Protein AF-0000000084336608 (afdb_homodimer)

Radius of gyration: 27.99 Å; Cα contacts (8 Å, |Δi|>4): 1649; chains: 2; bounding box: 99×74×89 Å

Secondary structure (DSSP, 8-state):
-------------------GGG--SSEE-TTSEEEEEEE-TT-S-EEEEETT--EEE-EE-TTSEEEEEEE--SEEEEEEEEETTEEE--TT---B---SS-----EEEEE---TTSTTS--SS---EEEEEEEE-TTT-SEEEEEEEE-TT--TT-SSPBPEEEEE--TT--TTHHHHTT-HHHHHHHHHHTTSS---EEEEE---S-GGGGSTTS--SSHHHHHHHHHHHHHHIIIIIHHHHHHHS-B--SGGGEEEEEETHHHHHHHHHHHH-TTT-SEEEEES--GGGS-SSHHHHSTT-SGGGGGT-SEEEEEEETT-TTHHHHHHHHHHHHHTT---EEEEES--SSHHHHHHHHHHHGGGTT-/-------------------GGG--SSEE-TTSEEEEEEE-TT-S-EEEEETT--EEE-EE-TTSEEEEEEE--SEEEEEEEEETTEEE--TT---B---SS-----EEEEE---TTSTTS--SS---EEEEEEEE-TTT-SEEEEEEEE-TT--TT-SSPBPEEEEE--TT--TTHHHHTT-HHHHHHHHHHTTSS---EEEEE---S-GGGGSTTS--S-HHHHHHHHHHHHHHIIIIIHHHHHHHS-B--SGGGEEEEEETHHHHHHHHHHHH-TTT-SEEEEES--GGGS-SSHHHHSTT-SGGGGGT-SEEEEEEETT-TTHHHHHHHHHHHHHTT---EEEEES--SSHHHHHHHHHHHGGGTT-

Nearest PDB structures (foldseek):
  6ne9-assembly1_A  TM=8.464E-01  e=9.028E-37  Bacteroides intestinalis
  7b6b-assembly1_A  TM=8.521E-01  e=1.380E-35  Dysgonomonas mossii DSM 22836
  7b6b-assembly1_B  TM=8.499E-01  e=2.240E-35  Dysgonomonas mossii DSM 22836
  7b5v-assembly1_A  TM=8.238E-01  e=6.276E-36  Dysgonomonas mossii DSM 22836
  6mou-assembly1_A  TM=8.330E-01  e=2.109E-35  Bacteroides intestinalis DSM 17393

Sequence (740 aa):
MIMCFALTGVIVQKASAQTQKDIQSPQVESNGSVTFRFLAPNALKVLLIMDDSKPRPMTKDTGGVWSYTATFAPDIYRYTFSVDGNILPDPNNPYIKPLFRRALGQSLAHVPGPSTLSWELNDVPHGVMSQHFFKSKLIGDDRDIRVYTPPGYDPKRKEPYPVLYLFHGLTDETSAWVTAGRENIIMDNLIAQGKAKPMIIINTLGYGAPEMFTPGTGQRTKEAYQKNEALFIPALLNEVIPMVEKLYNVGKSKKYRAVAGLSMGGGQSLDAGLNHADVFDYVGSFSPAVILLDPDYNKAFPNLNESVNKKLKLVWIAIGKDDYLVPSDRKFIDWLKSKHIAFEYKETEGVHSYQVWRRYLTEFVPLLFKMIMCFALTGVIVQKASAQTQKDIQSPQVESNGSVTFRFLAPNALKVLLIMDDSKPRPMTKDTGGVWSYTATFAPDIYRYTFSVDGNILPDPNNPYIKPLFRRALGQSLAHVPGPSTLSWELNDVPHGVMSQHFFKSKLIGDDRDIRVYTPPGYDPKRKEPYPVLYLFHGLTDETSAWVTAGRENIIMDNLIAQGKAKPMIIINTLGYGAPEMFTPGTGQRTKEAYQKNEALFIPALLNEVIPMVEKLYNVGKSKKYRAVAGLSMGGGQSLDAGLNHADVFDYVGSFSPAVILLDPDYNKAFPNLNESVNKKLKLVWIAIGKDDYLVPSDRKFIDWLKSKHIAFEYKETEGVHSYQVWRRYLTEFVPLLFK

InterPro domains:
  IPR000801 Esterase-like [PF00756] (136-364)
  IPR013783 Immunoglobulin-like fold [G3DSA:2.60.40.10] (8-98)
  IPR014756 Immunoglobulin E-set [SSF81296] (29-95)
  IPR029058 Alpha/Beta hydrolase fold [G3DSA:3.40.50.1820] (112-370)
  IPR029058 Alpha/Beta hydrolase fold [SSF53474] (118-370)
  IPR050583 Mycobacterial A85 antigen [PTHR48098] (78-370)

Organism: NCBI:txid1302689

pLDDT: mean 92.01, std 14.06, range [26.94, 98.94]

Foldseek 3Di:
DPPPPPPPPPPPPPPPQDDPVPDDAFDADLQQKTKGKDAAQPFPWKWKAWQLRDTHTWDADPNRMTMDIDGDDFAKIWIFMQGNNQTAARPNAPQAAAFDPDDRRTHMDGHHDDPPQLLHADDFAFWDKDKDWDAQPLLGGIFIKIKTFGGPADQPDPAFAFEEEEEEAPRHAQCRCCRRLVLRSNLRRCVRVVLFPGHMYMRTGQFSQPCLPPPPPVRPDLVNLVNRLVRRLCCCVPPVLVVCVVPGRFDQFQLRYEYEYEACSLLSQCLNCQQPLRRHQYGYGEPYNVVSADPPVCVSRVPGAQVSQVSHPAAEYEYEPAEPCVVVVVVVVVVCVVRVHDYHYYYHHDYRGSRRVSVVSSVRRSVGSD/DDPDPPPPPPPPPPPPQDDPVPDDAFDADLQQKTKGKDADQPFPWKWKAWQLRDTHTWDQDPNRMTMDMDGDDFAKIWIFMQGNNQTAARPNAPQAAAFDPDDRRTHMDGHHDDPPQLLDADPFAFWDKDKDWDAQPLLGGIFIKIKTFGGPADQPDPDFAFEEEEEEAPRHAQCRCCRRLVLRSNCRRCVRVVLFPGHMYMRTGQFSPPCLPPPPPVHDDLVRLVNRLVRRLCCCVPPVLVVCVVPGRFDQFQLRYEYEYEACSLLSQCLNCQQPLRRHQYGYGEPYNVVSADPPVCVSRVPGAQVSQVSHPAAEYEYEPAEPCVVVVVVVVVVCVVRVHDYHYYYHHDYRGSRRVSVVSSVRRSVGSD

Structure (mmCIF, N/CA/C/O backbone):
data_AF-0000000084336608-model_v1
#
loop_
_entity.id
_entity.type
_entity.pdbx_description
1 polymer 'Uncharacterized protein'
#
loop_
_atom_site.group_PDB
_atom_site.id
_atom_site.type_symbol
_atom_site.label_atom_id
_atom_site.label_alt_id
_atom_site.label_comp_id
_atom_site.label_asym_id
_atom_site.label_entity_id
_atom_site.label_seq_id
_atom_site.pdbx_PDB_ins_code
_atom_site.Cartn_x
_atom_site.Cartn_y
_atom_site.Cartn_z
_atom_site.occupancy
_atom_site.B_iso_or_equiv
_atom_site.auth_seq_id
_atom_site.auth_comp_id
_atom_site.auth_asym_id
_atom_site.auth_atom_id
_atom_site.pdbx_PDB_model_num
ATOM 1 N N . MET A 1 1 ? -55.344 -7.992 54.094 1 32.38 1 MET A N 1
ATOM 2 C CA . MET A 1 1 ? -54 -8.273 53.656 1 32.38 1 MET A CA 1
ATOM 3 C C . MET A 1 1 ? -53.812 -7.938 52.156 1 32.38 1 MET A C 1
ATOM 5 O O . MET A 1 1 ? -54.344 -8.648 51.312 1 32.38 1 MET A O 1
ATOM 9 N N . ILE A 1 2 ? -53.719 -6.637 51.844 1 38.66 2 ILE A N 1
ATOM 10 C CA . ILE A 1 2 ? -53.594 -6 50.562 1 38.66 2 ILE A CA 1
ATOM 11 C C . ILE A 1 2 ? -52.219 -6.305 49.969 1 38.66 2 ILE A C 1
ATOM 13 O O . ILE A 1 2 ? -51.188 -5.953 50.562 1 38.66 2 ILE A O 1
ATOM 17 N N . MET A 1 3 ? -52.094 -7.391 49.219 1 33.22 3 MET A N 1
ATOM 18 C CA . MET A 1 3 ? -50.906 -7.738 48.438 1 33.22 3 MET A CA 1
ATOM 19 C C . MET A 1 3 ? -50.562 -6.641 47.438 1 33.22 3 MET A C 1
ATOM 21 O O . MET A 1 3 ? -51.344 -6.348 46.562 1 33.22 3 MET A O 1
ATOM 25 N N . CYS A 1 4 ? -49.781 -5.641 47.875 1 34.41 4 CYS A N 1
ATOM 26 C CA . CYS A 1 4 ? -49.188 -4.68 46.938 1 34.41 4 CYS A CA 1
ATOM 27 C C . CYS A 1 4 ? -48.281 -5.375 45.938 1 34.41 4 CYS A C 1
ATOM 29 O O . CYS A 1 4 ? -47.312 -6.027 46.312 1 34.41 4 CYS A O 1
ATOM 31 N N . PHE A 1 5 ? -48.812 -5.676 44.781 1 37.69 5 PHE A N 1
ATOM 32 C CA . PHE A 1 5 ? -48.031 -6.098 43.594 1 37.69 5 PHE A CA 1
ATOM 33 C C . PHE A 1 5 ? -47.031 -5.035 43.219 1 37.69 5 PHE A C 1
ATOM 35 O O . PHE A 1 5 ? -47.375 -3.906 42.875 1 37.69 5 PHE A O 1
ATOM 42 N N . ALA A 1 6 ? -45.781 -5.145 43.75 1 36.84 6 ALA A N 1
ATOM 43 C CA . ALA A 1 6 ? -44.656 -4.363 43.219 1 36.84 6 ALA A CA 1
ATOM 44 C C . ALA A 1 6 ? -44.438 -4.656 41.75 1 36.84 6 ALA A C 1
ATOM 46 O O . ALA A 1 6 ? -44.094 -5.781 41.375 1 36.84 6 ALA A O 1
ATOM 47 N N . LEU A 1 7 ? -45.031 -3.854 40.875 1 36.91 7 LEU A N 1
ATOM 48 C CA . LEU A 1 7 ? -44.625 -3.807 39.469 1 36.91 7 LEU A CA 1
ATOM 49 C C . LEU A 1 7 ? -43.188 -3.33 39.344 1 36.91 7 LEU A C 1
ATOM 51 O O . LEU A 1 7 ? -42.875 -2.176 39.625 1 36.91 7 LEU A O 1
ATOM 55 N N . THR A 1 8 ? -42.219 -4.168 39.688 1 37.28 8 THR A N 1
ATOM 56 C CA . THR A 1 8 ? -40.844 -3.824 39.281 1 37.28 8 THR A CA 1
ATOM 57 C C . THR A 1 8 ? -40.781 -3.598 37.781 1 37.28 8 THR A C 1
ATOM 59 O O . THR A 1 8 ? -41 -4.523 37 1 37.28 8 THR A O 1
ATOM 62 N N . GLY A 1 9 ? -41.031 -2.391 37.312 1 34.72 9 GLY A N 1
ATOM 63 C CA . GLY A 1 9 ? -40.719 -1.98 35.969 1 34.72 9 GLY A CA 1
ATOM 64 C C . GLY A 1 9 ? -39.312 -2.277 35.531 1 34.72 9 GLY A C 1
ATOM 65 O O . GLY A 1 9 ? -38.344 -1.837 36.188 1 34.72 9 GLY A O 1
ATOM 66 N N . VAL A 1 10 ? -39.094 -3.457 34.969 1 37.66 10 VAL A N 1
ATOM 67 C CA . VAL A 1 10 ? -37.844 -3.672 34.281 1 37.66 10 VAL A CA 1
ATOM 68 C C . VAL A 1 10 ? -37.562 -2.506 33.344 1 37.66 10 VAL A C 1
ATOM 70 O O . VAL A 1 10 ? -38.312 -2.281 32.375 1 37.66 10 VAL A O 1
ATOM 73 N N . ILE A 1 11 ? -36.938 -1.507 33.844 1 35.81 11 ILE A N 1
ATOM 74 C CA . ILE A 1 11 ? -36.344 -0.525 32.938 1 35.81 11 ILE A CA 1
ATOM 75 C C . ILE A 1 11 ? -35.469 -1.235 31.922 1 35.81 11 ILE A C 1
ATOM 77 O O . ILE A 1 11 ? -34.438 -1.831 32.281 1 35.81 11 ILE A O 1
ATOM 81 N N . VAL A 1 12 ? -36.094 -1.604 30.875 1 34.75 12 VAL A N 1
ATOM 82 C CA . VAL A 1 12 ? -35.281 -1.954 29.719 1 34.75 12 VAL A CA 1
ATOM 83 C C . VAL A 1 12 ? -34.281 -0.82 29.406 1 34.75 12 VAL A C 1
ATOM 85 O O . VAL A 1 12 ? -34.719 0.282 29.047 1 34.75 12 VAL A O 1
ATOM 88 N N . GLN A 1 13 ? -33.25 -0.745 30.078 1 27.19 13 GLN A N 1
ATOM 89 C CA . GLN A 1 13 ? -32.188 0.096 29.562 1 27.19 13 GLN A CA 1
ATOM 90 C C . GLN A 1 13 ? -31.984 -0.11 28.062 1 27.19 13 GLN A C 1
ATOM 92 O O . GLN A 1 13 ? -31.734 -1.228 27.609 1 27.19 13 GLN A O 1
ATOM 97 N N . LYS A 1 14 ? -32.625 0.712 27.391 1 37.59 14 LYS A N 1
ATOM 98 C CA . LYS A 1 14 ? -32.312 0.756 25.969 1 37.59 14 LYS A CA 1
ATOM 99 C C . LYS A 1 14 ? -30.828 0.596 25.703 1 37.59 14 LYS A C 1
ATOM 101 O O . LYS A 1 14 ? -30.016 1.38 26.219 1 37.59 14 LYS A O 1
ATOM 106 N N . ALA A 1 15 ? -30.328 -0.506 25.422 1 41.5 15 ALA A N 1
ATOM 107 C CA . ALA A 1 15 ? -28.953 -0.689 24.953 1 41.5 15 ALA A CA 1
ATOM 108 C C . ALA A 1 15 ? -28.531 0.458 24.047 1 41.5 15 ALA A C 1
ATOM 110 O O . ALA A 1 15 ? -29.188 0.752 23.047 1 41.5 15 ALA A O 1
ATOM 111 N N . SER A 1 16 ? -27.844 1.426 24.344 1 45.25 16 SER A N 1
ATOM 112 C CA . SER A 1 16 ? -27.297 2.502 23.531 1 45.25 16 SER A CA 1
ATOM 113 C C . SER A 1 16 ? -26.828 1.985 22.172 1 45.25 16 SER A C 1
ATOM 115 O O . SER A 1 16 ? -26.188 0.933 22.094 1 45.25 16 SER A O 1
ATOM 117 N N . ALA A 1 17 ? -27.391 2.438 21.062 1 54.47 17 ALA A N 1
ATOM 118 C CA . ALA A 1 17 ? -27.078 2.062 19.672 1 54.47 17 ALA A CA 1
ATOM 119 C C . ALA A 1 17 ? -25.578 2.115 19.422 1 54.47 17 ALA A C 1
ATOM 121 O O . ALA A 1 17 ? -24.938 3.152 19.625 1 54.47 17 ALA A O 1
ATOM 122 N N . GLN A 1 18 ? -24.984 0.969 19.359 1 61.28 18 GLN A N 1
ATOM 123 C CA . GLN A 1 18 ? -23.562 0.86 19.031 1 61.28 18 GLN A CA 1
ATOM 124 C C . GLN A 1 18 ? -23.25 1.619 17.75 1 61.28 18 GLN A C 1
ATOM 126 O O . GLN A 1 18 ? -24.016 1.581 16.781 1 61.28 18 GLN A O 1
ATOM 131 N N . THR A 1 19 ? -22.312 2.543 17.922 1 73.75 19 THR A N 1
ATOM 132 C CA . THR A 1 19 ? -21.797 3.26 16.75 1 73.75 19 THR A CA 1
ATOM 133 C C . THR A 1 19 ? -20.641 2.494 16.109 1 73.75 19 THR A C 1
ATOM 135 O O . THR A 1 19 ? -20.062 1.599 16.734 1 73.75 19 THR A O 1
ATOM 138 N N . GLN A 1 20 ? -20.469 2.576 14.852 1 78.12 20 GLN A N 1
ATOM 139 C CA . GLN A 1 20 ? -19.422 1.92 14.078 1 78.12 20 GLN A CA 1
ATOM 140 C C . GLN A 1 20 ? -18.062 2.041 14.766 1 78.12 20 GLN A C 1
ATOM 142 O O . GLN A 1 20 ? -17.266 1.11 14.727 1 78.12 20 GLN A O 1
ATOM 147 N N . LYS A 1 21 ? -17.828 3.146 15.453 1 73.38 21 LYS A N 1
ATOM 148 C CA . LYS A 1 21 ? -16.516 3.422 16.047 1 73.38 21 LYS A CA 1
ATOM 149 C C . LYS A 1 21 ? -16.219 2.455 17.188 1 73.38 21 LYS A C 1
ATOM 151 O O . LYS A 1 21 ? -15.07 2.279 17.578 1 73.38 21 LYS A O 1
ATOM 156 N N . ASP A 1 22 ? -17.234 1.785 17.688 1 78 22 ASP A N 1
ATOM 157 C CA . ASP A 1 22 ? -17.078 0.893 18.828 1 78 22 ASP A CA 1
ATOM 158 C C . ASP A 1 22 ? -16.922 -0.558 18.375 1 78 22 ASP A C 1
ATOM 160 O O . ASP A 1 22 ? -16.672 -1.445 19.203 1 78 22 ASP A O 1
ATOM 164 N N . ILE A 1 23 ? -17 -0.745 17.141 1 86.62 23 ILE A N 1
ATOM 165 C CA . ILE A 1 23 ? -17.016 -2.111 16.625 1 86.62 23 ILE A CA 1
ATOM 166 C C . ILE A 1 23 ? -15.594 -2.551 16.281 1 86.62 23 ILE A C 1
ATOM 168 O O . ILE A 1 23 ? -14.883 -1.864 15.547 1 86.62 23 ILE A O 1
ATOM 172 N N . GLN A 1 24 ? -15.148 -3.6 16.859 1 89.12 24 GLN A N 1
ATOM 173 C CA . GLN A 1 24 ? -13.891 -4.246 16.516 1 89.12 24 GLN A CA 1
ATOM 174 C C . GLN A 1 24 ? -14.125 -5.434 15.578 1 89.12 24 GLN A C 1
ATOM 176 O O . GLN A 1 24 ? -14.836 -6.379 15.93 1 89.12 24 GLN A O 1
ATOM 181 N N . SER A 1 25 ? -13.648 -5.32 14.43 1 92.31 25 SER A N 1
ATOM 182 C CA . SER A 1 25 ? -13.734 -6.387 13.438 1 92.31 25 SER A CA 1
ATOM 183 C C . SER A 1 25 ? -12.523 -6.363 12.5 1 92.31 25 SER A C 1
ATOM 185 O O . SER A 1 25 ? -12.219 -5.332 11.898 1 92.31 25 SER A O 1
ATOM 187 N N . PRO A 1 26 ? -11.781 -7.496 12.312 1 93.81 26 PRO A N 1
ATOM 188 C CA . PRO A 1 26 ? -11.906 -8.727 13.102 1 93.81 26 PRO A CA 1
ATOM 189 C C . PRO A 1 26 ? -11.312 -8.594 14.5 1 93.81 26 PRO A C 1
ATOM 191 O O . PRO A 1 26 ? -10.367 -7.828 14.711 1 93.81 26 PRO A O 1
ATOM 194 N N . GLN A 1 27 ? -11.891 -9.195 15.414 1 94.31 27 GLN A N 1
ATOM 195 C CA . GLN A 1 27 ? -11.305 -9.359 16.734 1 94.31 27 GLN A CA 1
ATOM 196 C C . GLN A 1 27 ? -10.641 -10.727 16.875 1 94.31 27 GLN A C 1
ATOM 198 O O . GLN A 1 27 ? -11.328 -11.75 16.938 1 94.31 27 GLN A O 1
ATOM 203 N N . VAL A 1 28 ? -9.367 -10.695 16.938 1 94.94 28 VAL A N 1
ATOM 204 C CA . VAL A 1 28 ? -8.609 -11.938 16.969 1 94.94 28 VAL A CA 1
ATOM 205 C C . VAL A 1 28 ? -8.078 -12.195 18.375 1 94.94 28 VAL A C 1
ATOM 207 O O . VAL A 1 28 ? -7.336 -11.375 18.922 1 94.94 28 VAL A O 1
ATOM 210 N N . GLU A 1 29 ? -8.375 -13.289 18.891 1 94.19 29 GLU A N 1
ATOM 211 C CA . GLU A 1 29 ? -7.906 -13.68 20.219 1 94.19 29 GLU A CA 1
ATOM 212 C C . GLU A 1 29 ? -6.688 -14.594 20.125 1 94.19 29 GLU A C 1
ATOM 214 O O . GLU A 1 29 ? -6.449 -15.219 19.094 1 94.19 29 GLU A O 1
ATOM 219 N N . SER A 1 30 ? -5.996 -14.711 21.188 1 90.44 30 SER A N 1
ATOM 220 C CA . SER A 1 30 ? -4.75 -15.469 21.234 1 90.44 30 SER A CA 1
ATOM 221 C C . SER A 1 30 ? -4.996 -16.953 20.984 1 90.44 30 SER A C 1
ATOM 223 O O . SER A 1 30 ? -4.102 -17.672 20.531 1 90.44 30 SER A O 1
ATOM 225 N N . ASN A 1 31 ? -6.195 -17.391 21.281 1 93 31 ASN A N 1
ATOM 226 C CA . ASN A 1 31 ? -6.5 -18.797 21.125 1 93 31 ASN A CA 1
ATOM 227 C C . ASN A 1 31 ? -6.957 -19.125 19.719 1 93 31 ASN A C 1
ATOM 229 O O . ASN A 1 31 ? -7.359 -20.266 19.438 1 93 31 ASN A O 1
ATOM 233 N N . GLY A 1 32 ? -6.984 -18.125 18.875 1 95.06 32 GLY A N 1
ATOM 234 C CA . GLY A 1 32 ? -7.367 -18.359 17.484 1 95.06 32 GLY A CA 1
ATOM 235 C C . GLY A 1 32 ? -8.828 -18.031 17.219 1 95.06 32 GLY A C 1
ATOM 236 O O . GLY A 1 32 ? -9.273 -18.094 16.062 1 95.06 32 GLY A O 1
ATOM 237 N N . SER A 1 33 ? -9.516 -17.672 18.266 1 97.5 33 SER A N 1
ATOM 238 C CA . SER A 1 33 ? -10.891 -17.234 18.062 1 97.5 33 SER A CA 1
ATOM 239 C C . SER A 1 33 ? -10.945 -15.867 17.375 1 97.5 33 SER A C 1
ATOM 241 O O . SER A 1 33 ? -10.234 -14.945 17.766 1 97.5 33 SER A O 1
ATOM 243 N N . VAL A 1 34 ? -11.75 -15.844 16.344 1 98.06 34 VAL A N 1
ATOM 244 C CA . VAL A 1 34 ? -11.914 -14.586 15.617 1 98.06 34 VAL A CA 1
ATOM 245 C C . VAL A 1 34 ? -13.398 -14.219 15.555 1 98.06 34 VAL A C 1
ATOM 247 O O . VAL A 1 34 ? -14.234 -15.062 15.227 1 98.06 34 VAL A O 1
ATOM 250 N N . THR A 1 35 ? -13.734 -13 15.867 1 98.06 35 THR A N 1
ATOM 251 C CA . THR A 1 35 ? -15.094 -12.477 15.719 1 98.06 35 THR A CA 1
ATOM 252 C C . THR A 1 35 ? -15.133 -11.391 14.641 1 98.06 35 THR A C 1
ATOM 254 O O . THR A 1 35 ? -14.375 -10.422 14.695 1 98.06 35 THR A O 1
ATOM 257 N N . PHE A 1 36 ? -15.984 -11.648 13.719 1 97.5 36 PHE A N 1
ATOM 258 C CA . PHE A 1 36 ? -16.266 -10.672 12.664 1 97.5 36 PHE A CA 1
ATOM 259 C C . PHE A 1 36 ? -17.578 -9.938 12.953 1 97.5 36 PHE A C 1
ATOM 261 O O . PHE A 1 36 ? -18.562 -10.547 13.367 1 97.5 36 PHE A O 1
ATOM 268 N N . ARG A 1 37 ? -17.562 -8.609 12.75 1 95.88 37 ARG A N 1
ATOM 269 C CA . ARG A 1 37 ? -18.734 -7.801 13.055 1 95.88 37 ARG A CA 1
ATOM 270 C C . ARG A 1 37 ? -19.016 -6.801 11.938 1 95.88 37 ARG A C 1
ATOM 272 O O . ARG A 1 37 ? -18.078 -6.281 11.312 1 95.88 37 ARG A O 1
ATOM 279 N N . PHE A 1 38 ? -20.219 -6.566 11.711 1 94.75 38 PHE A N 1
ATOM 280 C CA . PHE A 1 38 ? -20.672 -5.602 10.711 1 94.75 38 PHE A CA 1
ATOM 281 C C . PHE A 1 38 ? -21.938 -4.902 11.172 1 94.75 38 PHE A C 1
ATOM 283 O O . PHE A 1 38 ? -22.922 -5.562 11.516 1 94.75 38 PHE A O 1
ATOM 290 N N . LEU A 1 39 ? -21.969 -3.574 11.164 1 93.25 39 LEU A N 1
ATOM 291 C CA . LEU A 1 39 ? -23.141 -2.801 11.539 1 93.25 39 LEU A CA 1
ATOM 292 C C . LEU A 1 39 ? -24.078 -2.645 10.352 1 93.25 39 LEU A C 1
ATOM 294 O O . LEU A 1 39 ? -23.734 -1.986 9.359 1 93.25 39 LEU A O 1
ATOM 298 N N . ALA A 1 40 ? -25.219 -3.248 10.43 1 93.06 40 ALA A N 1
ATOM 299 C CA . ALA A 1 40 ? -26.266 -3.145 9.422 1 93.06 40 ALA A CA 1
ATOM 300 C C . ALA A 1 40 ? -27.656 -3.361 10.031 1 93.06 40 ALA A C 1
ATOM 302 O O . ALA A 1 40 ? -28.266 -4.406 9.82 1 93.06 40 ALA A O 1
ATOM 303 N N . PRO A 1 41 ? -28.203 -2.354 10.648 1 90.69 41 PRO A N 1
ATOM 304 C CA . PRO A 1 41 ? -29.438 -2.529 11.414 1 90.69 41 PRO A CA 1
ATOM 305 C C . PRO A 1 41 ? -30.625 -2.891 10.531 1 90.69 41 PRO A C 1
ATOM 307 O O . PRO A 1 41 ? -31.547 -3.58 10.977 1 90.69 41 PRO A O 1
ATOM 310 N N . ASN A 1 42 ? -30.594 -2.5 9.289 1 90.5 42 ASN A N 1
ATOM 311 C CA . ASN A 1 42 ? -31.766 -2.686 8.438 1 90.5 42 ASN A CA 1
ATOM 312 C C . ASN A 1 42 ? -31.547 -3.799 7.414 1 90.5 42 ASN A C 1
ATOM 314 O O . ASN A 1 42 ? -32.406 -4.051 6.566 1 90.5 42 ASN A O 1
ATOM 318 N N . ALA A 1 43 ? -30.391 -4.402 7.434 1 92.88 43 ALA A N 1
ATOM 319 C CA . ALA A 1 43 ? -30.141 -5.52 6.527 1 92.88 43 ALA A CA 1
ATOM 320 C C . ALA A 1 43 ? -31 -6.723 6.891 1 92.88 43 ALA A C 1
ATOM 322 O O . ALA A 1 43 ? -31.312 -6.938 8.062 1 92.88 43 ALA A O 1
ATOM 323 N N . LEU A 1 44 ? -31.328 -7.508 5.863 1 94.62 44 LEU A N 1
ATOM 324 C CA . LEU A 1 44 ? -32.125 -8.711 6.074 1 94.62 44 LEU A CA 1
ATOM 325 C C . LEU A 1 44 ? -31.219 -9.938 6.238 1 94.62 44 LEU A C 1
ATOM 327 O O . LEU A 1 44 ? -31.594 -10.898 6.914 1 94.62 44 LEU A O 1
ATOM 331 N N . LYS A 1 45 ? -30.172 -9.867 5.555 1 95.94 45 LYS A N 1
ATOM 332 C CA . LYS A 1 45 ? -29.234 -10.992 5.566 1 95.94 45 LYS A CA 1
ATOM 333 C C . LYS A 1 45 ? -27.797 -10.516 5.43 1 95.94 45 LYS A C 1
ATOM 335 O O . LYS A 1 45 ? -27.469 -9.75 4.52 1 95.94 45 LYS A O 1
ATOM 340 N N . VAL A 1 46 ? -26.953 -10.938 6.367 1 97.12 46 VAL A N 1
ATOM 341 C CA . VAL A 1 46 ? -25.516 -10.672 6.301 1 97.12 46 VAL A CA 1
ATOM 342 C C . VAL A 1 46 ? -24.75 -11.984 6.402 1 97.12 46 VAL A C 1
ATOM 344 O O . VAL A 1 46 ? -25.016 -12.797 7.285 1 97.12 46 VAL A O 1
ATOM 347 N N . LEU A 1 47 ? -23.906 -12.195 5.43 1 97.88 47 LEU A N 1
ATOM 348 C CA . LEU A 1 47 ? -23.062 -13.391 5.395 1 97.88 47 LEU A CA 1
ATOM 349 C C . LEU A 1 47 ? -21.594 -13.023 5.461 1 97.88 47 LEU A C 1
ATOM 351 O O . LEU A 1 47 ? -21.172 -12 4.91 1 97.88 47 LEU A O 1
ATOM 355 N N . LEU A 1 48 ? -20.844 -13.797 6.172 1 97.81 48 LEU A N 1
ATOM 356 C CA . LEU A 1 48 ? -19.391 -13.805 6.043 1 97.81 48 LEU A CA 1
ATOM 357 C C . LEU A 1 48 ? -18.938 -14.758 4.941 1 97.81 48 LEU A C 1
ATOM 359 O O . LEU A 1 48 ? -19.359 -15.922 4.918 1 97.81 48 LEU A O 1
ATOM 363 N N . ILE A 1 49 ? -18.219 -14.281 4.016 1 95.88 49 ILE A N 1
ATOM 364 C CA . ILE A 1 49 ? -17.688 -15.086 2.926 1 95.88 49 ILE A CA 1
ATOM 365 C C . ILE A 1 49 ? -16.156 -15.078 2.984 1 95.88 49 ILE A C 1
ATOM 367 O O . ILE A 1 49 ? -15.539 -14.016 3.066 1 95.88 49 ILE A O 1
ATOM 371 N N . MET A 1 50 ? -15.578 -16.234 2.934 1 94.75 50 MET A N 1
ATOM 372 C CA . MET A 1 50 ? -14.125 -16.344 3.002 1 94.75 50 MET A CA 1
ATOM 373 C C . MET A 1 50 ? -13.578 -17.094 1.787 1 94.75 50 MET A C 1
ATOM 375 O O . MET A 1 50 ? -14.258 -17.203 0.765 1 94.75 50 MET A O 1
ATOM 379 N N . ASP A 1 51 ? -12.375 -17.516 1.765 1 90.31 51 ASP A N 1
ATOM 380 C CA . ASP A 1 51 ? -11.672 -18.078 0.613 1 90.31 51 ASP A CA 1
ATOM 381 C C . ASP A 1 51 ? -12.367 -19.344 0.114 1 90.31 51 ASP A C 1
ATOM 383 O O . ASP A 1 51 ? -12.312 -19.656 -1.077 1 90.31 51 ASP A O 1
ATOM 387 N N . ASP A 1 52 ? -13.055 -20.047 0.962 1 89.44 52 ASP A N 1
ATOM 388 C CA . ASP A 1 52 ? -13.711 -21.297 0.574 1 89.44 52 ASP A CA 1
ATOM 389 C C . ASP A 1 52 ? -15.055 -21.016 -0.097 1 89.44 52 ASP A C 1
ATOM 391 O O . ASP A 1 52 ? -15.75 -21.953 -0.508 1 89.44 52 ASP A O 1
ATOM 395 N N . SER A 1 53 ? -15.508 -19.75 -0.136 1 89.69 53 SER A N 1
ATOM 396 C CA . SER A 1 53 ? -16.703 -19.266 -0.807 1 89.69 53 SER A CA 1
ATOM 397 C C . SER A 1 53 ? -17.969 -19.828 -0.153 1 89.69 53 SER A C 1
ATOM 399 O O . SER A 1 53 ? -19.047 -19.797 -0.748 1 89.69 53 SER A O 1
ATOM 401 N N . LYS A 1 54 ? -17.812 -20.375 1 1 92.75 54 LYS A N 1
ATOM 402 C CA . LYS A 1 54 ? -18.984 -20.844 1.72 1 92.75 54 LYS A CA 1
ATOM 403 C C . LYS A 1 54 ? -19.656 -19.719 2.506 1 92.75 54 LYS A C 1
ATOM 405 O O . LYS A 1 54 ? -18.984 -18.984 3.223 1 92.75 54 LYS A O 1
ATOM 410 N N . PRO A 1 55 ? -20.906 -19.641 2.312 1 95.31 55 PRO A N 1
ATOM 411 C CA . PRO A 1 55 ? -21.609 -18.609 3.092 1 95.31 55 PRO A CA 1
ATOM 412 C C . PRO A 1 55 ? -21.703 -18.969 4.574 1 95.31 55 PRO A C 1
ATOM 414 O O . PRO A 1 55 ? -22 -20.109 4.926 1 95.31 55 PRO A O 1
ATOM 417 N N . ARG A 1 56 ? -21.422 -18.016 5.434 1 98 56 ARG A N 1
ATOM 418 C CA . ARG A 1 56 ? -21.578 -18.125 6.883 1 98 56 ARG A CA 1
ATOM 419 C C . ARG A 1 56 ? -22.562 -17.094 7.414 1 98 56 ARG A C 1
ATOM 421 O O . ARG A 1 56 ? -22.234 -15.906 7.512 1 98 56 ARG A O 1
ATOM 428 N N . PRO A 1 57 ? -23.75 -17.578 7.738 1 98.38 57 PRO A N 1
ATOM 429 C CA . PRO A 1 57 ? -24.75 -16.609 8.234 1 98.38 57 PRO A CA 1
ATOM 430 C C . PRO A 1 57 ? -24.297 -15.922 9.523 1 98.38 57 PRO A C 1
ATOM 432 O O . PRO A 1 57 ? -23.797 -16.578 10.438 1 98.38 57 PRO A O 1
ATOM 435 N N . MET A 1 58 ? -24.469 -14.633 9.508 1 98.56 58 MET A N 1
ATOM 436 C CA . MET A 1 58 ? -24.172 -13.867 10.711 1 98.56 58 MET A CA 1
ATOM 437 C C . MET A 1 58 ? -25.453 -13.594 11.5 1 98.56 58 MET A C 1
ATOM 439 O O . MET A 1 58 ? -26.547 -13.664 10.953 1 98.56 58 MET A O 1
ATOM 443 N N . THR A 1 59 ? -25.281 -13.32 12.781 1 98.25 59 THR A N 1
ATOM 444 C CA . THR A 1 59 ? -26.438 -13.094 13.656 1 98.25 59 THR A CA 1
ATOM 445 C C . THR A 1 59 ? -26.484 -11.633 14.102 1 98.25 59 THR A C 1
ATOM 447 O O . THR A 1 59 ? -25.469 -11.062 14.5 1 98.25 59 THR A O 1
ATOM 450 N N . LYS A 1 60 ? -27.656 -11.141 14.117 1 96.56 60 LYS A N 1
ATOM 451 C CA . LYS A 1 60 ? -27.875 -9.734 14.445 1 96.56 60 LYS A CA 1
ATOM 452 C C . LYS A 1 60 ? -28.234 -9.562 15.922 1 96.56 60 LYS A C 1
ATOM 454 O O . LYS A 1 60 ? -29.062 -10.297 16.453 1 96.56 60 LYS A O 1
ATOM 459 N N . ASP A 1 61 ? -27.672 -8.602 16.578 1 95.56 61 ASP A N 1
ATOM 460 C CA . ASP A 1 61 ? -28.062 -8.266 17.938 1 95.56 61 ASP A CA 1
ATOM 461 C C . ASP A 1 61 ? -29.031 -7.078 17.953 1 95.56 61 ASP A C 1
ATOM 463 O O . ASP A 1 61 ? -29.469 -6.617 16.891 1 95.56 61 ASP A O 1
ATOM 467 N N . THR A 1 62 ? -29.344 -6.559 19.109 1 93.75 62 THR A N 1
ATOM 468 C CA . THR A 1 62 ? -30.359 -5.527 19.266 1 93.75 62 THR A CA 1
ATOM 469 C C . THR A 1 62 ? -29.859 -4.188 18.734 1 93.75 62 THR A C 1
ATOM 471 O O . THR A 1 62 ? -30.641 -3.307 18.391 1 93.75 62 THR A O 1
ATOM 474 N N . GLY A 1 63 ? -28.547 -4.117 18.703 1 90.81 63 GLY A N 1
ATOM 475 C CA . GLY A 1 63 ? -27.953 -2.883 18.219 1 90.81 63 GLY A CA 1
ATOM 476 C C . GLY A 1 63 ? -27.781 -2.855 16.719 1 90.81 63 GLY A C 1
ATOM 477 O O . GLY A 1 63 ? -27.328 -1.853 16.156 1 90.81 63 GLY A O 1
ATOM 478 N N . GLY A 1 64 ? -28.109 -3.93 16.047 1 93.56 64 GLY A N 1
ATOM 479 C CA . GLY A 1 64 ? -28 -3.984 14.594 1 93.56 64 GLY A CA 1
ATOM 480 C C . GLY A 1 64 ? -26.641 -4.473 14.117 1 93.56 64 GLY A C 1
ATOM 481 O O . GLY A 1 64 ? -26.297 -4.332 12.945 1 93.56 64 GLY A O 1
ATOM 482 N N . VAL A 1 65 ? -25.844 -4.93 15.047 1 95.69 65 VAL A N 1
ATOM 483 C CA . VAL A 1 65 ? -24.531 -5.465 14.703 1 95.69 65 VAL A CA 1
ATOM 484 C C . VAL A 1 65 ? -24.641 -6.961 14.414 1 95.69 65 VAL A C 1
ATOM 486 O O . VAL A 1 65 ? -25.188 -7.719 15.219 1 95.69 65 VAL A O 1
ATOM 489 N N . TRP A 1 66 ? -24.219 -7.32 13.227 1 97.38 66 TRP A N 1
ATOM 490 C CA . TRP A 1 66 ? -24.141 -8.719 12.828 1 97.38 66 TRP A CA 1
ATOM 491 C C . TRP A 1 66 ? -22.781 -9.305 13.188 1 97.38 66 TRP A C 1
ATOM 493 O O . TRP A 1 66 ? -21.734 -8.664 12.992 1 97.38 66 TRP A O 1
ATOM 503 N N . SER A 1 67 ? -22.781 -10.555 13.758 1 98.25 67 SER A N 1
ATOM 504 C CA . SER A 1 67 ? -21.5 -11.117 14.188 1 98.25 67 SER A CA 1
ATOM 505 C C . SER A 1 67 ? -21.391 -12.594 13.805 1 98.25 67 SER A C 1
ATOM 507 O O . SER A 1 67 ? -22.406 -13.258 13.609 1 98.25 67 SER A O 1
ATOM 509 N N . TYR A 1 68 ? -20.25 -13.078 13.578 1 98.5 68 TYR A N 1
ATOM 510 C CA . TYR A 1 68 ? -19.844 -14.469 13.398 1 98.5 68 TYR A CA 1
ATOM 511 C C . TYR A 1 68 ? -18.531 -14.75 14.141 1 98.5 68 TYR A C 1
ATOM 513 O O . TYR A 1 68 ? -17.578 -13.984 14.023 1 98.5 68 TYR A O 1
ATOM 521 N N . THR A 1 69 ? -18.516 -15.773 14.914 1 98.25 69 THR A N 1
ATOM 522 C CA . THR A 1 69 ? -17.328 -16.156 15.664 1 98.25 69 THR A CA 1
ATOM 523 C C . THR A 1 69 ? -16.938 -17.609 15.391 1 98.25 69 THR A C 1
ATOM 525 O O . THR A 1 69 ? -17.812 -18.469 15.32 1 98.25 69 THR A O 1
ATOM 528 N N . ALA A 1 70 ? -15.68 -17.828 15.203 1 98 70 ALA A N 1
ATOM 529 C CA . ALA A 1 70 ? -15.141 -19.188 15.062 1 98 70 ALA A CA 1
ATOM 530 C C . ALA A 1 70 ? -13.656 -19.219 15.406 1 98 70 ALA A C 1
ATOM 532 O O . ALA A 1 70 ? -13.031 -18.172 15.586 1 98 70 ALA A O 1
ATOM 533 N N . THR A 1 71 ? -13.133 -20.359 15.57 1 97.62 71 THR A N 1
ATOM 534 C CA . THR A 1 71 ? -11.695 -20.562 15.773 1 97.62 71 THR A CA 1
ATOM 535 C C . THR A 1 71 ? -11 -20.906 14.461 1 97.62 71 THR A C 1
ATOM 537 O O . THR A 1 71 ? -11.484 -21.75 13.703 1 97.62 71 THR A O 1
ATOM 540 N N . PHE A 1 72 ? -9.93 -20.266 14.188 1 96.69 72 PHE A N 1
ATOM 541 C CA . PHE A 1 72 ? -9.164 -20.469 12.961 1 96.69 72 PHE A CA 1
ATOM 542 C C . PHE A 1 72 ? -7.727 -20.859 13.273 1 96.69 72 PHE A C 1
ATOM 544 O O . PHE A 1 72 ? -7.156 -20.406 14.273 1 96.69 72 PHE A O 1
ATOM 551 N N . ALA A 1 73 ? -7.148 -21.719 12.445 1 95.56 73 ALA A N 1
ATOM 552 C CA . ALA A 1 73 ? -5.719 -22.016 12.539 1 95.56 73 ALA A CA 1
ATOM 553 C C . ALA A 1 73 ? -4.883 -20.781 12.203 1 95.56 73 ALA A C 1
ATOM 555 O O . ALA A 1 73 ? -5.352 -19.891 11.508 1 95.56 73 ALA A O 1
ATOM 556 N N . PRO A 1 74 ? -3.668 -20.75 12.727 1 95.88 74 PRO A N 1
ATOM 557 C CA . PRO A 1 74 ? -2.799 -19.609 12.406 1 95.88 74 PRO A CA 1
ATOM 558 C C . PRO A 1 74 ? -2.549 -19.469 10.906 1 95.88 74 PRO A C 1
ATOM 560 O O . PRO A 1 74 ? -2.066 -20.406 10.266 1 95.88 74 PRO A O 1
ATOM 563 N N . ASP A 1 75 ? -2.896 -18.328 10.359 1 95.5 75 ASP A N 1
ATOM 564 C CA . ASP A 1 75 ? -2.76 -18.047 8.93 1 95.5 75 ASP A CA 1
ATOM 565 C C . ASP A 1 75 ? -3.34 -16.688 8.578 1 95.5 75 ASP A C 1
ATOM 567 O O . ASP A 1 75 ? -3.566 -15.852 9.461 1 95.5 75 ASP A O 1
ATOM 571 N N . ILE A 1 76 ? -3.463 -16.438 7.305 1 94.25 76 ILE A N 1
ATOM 572 C CA . ILE A 1 76 ? -4.133 -15.258 6.789 1 94.25 76 ILE A CA 1
ATOM 573 C C . ILE A 1 76 ? -5.465 -15.648 6.148 1 94.25 76 ILE A C 1
ATOM 575 O O . ILE A 1 76 ? -5.547 -16.672 5.457 1 94.25 76 ILE A O 1
ATOM 579 N N . TYR A 1 77 ? -6.488 -14.914 6.422 1 95 77 TYR A N 1
ATOM 580 C CA . TYR A 1 77 ? -7.816 -15.195 5.895 1 95 77 TYR A CA 1
ATOM 581 C C . TYR A 1 77 ? -8.375 -13.992 5.145 1 95 77 TYR A C 1
ATOM 583 O O . TYR A 1 77 ? -8.484 -12.898 5.707 1 95 77 TYR A O 1
ATOM 591 N N . ARG A 1 78 ? -8.648 -14.242 3.904 1 94.75 78 ARG A N 1
ATOM 592 C CA . ARG A 1 78 ? -9.43 -13.25 3.174 1 94.75 78 ARG A CA 1
ATOM 593 C C . ARG A 1 78 ? -10.914 -13.375 3.5 1 94.75 78 ARG A C 1
ATOM 595 O O . ARG A 1 78 ? -11.438 -14.484 3.609 1 94.75 78 ARG A O 1
ATOM 602 N N . TYR A 1 79 ? -11.562 -12.203 3.662 1 95.06 79 TYR A N 1
ATOM 603 C CA . TYR A 1 79 ? -12.992 -12.258 3.945 1 95.06 79 TYR A CA 1
ATOM 604 C C . TYR A 1 79 ? -13.703 -11.023 3.414 1 95.06 79 TYR A C 1
ATOM 606 O O . TYR A 1 79 ? -13.07 -9.992 3.168 1 95.06 79 TYR A O 1
ATOM 614 N N . THR A 1 80 ? -15 -11.172 3.182 1 94.69 80 THR A N 1
ATOM 615 C CA . THR A 1 80 ? -15.938 -10.117 2.816 1 94.69 80 THR A CA 1
ATOM 616 C C . THR A 1 80 ? -17.297 -10.344 3.484 1 94.69 80 THR A C 1
ATOM 618 O O . THR A 1 80 ? -17.562 -11.422 4.012 1 94.69 80 THR A O 1
ATOM 621 N N . PHE A 1 81 ? -18.047 -9.297 3.525 1 95.12 81 PHE A N 1
ATOM 622 C CA . PHE A 1 81 ? -19.438 -9.406 3.965 1 95.12 81 PHE A CA 1
ATOM 623 C C . PHE A 1 81 ? -20.391 -9.281 2.783 1 95.12 81 PHE A C 1
ATOM 625 O O . PHE A 1 81 ? -20.188 -8.445 1.9 1 95.12 81 PHE A O 1
ATOM 632 N N . SER A 1 82 ? -21.266 -10.195 2.701 1 94.38 82 SER A N 1
ATOM 633 C CA . SER A 1 82 ? -22.422 -10.008 1.835 1 94.38 82 SER A CA 1
ATOM 634 C C . SER A 1 82 ? -23.594 -9.406 2.604 1 94.38 82 SER A C 1
ATOM 636 O O . SER A 1 82 ? -24.219 -10.078 3.43 1 94.38 82 SER A O 1
ATOM 638 N N . VAL A 1 83 ? -23.844 -8.188 2.395 1 93.69 83 VAL A N 1
ATOM 639 C CA . VAL A 1 83 ? -24.969 -7.492 3.027 1 93.69 83 VAL A CA 1
ATOM 640 C C . VAL A 1 83 ? -26.109 -7.344 2.033 1 93.69 83 VAL A C 1
ATOM 642 O O . VAL A 1 83 ? -26.078 -6.473 1.161 1 93.69 83 VAL A O 1
ATOM 645 N N . ASP A 1 84 ? -27.109 -8.18 2.174 1 91.62 84 ASP A N 1
ATOM 646 C CA . ASP A 1 84 ? -28.234 -8.242 1.255 1 91.62 84 ASP A CA 1
ATOM 647 C C . ASP A 1 84 ? -27.766 -8.406 -0.187 1 91.62 84 ASP A C 1
ATOM 649 O O . ASP A 1 84 ? -28.25 -7.727 -1.09 1 91.62 84 ASP A O 1
ATOM 653 N N . GLY A 1 85 ? -26.672 -9.141 -0.353 1 87.12 85 GLY A N 1
ATOM 654 C CA . GLY A 1 85 ? -26.219 -9.492 -1.684 1 87.12 85 GLY A CA 1
ATOM 655 C C . GLY A 1 85 ? -25.078 -8.625 -2.172 1 87.12 85 GLY A C 1
ATOM 656 O O . GLY A 1 85 ? -24.406 -8.953 -3.154 1 87.12 85 GLY A O 1
ATOM 657 N N . ASN A 1 86 ? -24.812 -7.48 -1.485 1 89.25 86 ASN A N 1
ATOM 658 C CA . ASN A 1 86 ? -23.672 -6.633 -1.84 1 89.25 86 ASN A CA 1
ATOM 659 C C . ASN A 1 86 ? -22.406 -7.062 -1.116 1 89.25 86 ASN A C 1
ATOM 661 O O . ASN A 1 86 ? -22.391 -7.164 0.112 1 89.25 86 ASN A O 1
ATOM 665 N N . ILE A 1 87 ? -21.422 -7.34 -1.885 1 91.19 87 ILE A N 1
ATOM 666 C CA . ILE A 1 87 ? -20.156 -7.785 -1.312 1 91.19 87 ILE A CA 1
ATOM 667 C C . ILE A 1 87 ? -19.344 -6.578 -0.872 1 91.19 87 ILE A C 1
ATOM 669 O O . ILE A 1 87 ? -18.984 -5.727 -1.691 1 91.19 87 ILE A O 1
ATOM 673 N N . LEU A 1 88 ? -19.078 -6.527 0.435 1 91.19 88 LEU A N 1
ATOM 674 C CA . LEU A 1 88 ? -18.422 -5.363 1.027 1 91.19 88 LEU A CA 1
ATOM 675 C C . LEU A 1 88 ? -17.203 -5.773 1.834 1 91.19 88 LEU A C 1
ATOM 677 O O . LEU A 1 88 ? -17.203 -6.816 2.496 1 91.19 88 LEU A O 1
ATOM 681 N N . PRO A 1 89 ? -16.172 -4.902 1.788 1 90.62 89 PRO A N 1
ATOM 682 C CA . PRO A 1 89 ? -15.094 -5.113 2.76 1 90.62 89 PRO A CA 1
ATOM 683 C C . PRO A 1 89 ? -15.508 -4.754 4.184 1 90.62 89 PRO A C 1
ATOM 685 O O . PRO A 1 89 ? -16.578 -4.18 4.395 1 90.62 89 PRO A O 1
ATOM 688 N N . ASP A 1 90 ? -14.719 -5.18 5.129 1 91.81 90 ASP A N 1
ATOM 689 C CA . ASP A 1 90 ? -14.891 -4.789 6.523 1 91.81 90 ASP A CA 1
ATOM 690 C C . ASP A 1 90 ? -14.539 -3.316 6.73 1 91.81 90 ASP A C 1
ATOM 692 O O . ASP A 1 90 ? -13.375 -2.928 6.586 1 91.81 90 ASP A O 1
ATOM 696 N N . PRO A 1 91 ? -15.516 -2.555 7.02 1 88.69 91 PRO A N 1
ATOM 697 C CA . PRO A 1 91 ? -15.203 -1.131 7.172 1 88.69 91 PRO A CA 1
ATOM 698 C C . PRO A 1 91 ? -14.367 -0.837 8.414 1 88.69 91 PRO A C 1
ATOM 700 O O . PRO A 1 91 ? -13.883 0.284 8.586 1 88.69 91 PRO A O 1
ATOM 703 N N . ASN A 1 92 ? -14.156 -1.821 9.242 1 88.25 92 ASN A N 1
ATOM 704 C CA . ASN A 1 92 ? -13.406 -1.627 10.477 1 88.25 92 ASN A CA 1
ATOM 705 C C . ASN A 1 92 ? -11.992 -2.203 10.375 1 88.25 92 ASN A C 1
ATOM 707 O O . ASN A 1 92 ? -11.266 -2.252 11.367 1 88.25 92 ASN A O 1
ATOM 711 N N . ASN A 1 93 ? -11.641 -2.652 9.219 1 90.12 93 ASN A N 1
ATOM 712 C CA . ASN A 1 93 ? -10.352 -3.311 9.031 1 90.12 93 ASN A CA 1
ATOM 713 C C . ASN A 1 93 ? -9.562 -2.672 7.891 1 90.12 93 ASN A C 1
ATOM 715 O O . ASN A 1 93 ? -9.898 -2.844 6.719 1 90.12 93 ASN A O 1
ATOM 719 N N . PRO A 1 94 ? -8.508 -1.999 8.242 1 87.69 94 PRO A N 1
ATOM 720 C CA . PRO A 1 94 ? -7.727 -1.364 7.176 1 87.69 94 PRO A CA 1
ATOM 721 C C . PRO A 1 94 ? -6.832 -2.354 6.434 1 87.69 94 PRO A C 1
ATOM 723 O O . PRO A 1 94 ? -6.242 -2.006 5.406 1 87.69 94 PRO A O 1
ATOM 726 N N . TYR A 1 95 ? -6.715 -3.523 6.895 1 90.19 95 TYR A N 1
ATOM 727 C CA . TYR A 1 95 ? -5.898 -4.547 6.258 1 90.19 95 TYR A CA 1
ATOM 728 C C . TYR A 1 95 ? -6.648 -5.211 5.109 1 90.19 95 TYR A C 1
ATOM 730 O O . TYR A 1 95 ? -7.469 -6.105 5.332 1 90.19 95 TYR A O 1
ATOM 738 N N . ILE A 1 96 ? -6.391 -4.781 3.891 1 88.81 96 ILE A N 1
ATOM 739 C CA . ILE A 1 96 ? -7.145 -5.188 2.709 1 88.81 96 ILE A CA 1
ATOM 740 C C . ILE A 1 96 ? -6.188 -5.73 1.65 1 88.81 96 ILE A C 1
ATOM 742 O O . ILE A 1 96 ? -5.059 -5.258 1.523 1 88.81 96 ILE A O 1
ATOM 746 N N . LYS A 1 97 ? -6.578 -6.707 0.984 1 88.5 97 LYS A N 1
ATOM 747 C CA . LYS A 1 97 ? -5.797 -7.191 -0.15 1 88.5 97 LYS A CA 1
ATOM 748 C C . LYS A 1 97 ? -5.785 -6.176 -1.286 1 88.5 97 LYS A C 1
ATOM 750 O O . LYS A 1 97 ? -6.84 -5.703 -1.717 1 88.5 97 LYS A O 1
ATOM 755 N N . PRO A 1 98 ? -4.605 -5.887 -1.731 1 87.44 98 PRO A N 1
ATOM 756 C CA . PRO A 1 98 ? -4.551 -4.922 -2.832 1 87.44 98 PRO A CA 1
ATOM 757 C C . PRO A 1 98 ? -5.137 -5.473 -4.129 1 87.44 98 PRO A C 1
ATOM 759 O O . PRO A 1 98 ? -4.965 -6.652 -4.438 1 87.44 98 PRO A O 1
ATOM 762 N N . LEU A 1 99 ? -5.828 -4.59 -4.781 1 88.88 99 LEU A N 1
ATOM 763 C CA . LEU A 1 99 ? -6.426 -4.914 -6.074 1 88.88 99 LEU A CA 1
ATOM 764 C C . LEU A 1 99 ? -6.07 -3.861 -7.117 1 88.88 99 LEU A C 1
ATOM 766 O O . LEU A 1 99 ? -5.801 -2.709 -6.773 1 88.88 99 LEU A O 1
ATOM 770 N N . PHE A 1 100 ? -6.004 -4.227 -8.297 1 87.5 100 PHE A N 1
ATOM 771 C CA . PHE A 1 100 ? -5.559 -3.346 -9.375 1 87.5 100 PHE A CA 1
ATOM 772 C C . PHE A 1 100 ? -6.652 -2.352 -9.75 1 87.5 100 PHE A C 1
ATOM 774 O O . PHE A 1 100 ? -6.465 -1.14 -9.625 1 87.5 100 PHE A O 1
ATOM 781 N N . ARG A 1 101 ? -7.836 -2.736 -10.133 1 79.44 101 ARG A N 1
ATOM 782 C CA . ARG A 1 101 ? -8.828 -1.787 -10.625 1 79.44 101 ARG A CA 1
ATOM 783 C C . ARG A 1 101 ? -10.188 -2.023 -9.977 1 79.44 101 ARG A C 1
ATOM 785 O O . ARG A 1 101 ? -11.031 -1.13 -9.953 1 79.44 101 ARG A O 1
ATOM 792 N N . ARG A 1 102 ? -10.43 -3.074 -9.43 1 71.31 102 ARG A N 1
ATOM 793 C CA . ARG A 1 102 ? -11.727 -3.328 -8.828 1 71.31 102 ARG A CA 1
ATOM 794 C C . ARG A 1 102 ? -11.578 -3.867 -7.406 1 71.31 102 ARG A C 1
ATOM 796 O O . ARG A 1 102 ? -10.727 -4.723 -7.148 1 71.31 102 ARG A O 1
ATOM 803 N N . ALA A 1 103 ? -12.344 -2.994 -6.574 1 62.28 103 ALA A N 1
ATOM 804 C CA . ALA A 1 103 ? -12.32 -3.441 -5.184 1 62.28 103 ALA A CA 1
ATOM 805 C C . ALA A 1 103 ? -13.414 -4.473 -4.922 1 62.28 103 ALA A C 1
ATOM 807 O O . ALA A 1 103 ? -14.547 -4.316 -5.379 1 62.28 103 ALA A O 1
ATOM 808 N N . LEU A 1 104 ? -13.086 -5.742 -4.816 1 64 104 LEU A N 1
ATOM 809 C CA . LEU A 1 104 ? -14.125 -6.703 -4.449 1 64 104 LEU A CA 1
ATOM 810 C C . LEU A 1 104 ? -14.07 -7.012 -2.955 1 64 104 LEU A C 1
ATOM 812 O O . LEU A 1 104 ? -14.094 -8.18 -2.555 1 64 104 LEU A O 1
ATOM 816 N N . GLY A 1 105 ? -14.031 -5.93 -2.135 1 63.41 105 GLY A N 1
ATOM 817 C CA . GLY A 1 105 ? -14.297 -6.113 -0.716 1 63.41 105 GLY A CA 1
ATOM 818 C C . GLY A 1 105 ? -13.391 -7.148 -0.069 1 63.41 105 GLY A C 1
ATOM 819 O O . GLY A 1 105 ? -13.859 -7.992 0.697 1 63.41 105 GLY A O 1
ATOM 820 N N . GLN A 1 106 ? -12.094 -7.109 -0.187 1 82.88 106 GLN A N 1
ATOM 821 C CA . GLN A 1 106 ? -11.242 -8.203 0.27 1 82.88 106 GLN A CA 1
ATOM 822 C C . GLN A 1 106 ? -10.406 -7.773 1.475 1 82.88 106 GLN A C 1
ATOM 824 O O . GLN A 1 106 ? -9.227 -7.438 1.333 1 82.88 106 GLN A O 1
ATOM 829 N N . SER A 1 107 ? -11.062 -7.926 2.617 1 92.38 107 SER A N 1
ATOM 830 C CA . SER A 1 107 ? -10.383 -7.691 3.889 1 92.38 107 SER A CA 1
ATOM 831 C C . SER A 1 107 ? -9.539 -8.891 4.297 1 92.38 107 SER A C 1
ATOM 833 O O . SER A 1 107 ? -9.773 -10.008 3.832 1 92.38 107 SER A O 1
ATOM 835 N N . LEU A 1 108 ? -8.531 -8.625 5.047 1 94.25 108 LEU A N 1
ATOM 836 C CA . LEU A 1 108 ? -7.637 -9.68 5.504 1 94.25 108 LEU A CA 1
ATOM 837 C C . LEU A 1 108 ? -7.637 -9.773 7.023 1 94.25 108 LEU A C 1
ATOM 839 O O . LEU A 1 108 ? -7.652 -8.75 7.715 1 94.25 108 LEU A O 1
ATOM 843 N N . ALA A 1 109 ? -7.676 -10.969 7.535 1 95.56 109 ALA A N 1
ATOM 844 C CA . ALA A 1 109 ? -7.477 -11.25 8.953 1 95.56 109 ALA A CA 1
ATOM 845 C C . ALA A 1 109 ? -6.266 -12.156 9.172 1 95.56 109 ALA A C 1
ATOM 847 O O . ALA A 1 109 ? -6.215 -13.273 8.641 1 95.56 109 ALA A O 1
ATOM 848 N N . HIS A 1 110 ? -5.324 -11.711 9.852 1 94.62 110 HIS A N 1
ATOM 849 C CA . HIS A 1 110 ? -4.176 -12.523 10.242 1 94.62 110 HIS A CA 1
ATOM 850 C C . HIS A 1 110 ? -4.391 -13.172 11.602 1 94.62 110 HIS A C 1
ATOM 852 O O . HIS A 1 110 ? -4.633 -12.477 12.594 1 94.62 110 HIS A O 1
ATOM 858 N N . VAL A 1 111 ? -4.383 -14.406 11.648 1 96.38 111 VAL A N 1
ATOM 859 C CA . VAL A 1 111 ? -4.398 -15.164 12.898 1 96.38 111 VAL A CA 1
ATOM 860 C C . VAL A 1 111 ? -2.98 -15.609 13.25 1 96.38 111 VAL A C 1
ATOM 862 O O . VAL A 1 111 ? -2.412 -16.484 12.586 1 96.38 111 VAL A O 1
ATOM 865 N N . PRO A 1 112 ? -2.4 -15.078 14.281 1 95.12 112 PRO A N 1
ATOM 866 C CA . PRO A 1 112 ? -0.989 -15.328 14.586 1 95.12 112 PRO A CA 1
ATOM 867 C C . PRO A 1 112 ? -0.72 -16.781 14.992 1 95.12 112 PRO A C 1
ATOM 869 O O . PRO A 1 112 ? -1.606 -17.438 15.531 1 95.12 112 PRO A O 1
ATOM 872 N N . GLY A 1 113 ? 0.427 -17.25 14.695 1 95.31 113 GLY A N 1
ATOM 873 C CA . GLY A 1 113 ? 0.914 -18.562 15.055 1 95.31 113 GLY A CA 1
ATOM 874 C C . GLY A 1 113 ? 2.318 -18.547 15.625 1 95.31 113 GLY A C 1
ATOM 875 O O . GLY A 1 113 ? 2.834 -17.484 15.992 1 95.31 113 GLY A O 1
ATOM 876 N N . PRO A 1 114 ? 2.875 -19.75 15.781 1 94.94 114 PRO A N 1
ATOM 877 C CA . PRO A 1 114 ? 4.246 -19.812 16.297 1 94.94 114 PRO A CA 1
ATOM 878 C C . PRO A 1 114 ? 5.262 -19.188 15.336 1 94.94 114 PRO A C 1
ATOM 880 O O . PRO A 1 114 ? 5.023 -19.141 14.125 1 94.94 114 PRO A O 1
ATOM 883 N N . SER A 1 115 ? 6.332 -18.766 15.859 1 93.69 115 SER A N 1
ATOM 884 C CA . SER A 1 115 ? 7.387 -18.094 15.102 1 93.69 115 SER A CA 1
ATOM 885 C C . SER A 1 115 ? 7.988 -19.031 14.055 1 93.69 115 SER A C 1
ATOM 887 O O . SER A 1 115 ? 8.711 -18.578 13.164 1 93.69 115 SER A O 1
ATOM 889 N N . THR A 1 116 ? 7.699 -20.328 14.094 1 94.44 116 THR A N 1
ATOM 890 C CA . THR A 1 116 ? 8.25 -21.312 13.164 1 94.44 116 THR A CA 1
ATOM 891 C C . THR A 1 116 ? 7.543 -21.219 11.812 1 94.44 116 THR A C 1
ATOM 893 O O . THR A 1 116 ? 8.031 -21.75 10.812 1 94.44 116 THR A O 1
ATOM 896 N N . LEU A 1 117 ? 6.414 -20.656 11.82 1 95.38 117 LEU A N 1
ATOM 897 C CA . LEU A 1 117 ? 5.762 -20.422 10.539 1 95.38 117 LEU A CA 1
ATOM 898 C C . LEU A 1 117 ? 6.492 -19.344 9.742 1 95.38 117 LEU A C 1
ATOM 900 O O . LEU A 1 117 ? 6.781 -18.266 10.258 1 95.38 117 LEU A O 1
ATOM 904 N N . SER A 1 118 ? 6.738 -19.547 8.508 1 95.94 118 SER A N 1
ATOM 905 C CA . SER A 1 118 ? 7.645 -18.719 7.707 1 95.94 118 SER A CA 1
ATOM 906 C C . SER A 1 118 ? 7.082 -17.312 7.496 1 95.94 118 SER A C 1
ATOM 908 O O . SER A 1 118 ? 7.824 -16.391 7.168 1 95.94 118 SER A O 1
ATOM 910 N N . TRP A 1 119 ? 5.789 -17.203 7.645 1 95.94 119 TRP A N 1
ATOM 911 C CA . TRP A 1 119 ? 5.156 -15.914 7.352 1 95.94 119 TRP A CA 1
ATOM 912 C C . TRP A 1 119 ? 4.945 -15.109 8.625 1 95.94 119 TRP A C 1
ATOM 914 O O . TRP A 1 119 ? 4.332 -14.039 8.602 1 95.94 119 TRP A O 1
ATOM 924 N N . GLU A 1 120 ? 5.355 -15.609 9.758 1 96.44 120 GLU A N 1
ATOM 925 C CA . GLU A 1 120 ? 5.273 -14.844 11 1 96.44 120 GLU A CA 1
ATOM 926 C C . GLU A 1 120 ? 6.457 -13.891 11.141 1 96.44 120 GLU A C 1
ATOM 928 O O . GLU A 1 120 ? 7.586 -14.242 10.789 1 96.44 120 GLU A O 1
ATOM 933 N N . LEU A 1 121 ? 6.172 -12.734 11.609 1 94.75 121 LEU A N 1
ATOM 934 C CA . LEU A 1 121 ? 7.234 -11.758 11.828 1 94.75 121 LEU A CA 1
ATOM 935 C C . LEU A 1 121 ? 8.172 -12.227 12.945 1 94.75 121 LEU A C 1
ATOM 937 O O . LEU A 1 121 ? 7.727 -12.516 14.055 1 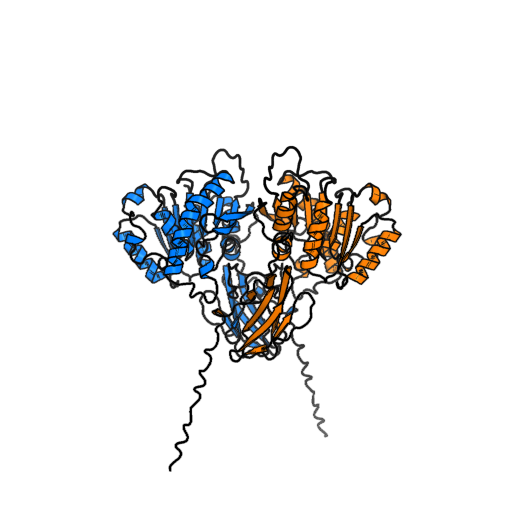94.75 121 LEU A O 1
ATOM 941 N N . ASN A 1 122 ? 9.367 -12.352 12.648 1 95.75 122 ASN A N 1
ATOM 942 C CA . ASN A 1 122 ? 10.406 -12.727 13.602 1 95.75 122 ASN A CA 1
ATOM 943 C C . ASN A 1 122 ? 11.461 -11.633 13.742 1 95.75 122 ASN A C 1
ATOM 945 O O . ASN A 1 122 ? 11.492 -10.688 12.953 1 95.75 122 ASN A O 1
ATOM 949 N N . ASP A 1 123 ? 12.172 -11.719 14.859 1 94.69 123 ASP A N 1
ATOM 950 C CA . ASP A 1 123 ? 13.266 -10.781 15.094 1 94.69 123 ASP A CA 1
ATOM 951 C C . ASP A 1 123 ? 14.523 -11.203 14.328 1 94.69 123 ASP A C 1
ATOM 953 O O . ASP A 1 123 ? 15.469 -11.727 14.914 1 94.69 123 ASP A O 1
ATOM 957 N N . VAL A 1 124 ? 14.523 -10.977 13.07 1 97.25 124 VAL A N 1
ATOM 958 C CA . VAL A 1 124 ? 15.617 -11.266 12.148 1 97.25 124 VAL A CA 1
ATOM 959 C C . VAL A 1 124 ? 15.883 -10.047 11.266 1 97.25 124 VAL A C 1
ATOM 961 O O . VAL A 1 124 ? 15.062 -9.133 11.203 1 97.25 124 VAL A O 1
ATOM 964 N N . PRO A 1 125 ? 17.094 -9.969 10.609 1 96.88 125 PRO A N 1
ATOM 965 C CA . PRO A 1 125 ? 17.297 -8.867 9.672 1 96.88 125 PRO A CA 1
ATOM 966 C C . PRO A 1 125 ? 16.266 -8.836 8.555 1 96.88 125 PRO A C 1
ATOM 968 O O . PRO A 1 125 ? 15.852 -9.891 8.062 1 96.88 125 PRO A O 1
ATOM 971 N N . HIS A 1 126 ? 15.859 -7.68 8.188 1 97.75 126 HIS A N 1
ATOM 972 C CA . HIS A 1 126 ? 14.82 -7.512 7.176 1 97.75 126 HIS A CA 1
ATOM 973 C C . HIS A 1 126 ? 15.398 -6.914 5.898 1 97.75 126 HIS A C 1
ATOM 975 O O . HIS A 1 126 ? 16.266 -6.047 5.953 1 97.75 126 HIS A O 1
ATOM 981 N N . GLY A 1 127 ? 14.922 -7.418 4.766 1 98.38 127 GLY A N 1
ATOM 982 C CA . GLY A 1 127 ? 15.227 -6.797 3.482 1 98.38 127 GLY A CA 1
ATOM 983 C C . GLY A 1 127 ? 14.516 -5.473 3.283 1 98.38 127 GLY A C 1
ATOM 984 O O . GLY A 1 127 ? 13.93 -4.93 4.219 1 98.38 127 GLY A O 1
ATOM 985 N N . VAL A 1 128 ? 14.672 -4.926 2.094 1 98.38 128 VAL A N 1
ATOM 986 C CA . VAL A 1 128 ? 14.07 -3.643 1.741 1 98.38 128 VAL A CA 1
ATOM 987 C C . VAL A 1 128 ? 13.109 -3.826 0.567 1 98.38 128 VAL A C 1
ATOM 989 O O . VAL A 1 128 ? 13.422 -4.543 -0.389 1 98.38 128 VAL A O 1
ATOM 992 N N . MET A 1 129 ? 11.922 -3.234 0.692 1 98.44 129 MET A N 1
ATOM 993 C CA . MET A 1 129 ? 10.977 -3.197 -0.424 1 98.44 129 MET A CA 1
ATOM 994 C C . MET A 1 129 ? 11.07 -1.87 -1.17 1 98.44 129 MET A C 1
ATOM 996 O O . MET A 1 129 ? 10.875 -0.806 -0.581 1 98.44 129 MET A O 1
ATOM 1000 N N . SER A 1 130 ? 11.367 -1.937 -2.469 1 98.5 130 SER A N 1
ATOM 1001 C CA . SER A 1 130 ? 11.469 -0.733 -3.287 1 98.5 130 SER A CA 1
ATOM 1002 C C . SER A 1 130 ? 10.422 -0.726 -4.395 1 98.5 130 SER A C 1
ATOM 1004 O O . SER A 1 130 ? 10.109 -1.771 -4.969 1 98.5 130 SER A O 1
ATOM 1006 N N . GLN A 1 131 ? 9.914 0.388 -4.645 1 98.19 131 GLN A N 1
ATOM 1007 C CA . GLN A 1 131 ? 8.945 0.568 -5.723 1 98.19 131 GLN A CA 1
ATOM 1008 C C . GLN A 1 131 ? 9.484 1.521 -6.789 1 98.19 131 GLN A C 1
ATOM 1010 O O . GLN A 1 131 ? 9.867 2.65 -6.48 1 98.19 131 GLN A O 1
ATOM 1015 N N . HIS A 1 132 ? 9.57 1.061 -8.031 1 97.81 132 HIS A N 1
ATOM 1016 C CA . HIS A 1 132 ? 9.984 1.845 -9.188 1 97.81 132 HIS A CA 1
ATOM 1017 C C . HIS A 1 132 ? 8.82 2.094 -10.133 1 97.81 132 HIS A C 1
ATOM 1019 O O . HIS A 1 132 ? 8.031 1.182 -10.414 1 97.81 132 HIS A O 1
ATOM 1025 N N . PHE A 1 133 ? 8.688 3.311 -10.625 1 95.44 133 PHE A N 1
ATOM 1026 C CA . PHE A 1 133 ? 7.703 3.65 -11.641 1 95.44 133 PHE A CA 1
ATOM 1027 C C . PHE A 1 133 ? 8.375 3.836 -13 1 95.44 133 PHE A C 1
ATOM 1029 O O . PHE A 1 133 ? 9.484 4.355 -13.078 1 95.44 133 PHE A O 1
ATOM 1036 N N . PHE A 1 134 ? 7.656 3.377 -14.062 1 95 134 PHE A N 1
ATOM 1037 C CA . PHE A 1 134 ? 8.211 3.543 -15.398 1 95 134 PHE A CA 1
ATOM 1038 C C . PHE A 1 134 ? 7.102 3.51 -16.453 1 95 134 PHE A C 1
ATOM 1040 O O . PHE A 1 134 ? 5.988 3.066 -16.172 1 95 134 PHE A O 1
ATOM 1047 N N . LYS A 1 135 ? 7.414 3.998 -17.594 1 95.25 135 LYS A N 1
ATOM 1048 C CA . LYS A 1 135 ? 6.531 3.902 -18.75 1 95.25 135 LYS A CA 1
ATOM 1049 C C . LYS A 1 135 ? 6.879 2.688 -19.609 1 95.25 135 LYS A C 1
ATOM 1051 O O . LYS A 1 135 ? 8.023 2.535 -20.031 1 95.25 135 LYS A O 1
ATOM 1056 N N . SER A 1 136 ? 5.957 1.801 -19.766 1 97.56 136 SER A N 1
ATOM 1057 C CA . SER A 1 136 ? 6.156 0.678 -20.688 1 97.56 136 SER A CA 1
ATOM 1058 C C . SER A 1 136 ? 5.906 1.087 -22.125 1 97.56 136 SER A C 1
ATOM 1060 O O . SER A 1 136 ? 4.797 1.49 -22.484 1 97.56 136 SER A O 1
ATOM 1062 N N . LYS A 1 137 ? 6.879 0.962 -22.953 1 97.19 137 LYS A N 1
ATOM 1063 C CA . LYS A 1 137 ? 6.715 1.274 -24.359 1 97.19 137 LYS A CA 1
ATOM 1064 C C . LYS A 1 137 ? 5.875 0.215 -25.078 1 97.19 137 LYS A C 1
ATOM 1066 O O . LYS A 1 137 ? 5.078 0.534 -25.953 1 97.19 137 LYS A O 1
ATOM 1071 N N . LEU A 1 138 ? 6.02 -0.985 -24.688 1 97.56 138 LEU A N 1
ATOM 1072 C CA . LEU A 1 138 ? 5.328 -2.098 -25.344 1 97.56 138 LEU A CA 1
ATOM 1073 C C . LEU A 1 138 ? 3.85 -2.107 -24.969 1 97.56 138 LEU A C 1
ATOM 1075 O O . LEU A 1 138 ? 2.994 -2.334 -25.828 1 97.56 138 LEU A O 1
ATOM 1079 N N . ILE A 1 139 ? 3.559 -1.861 -23.688 1 96.88 139 ILE A N 1
ATOM 1080 C CA . ILE A 1 139 ? 2.176 -1.912 -23.219 1 96.88 139 ILE A CA 1
ATOM 1081 C C . ILE A 1 139 ? 1.523 -0.542 -23.391 1 96.88 139 ILE A C 1
ATOM 1083 O O . ILE A 1 139 ? 0.311 -0.447 -23.594 1 96.88 139 ILE A O 1
ATOM 1087 N N . GLY A 1 140 ? 2.342 0.54 -23.297 1 96.06 140 GLY A N 1
ATOM 1088 C CA . GLY A 1 140 ? 1.858 1.887 -23.562 1 96.06 140 GLY A CA 1
ATOM 1089 C C . GLY A 1 140 ? 1.247 2.545 -22.328 1 96.06 140 GLY A C 1
ATOM 1090 O O . GLY A 1 140 ? 0.405 3.436 -22.453 1 96.06 140 GLY A O 1
ATOM 1091 N N . ASP A 1 141 ? 1.624 2.131 -21.109 1 94.44 141 ASP A N 1
ATOM 1092 C CA . ASP A 1 141 ? 1.073 2.721 -19.891 1 94.44 141 ASP A CA 1
ATOM 1093 C C . ASP A 1 141 ? 2.174 3.014 -18.875 1 94.44 141 ASP A C 1
ATOM 1095 O O . ASP A 1 141 ? 3.34 2.688 -19.094 1 94.44 141 ASP A O 1
ATOM 1099 N N . ASP A 1 142 ? 1.813 3.812 -17.812 1 94.12 142 ASP A N 1
ATOM 1100 C CA . ASP A 1 142 ? 2.664 4.008 -16.641 1 94.12 142 ASP A CA 1
ATOM 1101 C C . ASP A 1 142 ? 2.41 2.924 -15.602 1 94.12 142 ASP A C 1
ATOM 1103 O O . ASP A 1 142 ? 1.26 2.617 -15.281 1 94.12 142 ASP A O 1
ATOM 1107 N N . ARG A 1 143 ? 3.471 2.342 -15.188 1 96.44 143 ARG A N 1
ATOM 1108 C CA . ARG A 1 143 ? 3.311 1.207 -14.281 1 96.44 143 ARG A CA 1
ATOM 1109 C C . ARG A 1 143 ? 4.492 1.102 -13.32 1 96.44 143 ARG A C 1
ATOM 1111 O O . ARG A 1 143 ? 5.367 1.968 -13.312 1 96.44 143 ARG A O 1
ATOM 1118 N N . ASP A 1 144 ? 4.363 0.128 -12.375 1 96.88 144 ASP A N 1
ATOM 1119 C CA . ASP A 1 144 ? 5.43 -0.001 -11.391 1 96.88 144 ASP A CA 1
ATOM 1120 C C . ASP A 1 144 ? 5.93 -1.441 -11.305 1 96.88 144 ASP A C 1
ATOM 1122 O O . ASP A 1 144 ? 5.316 -2.352 -11.867 1 96.88 144 ASP A O 1
ATOM 1126 N N . ILE A 1 145 ? 7.062 -1.613 -10.742 1 98.44 145 ILE A N 1
ATOM 1127 C CA . ILE A 1 145 ? 7.539 -2.871 -10.18 1 98.44 145 ILE A CA 1
ATOM 1128 C C . ILE A 1 145 ? 7.914 -2.672 -8.711 1 98.44 145 ILE A C 1
ATOM 1130 O O . ILE A 1 145 ? 8.281 -1.569 -8.305 1 98.44 145 ILE A O 1
ATOM 1134 N N . ARG A 1 146 ? 7.734 -3.658 -7.977 1 98.62 146 ARG A N 1
ATOM 1135 C CA . ARG A 1 146 ? 8.219 -3.701 -6.602 1 98.62 146 ARG A CA 1
ATOM 1136 C C . ARG A 1 146 ? 9.336 -4.73 -6.449 1 98.62 146 ARG A C 1
ATOM 1138 O O . ARG A 1 146 ? 9.281 -5.812 -7.035 1 98.62 146 ARG A O 1
ATOM 1145 N N . VAL A 1 147 ? 10.336 -4.355 -5.699 1 98.88 147 VAL A N 1
ATOM 1146 C CA . VAL A 1 147 ? 11.555 -5.148 -5.609 1 98.88 147 VAL A CA 1
ATOM 1147 C C . VAL A 1 147 ? 11.891 -5.414 -4.145 1 98.88 147 VAL A C 1
ATOM 1149 O O . VAL A 1 147 ? 11.969 -4.484 -3.338 1 98.88 147 VAL A O 1
ATOM 1152 N N . TYR A 1 148 ? 11.992 -6.672 -3.803 1 98.88 148 TYR A N 1
ATOM 1153 C CA . TYR A 1 148 ? 12.586 -7.082 -2.533 1 98.88 148 TYR A CA 1
ATOM 1154 C C . TYR A 1 148 ? 14.086 -7.293 -2.676 1 98.88 148 TYR A C 1
ATOM 1156 O O . TYR A 1 148 ? 14.531 -8.078 -3.516 1 98.88 148 TYR A O 1
ATOM 1164 N N . THR A 1 149 ? 14.891 -6.586 -1.919 1 98.88 149 THR A N 1
ATOM 1165 C CA . THR A 1 149 ? 16.297 -6.914 -1.768 1 98.88 149 THR A CA 1
ATOM 1166 C C . THR A 1 149 ? 16.562 -7.535 -0.399 1 98.88 149 THR A C 1
ATOM 1168 O O . THR A 1 149 ? 16.016 -7.094 0.608 1 98.88 149 THR A O 1
ATOM 1171 N N . PRO A 1 150 ? 17.406 -8.539 -0.382 1 98.69 150 PRO A N 1
ATOM 1172 C CA . PRO A 1 150 ? 17.625 -9.242 0.886 1 98.69 150 PRO A CA 1
ATOM 1173 C C . PRO A 1 150 ? 18.391 -8.391 1.902 1 98.69 150 PRO A C 1
ATOM 1175 O O . PRO A 1 150 ? 19 -7.383 1.538 1 98.69 150 PRO A O 1
ATOM 1178 N N . PRO A 1 151 ? 18.266 -8.844 3.213 1 97.81 151 PRO A N 1
ATOM 1179 C CA . PRO A 1 151 ? 19.062 -8.148 4.219 1 97.81 151 PRO A CA 1
ATOM 1180 C C . PRO A 1 151 ? 20.547 -8.094 3.85 1 97.81 151 PRO A C 1
ATOM 1182 O O . PRO A 1 151 ? 21.125 -9.109 3.434 1 97.81 151 PRO A O 1
ATOM 1185 N N . GLY A 1 152 ? 21.125 -6.883 3.904 1 95.25 152 GLY A N 1
ATOM 1186 C CA . GLY A 1 152 ? 22.547 -6.746 3.637 1 95.25 152 GLY A CA 1
ATOM 1187 C C . GLY A 1 152 ? 22.859 -6.582 2.162 1 95.25 152 GLY A C 1
ATOM 1188 O O . GLY A 1 152 ? 24.031 -6.648 1.76 1 95.25 152 GLY A O 1
ATOM 1189 N N . TYR A 1 153 ? 21.859 -6.406 1.35 1 97.5 153 TYR A N 1
ATOM 1190 C CA . TYR A 1 153 ? 22.094 -6.191 -0.074 1 97.5 153 TYR A CA 1
ATOM 1191 C C . TYR A 1 153 ? 23.219 -5.195 -0.296 1 97.5 153 TYR A C 1
ATOM 1193 O O . TYR A 1 153 ? 23.234 -4.113 0.294 1 97.5 153 TYR A O 1
ATOM 1201 N N . ASP A 1 154 ? 24.125 -5.559 -1.116 1 95.62 154 ASP A N 1
ATOM 1202 C CA . ASP A 1 154 ? 25.281 -4.762 -1.516 1 95.62 154 ASP A CA 1
ATOM 1203 C C . ASP A 1 154 ? 25.391 -4.68 -3.035 1 95.62 154 ASP A C 1
ATOM 1205 O O . ASP A 1 154 ? 25.734 -5.668 -3.693 1 95.62 154 ASP A O 1
ATOM 1209 N N . PRO A 1 155 ? 25.141 -3.518 -3.557 1 94.69 155 PRO A N 1
ATOM 1210 C CA . PRO A 1 155 ? 25.203 -3.383 -5.016 1 94.69 155 PRO A CA 1
ATOM 1211 C C . PRO A 1 155 ? 26.609 -3.637 -5.57 1 94.69 155 PRO A C 1
ATOM 1213 O O . PRO A 1 155 ? 26.781 -3.756 -6.785 1 94.69 155 PRO A O 1
ATOM 1216 N N . LYS A 1 156 ? 27.578 -3.787 -4.703 1 93.62 156 LYS A N 1
ATOM 1217 C CA . LYS A 1 156 ? 28.953 -3.969 -5.152 1 93.62 156 LYS A CA 1
ATOM 1218 C C . LYS A 1 156 ? 29.438 -5.383 -4.867 1 93.62 156 LYS A C 1
ATOM 1220 O O . LYS A 1 156 ? 30.594 -5.711 -5.121 1 93.62 156 LYS A O 1
ATOM 1225 N N . ARG A 1 157 ? 28.578 -6.133 -4.344 1 95.5 157 ARG A N 1
ATOM 1226 C CA . ARG A 1 157 ? 28.938 -7.52 -4.082 1 95.5 157 ARG A CA 1
ATOM 1227 C C . ARG A 1 157 ? 29.5 -8.188 -5.332 1 95.5 157 ARG A C 1
ATOM 1229 O O . ARG A 1 157 ? 28.984 -7.977 -6.434 1 95.5 157 ARG A O 1
ATOM 1236 N N . LYS A 1 158 ? 30.547 -8.953 -5.207 1 96.88 158 LYS A N 1
ATOM 1237 C CA . LYS A 1 158 ? 31.219 -9.578 -6.34 1 96.88 158 LYS A CA 1
ATOM 1238 C C . LYS A 1 158 ? 30.297 -10.555 -7.062 1 96.88 158 LYS A C 1
ATOM 1240 O O . LYS A 1 158 ? 30.172 -10.508 -8.289 1 96.88 158 LYS A O 1
ATOM 1245 N N . GLU A 1 159 ? 29.734 -11.477 -6.277 1 96.62 159 GLU A N 1
ATOM 1246 C CA . GLU A 1 159 ? 28.781 -12.398 -6.875 1 96.62 159 GLU A CA 1
ATOM 1247 C C . GLU A 1 159 ? 27.406 -11.758 -7.027 1 96.62 159 GLU A C 1
ATOM 1249 O O . GLU A 1 159 ? 26.766 -11.406 -6.031 1 96.62 159 GLU A O 1
ATOM 1254 N N . PRO A 1 160 ? 27 -11.555 -8.234 1 98.19 160 PRO A N 1
ATOM 1255 C CA . PRO A 1 160 ? 25.688 -10.922 -8.406 1 98.19 160 PRO A CA 1
ATOM 1256 C C . PRO A 1 160 ? 24.547 -11.734 -7.789 1 98.19 160 PRO A C 1
ATOM 1258 O O . PRO A 1 160 ? 24.703 -12.945 -7.566 1 98.19 160 PRO A O 1
ATOM 1261 N N . TYR A 1 161 ? 23.531 -11.094 -7.441 1 98.81 161 TYR A N 1
ATOM 1262 C CA . TYR A 1 161 ? 22.375 -11.758 -6.832 1 98.81 161 TYR A CA 1
ATOM 1263 C C . TYR A 1 161 ? 21.547 -12.477 -7.887 1 98.81 161 TYR A C 1
ATOM 1265 O O . TYR A 1 161 ? 21.375 -11.977 -9 1 98.81 161 TYR A O 1
ATOM 1273 N N . PRO A 1 162 ? 21.062 -13.641 -7.535 1 98.88 162 PRO A N 1
ATOM 1274 C CA . PRO A 1 162 ? 20 -14.203 -8.383 1 98.88 162 PRO A CA 1
ATOM 1275 C C . PRO A 1 162 ? 18.656 -13.5 -8.188 1 98.88 162 PRO A C 1
ATOM 1277 O O . PRO A 1 162 ? 18.484 -12.734 -7.242 1 98.88 162 PRO A O 1
ATOM 1280 N N . VAL A 1 163 ? 17.781 -13.734 -9.164 1 98.94 163 VAL A N 1
ATOM 1281 C CA . VAL A 1 163 ? 16.516 -13.008 -9.172 1 98.94 163 VAL A CA 1
ATOM 1282 C C . VAL A 1 163 ? 15.359 -13.984 -9.352 1 98.94 163 VAL A C 1
ATOM 1284 O O . VAL A 1 163 ? 15.414 -14.867 -10.211 1 98.94 163 VAL A O 1
ATOM 1287 N N . LEU A 1 164 ? 14.375 -13.867 -8.539 1 98.94 164 LEU A N 1
ATOM 1288 C CA . LEU A 1 164 ? 13.078 -14.5 -8.742 1 98.94 164 LEU A CA 1
ATOM 1289 C C . LEU A 1 164 ? 12.047 -13.492 -9.234 1 98.94 164 LEU A C 1
ATOM 1291 O O . LEU A 1 164 ? 11.719 -12.539 -8.523 1 98.94 164 LEU A O 1
ATOM 1295 N N . TYR A 1 165 ? 11.602 -13.625 -10.461 1 98.94 165 TYR A N 1
ATOM 1296 C CA . TYR A 1 165 ? 10.422 -12.906 -10.938 1 98.94 165 TYR A CA 1
ATOM 1297 C C . TYR A 1 165 ? 9.141 -13.594 -10.484 1 98.94 165 TYR A C 1
ATOM 1299 O O . TYR A 1 165 ? 8.828 -14.695 -10.93 1 98.94 165 TYR A O 1
ATOM 1307 N N . LEU A 1 166 ? 8.359 -12.953 -9.57 1 98.94 166 LEU A N 1
ATOM 1308 C CA . LEU A 1 166 ? 7.219 -13.555 -8.891 1 98.94 166 LEU A CA 1
ATOM 1309 C C . LEU A 1 166 ? 5.922 -12.852 -9.273 1 98.94 166 LEU A C 1
ATOM 1311 O O . LEU A 1 166 ? 5.684 -11.719 -8.852 1 98.94 166 LEU A O 1
ATOM 1315 N N . PHE A 1 167 ? 5.047 -13.57 -10 1 98.81 167 PHE A N 1
ATOM 1316 C CA . PHE A 1 167 ? 3.879 -12.953 -10.617 1 98.81 167 PHE A CA 1
ATOM 1317 C C . PHE A 1 167 ? 2.652 -13.109 -9.727 1 98.81 167 PHE A C 1
ATOM 1319 O O . PHE A 1 167 ? 2.449 -14.156 -9.109 1 98.81 167 PHE A O 1
ATOM 1326 N N . HIS A 1 168 ? 1.87 -12.031 -9.688 1 98.19 168 HIS A N 1
ATOM 1327 C CA . HIS A 1 168 ? 0.619 -12.039 -8.938 1 98.19 168 HIS A CA 1
ATOM 1328 C C . HIS A 1 168 ? -0.51 -12.656 -9.758 1 98.19 168 HIS A C 1
ATOM 1330 O O . HIS A 1 168 ? -0.327 -12.969 -10.93 1 98.19 168 HIS A O 1
ATOM 1336 N N . GLY A 1 169 ? -1.631 -12.914 -9.078 1 96.69 169 GLY A N 1
ATOM 1337 C CA . GLY A 1 169 ? -2.801 -13.477 -9.734 1 96.69 169 GLY A CA 1
ATOM 1338 C C . GLY A 1 169 ? -3.689 -12.422 -10.367 1 96.69 169 GLY A C 1
ATOM 1339 O O . GLY A 1 169 ? -3.41 -11.227 -10.273 1 96.69 169 GLY A O 1
ATOM 1340 N N . LEU A 1 170 ? -4.723 -12.938 -10.969 1 93.12 170 LEU A N 1
ATOM 1341 C CA . LEU A 1 170 ? -5.676 -12.039 -11.617 1 93.12 170 LEU A CA 1
ATOM 1342 C C . LEU A 1 170 ? -6.316 -11.102 -10.602 1 93.12 170 LEU A C 1
ATOM 1344 O O . LEU A 1 170 ? -6.621 -11.508 -9.477 1 93.12 170 LEU A O 1
ATOM 1348 N N . THR A 1 171 ? -6.547 -9.859 -10.859 1 90.06 171 THR A N 1
ATOM 1349 C CA . THR A 1 171 ? -7.152 -8.742 -10.141 1 90.06 171 THR A CA 1
ATOM 1350 C C . THR A 1 171 ? -6.16 -8.133 -9.156 1 90.06 171 THR A C 1
ATOM 1352 O O . THR A 1 171 ? -6.383 -7.027 -8.648 1 90.06 171 THR A O 1
ATOM 1355 N N . ASP A 1 172 ? -5.086 -8.898 -8.742 1 94 172 ASP A N 1
ATOM 1356 C CA . ASP A 1 172 ? -4.082 -8.359 -7.828 1 94 172 ASP A CA 1
ATOM 1357 C C . ASP A 1 172 ? -3.186 -7.344 -8.531 1 94 172 ASP A C 1
ATOM 1359 O O . ASP A 1 172 ? -3.377 -7.055 -9.719 1 94 172 ASP A O 1
ATOM 1363 N N . GLU A 1 173 ? -2.324 -6.762 -7.762 1 95 173 GLU A N 1
ATOM 1364 C CA . GLU A 1 173 ? -1.282 -5.879 -8.273 1 95 173 GLU A CA 1
ATOM 1365 C C . GLU A 1 173 ? 0.04 -6.102 -7.547 1 95 173 GLU A C 1
ATOM 1367 O O . GLU A 1 173 ? 0.226 -7.129 -6.887 1 95 173 GLU A O 1
ATOM 1372 N N . THR A 1 174 ? 1.019 -5.285 -7.762 1 97.44 174 THR A N 1
ATOM 1373 C CA . THR A 1 174 ? 2.424 -5.574 -7.5 1 97.44 174 THR A CA 1
ATOM 1374 C C . THR A 1 174 ? 2.672 -5.762 -6.008 1 97.44 174 THR A C 1
ATOM 1376 O O . THR A 1 174 ? 3.68 -6.348 -5.605 1 97.44 174 THR A O 1
ATOM 1379 N N . SER A 1 175 ? 1.781 -5.332 -5.117 1 95.62 175 SER A N 1
ATOM 1380 C CA . SER A 1 175 ? 2.041 -5.438 -3.686 1 95.62 175 SER A CA 1
ATOM 1381 C C . SER A 1 175 ? 1.33 -6.641 -3.08 1 95.62 175 SER A C 1
ATOM 1383 O O . SER A 1 175 ? 1.425 -6.883 -1.876 1 95.62 175 SER A O 1
ATOM 1385 N N . ALA A 1 176 ? 0.649 -7.402 -3.861 1 96.06 176 ALA A N 1
ATOM 1386 C CA . ALA A 1 176 ? -0.188 -8.477 -3.336 1 96.06 176 ALA A CA 1
ATOM 1387 C C . ALA A 1 176 ? 0.657 -9.539 -2.646 1 96.06 176 ALA A C 1
ATOM 1389 O O . ALA A 1 176 ? 0.288 -10.039 -1.58 1 96.06 176 ALA A O 1
ATOM 1390 N N . TRP A 1 177 ? 1.794 -9.898 -3.229 1 98.06 177 TRP A N 1
ATOM 1391 C CA . TRP A 1 177 ? 2.65 -10.922 -2.641 1 98.06 177 TRP A CA 1
ATOM 1392 C C . TRP A 1 177 ? 3.197 -10.469 -1.292 1 98.06 177 TRP A C 1
ATOM 1394 O O . TRP A 1 177 ? 3.432 -11.289 -0.401 1 98.06 177 TRP A O 1
ATOM 1404 N N . VAL A 1 178 ? 3.355 -9.156 -1.14 1 96.81 178 VAL A N 1
ATOM 1405 C CA . VAL A 1 178 ? 3.854 -8.625 0.125 1 96.81 178 VAL A CA 1
ATOM 1406 C C . VAL A 1 178 ? 2.723 -8.586 1.149 1 96.81 178 VAL A C 1
ATOM 1408 O O . VAL A 1 178 ? 2.875 -9.062 2.275 1 96.81 178 VAL A O 1
ATOM 1411 N N . THR A 1 179 ? 1.578 -8.102 0.744 1 94 179 THR A N 1
ATOM 1412 C CA . THR A 1 179 ? 0.479 -7.855 1.67 1 94 179 THR A CA 1
ATOM 1413 C C . THR A 1 179 ? -0.204 -9.164 2.062 1 94 179 THR A C 1
ATOM 1415 O O . THR A 1 179 ? -0.31 -9.484 3.248 1 94 179 THR A O 1
ATOM 1418 N N . ALA A 1 180 ? -0.564 -9.922 1.099 1 94.5 180 ALA A N 1
ATOM 1419 C CA . ALA A 1 180 ? -1.296 -11.156 1.368 1 94.5 180 ALA A CA 1
ATOM 1420 C C . ALA A 1 180 ? -0.343 -12.344 1.483 1 94.5 180 ALA A C 1
ATOM 1422 O O . ALA A 1 180 ? -0.546 -13.234 2.314 1 94.5 180 ALA A O 1
ATOM 1423 N N . GLY A 1 181 ? 0.691 -12.305 0.734 1 96.94 181 GLY A N 1
ATOM 1424 C CA . GLY A 1 181 ? 1.612 -13.43 0.706 1 96.94 181 GLY A CA 1
ATOM 1425 C C . GLY A 1 181 ? 2.713 -13.32 1.745 1 96.94 181 GLY A C 1
ATOM 1426 O O . GLY A 1 181 ? 3.34 -14.328 2.096 1 96.94 181 GLY A O 1
ATOM 1427 N N . ARG A 1 182 ? 2.998 -12.125 2.164 1 97.19 182 ARG A N 1
ATOM 1428 C CA . ARG A 1 182 ? 4.074 -11.836 3.104 1 97.19 182 ARG A CA 1
ATOM 1429 C C . ARG A 1 182 ? 5.414 -12.344 2.582 1 97.19 182 ARG A C 1
ATOM 1431 O O . ARG A 1 182 ? 6.199 -12.922 3.336 1 97.19 182 ARG A O 1
ATOM 1438 N N . GLU A 1 183 ? 5.613 -12.164 1.317 1 98.5 183 GLU A N 1
ATOM 1439 C CA . GLU A 1 183 ? 6.82 -12.648 0.655 1 98.5 183 GLU A CA 1
ATOM 1440 C C . GLU A 1 183 ? 8.078 -12.141 1.353 1 98.5 183 GLU A C 1
ATOM 1442 O O . GLU A 1 183 ? 9.047 -12.883 1.521 1 98.5 183 GLU A O 1
ATOM 1447 N N . ASN A 1 184 ? 8.117 -10.836 1.745 1 98.25 184 ASN A N 1
ATOM 1448 C CA . ASN A 1 184 ? 9.297 -10.242 2.357 1 98.25 184 ASN A CA 1
ATOM 1449 C C . ASN A 1 184 ? 9.625 -10.898 3.695 1 98.25 184 ASN A C 1
ATOM 1451 O O . ASN A 1 184 ? 10.797 -11.156 3.994 1 98.25 184 ASN A O 1
ATOM 1455 N N . ILE A 1 185 ? 8.594 -11.227 4.492 1 97.94 185 ILE A N 1
ATOM 1456 C CA . ILE A 1 185 ? 8.773 -11.852 5.797 1 97.94 185 ILE A CA 1
ATOM 1457 C C . ILE A 1 185 ? 9.25 -13.289 5.617 1 97.94 185 ILE A C 1
ATOM 1459 O O . ILE A 1 185 ? 10.195 -13.727 6.289 1 97.94 185 ILE A O 1
ATOM 1463 N N . ILE A 1 186 ? 8.609 -13.977 4.699 1 98.75 186 ILE A N 1
ATOM 1464 C CA . ILE A 1 186 ? 9 -15.352 4.406 1 98.75 186 ILE A CA 1
ATOM 1465 C C . ILE A 1 186 ? 10.469 -15.398 3.994 1 98.75 186 ILE A C 1
ATOM 1467 O O . ILE A 1 186 ? 11.242 -16.203 4.512 1 98.75 186 ILE A O 1
ATOM 1471 N N . MET A 1 187 ? 10.852 -14.547 3.098 1 98.88 187 MET A N 1
ATOM 1472 C CA . MET A 1 187 ? 12.219 -14.531 2.602 1 98.88 187 MET A CA 1
ATOM 1473 C C . MET A 1 187 ? 13.203 -14.18 3.717 1 98.88 187 MET A C 1
ATOM 1475 O O . MET A 1 187 ? 14.242 -14.82 3.857 1 98.88 187 MET A O 1
ATOM 1479 N N . ASP A 1 188 ? 12.859 -13.148 4.531 1 98.62 188 ASP A N 1
ATOM 1480 C CA . ASP A 1 188 ? 13.719 -12.773 5.652 1 98.62 188 ASP A CA 1
ATOM 1481 C C . ASP A 1 188 ? 13.961 -13.969 6.574 1 98.62 188 ASP A C 1
ATOM 1483 O O . ASP A 1 188 ? 15.102 -14.25 6.949 1 98.62 188 ASP A O 1
ATOM 1487 N N . ASN A 1 189 ? 12.891 -14.641 6.914 1 98.69 189 ASN A N 1
ATOM 1488 C CA . ASN A 1 189 ? 12.984 -15.773 7.832 1 98.69 189 ASN A CA 1
ATOM 1489 C C . ASN A 1 189 ? 13.797 -16.922 7.234 1 98.69 189 ASN A C 1
ATOM 1491 O O . ASN A 1 189 ? 14.68 -17.469 7.898 1 98.69 189 ASN A O 1
ATOM 1495 N N . LEU A 1 190 ? 13.562 -17.25 5.992 1 98.81 190 LEU A N 1
ATOM 1496 C CA . LEU A 1 190 ? 14.242 -18.391 5.371 1 98.81 190 LEU A CA 1
ATOM 1497 C C . LEU A 1 190 ? 15.711 -18.078 5.129 1 98.81 190 LEU A C 1
ATOM 1499 O O . LEU A 1 190 ? 16.562 -18.953 5.266 1 98.81 190 LEU A O 1
ATOM 1503 N N . ILE A 1 191 ? 16.031 -16.844 4.754 1 98.69 191 ILE A N 1
ATOM 1504 C CA . ILE A 1 191 ? 17.422 -16.438 4.578 1 98.69 191 ILE A CA 1
ATOM 1505 C C . ILE A 1 191 ? 18.141 -16.484 5.922 1 98.69 191 ILE A C 1
ATOM 1507 O O . ILE A 1 191 ? 19.266 -16.984 6.016 1 98.69 191 ILE A O 1
ATOM 1511 N N . ALA A 1 192 ? 17.469 -15.984 6.961 1 98.38 192 ALA A N 1
ATOM 1512 C CA . ALA A 1 192 ? 18.047 -15.992 8.297 1 98.38 192 ALA A CA 1
ATOM 1513 C C . ALA A 1 192 ? 18.328 -17.422 8.773 1 98.38 192 ALA A C 1
ATOM 1515 O O . ALA A 1 192 ? 19.297 -17.672 9.492 1 98.38 192 ALA A O 1
ATOM 1516 N N . GLN A 1 193 ? 17.594 -18.375 8.328 1 98.25 193 GLN A N 1
ATOM 1517 C CA . GLN A 1 193 ? 17.734 -19.781 8.719 1 98.25 193 GLN A CA 1
ATOM 1518 C C . GLN A 1 193 ? 18.719 -20.516 7.812 1 98.25 193 GLN A C 1
ATOM 1520 O O . GLN A 1 193 ? 19.016 -21.688 8.039 1 98.25 193 GLN A O 1
ATOM 1525 N N . GLY A 1 194 ? 19.125 -19.906 6.758 1 98.06 194 GLY A N 1
ATOM 1526 C CA . GLY A 1 194 ? 20.031 -20.531 5.809 1 98.06 194 GLY A CA 1
ATOM 1527 C C . GLY A 1 194 ? 19.328 -21.453 4.828 1 98.06 194 GLY A C 1
ATOM 1528 O O . GLY A 1 194 ? 19.969 -22.266 4.16 1 98.06 194 GLY A O 1
ATOM 1529 N N . LYS A 1 195 ? 18.031 -21.281 4.723 1 98.38 195 LYS A N 1
ATOM 1530 C CA . LYS A 1 195 ? 17.25 -22.203 3.895 1 98.38 195 LYS A CA 1
ATOM 1531 C C . LYS A 1 195 ? 17.047 -21.641 2.49 1 98.38 195 LYS A C 1
ATOM 1533 O O . LYS A 1 195 ? 16.734 -22.375 1.559 1 98.38 195 LYS A O 1
ATOM 1538 N N . ALA A 1 196 ? 17.219 -20.359 2.316 1 98.56 196 ALA A N 1
ATOM 1539 C CA . ALA A 1 196 ? 17.109 -19.719 1.006 1 98.56 196 ALA A CA 1
ATOM 1540 C C . ALA A 1 196 ? 18.344 -18.875 0.705 1 98.56 196 ALA A C 1
ATOM 1542 O O . ALA A 1 196 ? 18.875 -18.203 1.594 1 98.56 196 ALA A O 1
ATOM 1543 N N . LYS A 1 197 ? 18.781 -18.891 -0.502 1 98.12 197 LYS A N 1
ATOM 1544 C CA . LYS A 1 197 ? 19.828 -17.969 -0.938 1 98.12 197 LYS A CA 1
ATOM 1545 C C . LYS A 1 197 ? 19.344 -16.531 -0.902 1 98.12 197 LYS A C 1
ATOM 1547 O O . LYS A 1 197 ? 18.203 -16.234 -1.264 1 98.12 197 LYS A O 1
ATOM 1552 N N . PRO A 1 198 ? 20.234 -15.648 -0.402 1 98.31 198 PRO A N 1
ATOM 1553 C CA . PRO A 1 198 ? 19.859 -14.25 -0.628 1 98.31 198 PRO A CA 1
ATOM 1554 C C . PRO A 1 198 ? 19.594 -13.945 -2.1 1 98.31 198 PRO A C 1
ATOM 1556 O O . PRO A 1 198 ? 20.453 -14.18 -2.951 1 98.31 198 PRO A O 1
ATOM 1559 N N . MET A 1 199 ? 18.438 -13.5 -2.393 1 98.81 199 MET A N 1
ATOM 1560 C CA . MET A 1 199 ? 18.047 -13.219 -3.768 1 98.81 199 MET A CA 1
ATOM 1561 C C . MET A 1 199 ? 17.172 -11.969 -3.834 1 98.81 199 MET A C 1
ATOM 1563 O O . MET A 1 199 ? 16.672 -11.5 -2.809 1 98.81 199 MET A O 1
ATOM 1567 N N . ILE A 1 200 ? 17.094 -11.398 -5.008 1 98.88 200 ILE A N 1
ATOM 1568 C CA . ILE A 1 200 ? 16.188 -10.297 -5.301 1 98.88 200 ILE A CA 1
ATOM 1569 C C . ILE A 1 200 ? 14.875 -10.836 -5.859 1 98.88 200 ILE A C 1
ATOM 1571 O O . ILE A 1 200 ? 14.867 -11.781 -6.648 1 98.88 200 ILE A O 1
ATOM 1575 N N . ILE A 1 201 ? 13.742 -10.352 -5.398 1 98.94 201 ILE A N 1
ATOM 1576 C CA . ILE A 1 201 ? 12.445 -10.719 -5.965 1 98.94 201 ILE A CA 1
ATOM 1577 C C . ILE A 1 201 ? 11.836 -9.516 -6.68 1 98.94 201 ILE A C 1
ATOM 1579 O O . ILE A 1 201 ? 11.844 -8.398 -6.148 1 98.94 201 ILE A O 1
ATOM 1583 N N . ILE A 1 202 ? 11.352 -9.727 -7.871 1 98.94 202 ILE A N 1
ATOM 1584 C CA . ILE A 1 202 ? 10.68 -8.711 -8.672 1 98.94 202 ILE A CA 1
ATOM 1585 C C . ILE A 1 202 ? 9.188 -9.023 -8.766 1 98.94 202 ILE A C 1
ATOM 1587 O O . ILE A 1 202 ? 8.805 -10.078 -9.281 1 98.94 202 ILE A O 1
ATOM 1591 N N . ASN A 1 203 ? 8.352 -8.148 -8.258 1 98.81 203 ASN A N 1
ATOM 1592 C CA . ASN A 1 203 ? 6.906 -8.172 -8.469 1 98.81 203 ASN A CA 1
ATOM 1593 C C . ASN A 1 203 ? 6.473 -7.148 -9.508 1 98.81 203 ASN A C 1
ATOM 1595 O O . ASN A 1 203 ? 6.352 -5.957 -9.211 1 98.81 203 ASN A O 1
ATOM 1599 N N . THR A 1 204 ? 6.199 -7.574 -10.695 1 98.31 204 THR A N 1
ATOM 1600 C CA . THR A 1 204 ? 5.777 -6.676 -11.766 1 98.31 204 THR A CA 1
ATOM 1601 C C . THR A 1 204 ? 4.27 -6.758 -11.984 1 98.31 204 THR A C 1
ATOM 1603 O O . THR A 1 204 ? 3.637 -7.75 -11.609 1 98.31 204 THR A O 1
ATOM 1606 N N . LEU A 1 205 ? 3.721 -5.73 -12.531 1 97.75 205 LEU A N 1
ATOM 1607 C CA . LEU A 1 205 ? 2.307 -5.75 -12.891 1 97.75 205 LEU A CA 1
ATOM 1608 C C . LEU A 1 205 ? 2.057 -6.699 -14.055 1 97.75 205 LEU A C 1
ATOM 1610 O O . LEU A 1 205 ? 2.566 -6.484 -15.164 1 97.75 205 LEU A O 1
ATOM 1614 N N . GLY A 1 206 ? 1.287 -7.66 -13.875 1 97.25 206 GLY A N 1
ATOM 1615 C CA . GLY A 1 206 ? 1.152 -8.789 -14.789 1 97.25 206 GLY A CA 1
ATOM 1616 C C . GLY A 1 206 ? 0.15 -8.539 -15.898 1 97.25 206 GLY A C 1
ATOM 1617 O O . GLY A 1 206 ? -0.403 -9.484 -16.469 1 97.25 206 GLY A O 1
ATOM 1618 N N . TYR A 1 207 ? -0.086 -7.273 -16.234 1 96.38 207 TYR A N 1
ATOM 1619 C CA . TYR A 1 207 ? -1.13 -6.973 -17.219 1 96.38 207 TYR A CA 1
ATOM 1620 C C . TYR A 1 207 ? -0.541 -6.324 -18.453 1 96.38 207 TYR A C 1
ATOM 1622 O O . TYR A 1 207 ? -0.034 -5.199 -18.406 1 96.38 207 TYR A O 1
ATOM 1630 N N . GLY A 1 208 ? -0.62 -7.039 -19.531 1 96.5 208 GLY A N 1
ATOM 1631 C CA . GLY A 1 208 ? -0.289 -6.469 -20.828 1 96.5 208 GLY A CA 1
ATOM 1632 C C . GLY A 1 208 ? -1.436 -5.695 -21.453 1 96.5 208 GLY A C 1
ATOM 1633 O O . GLY A 1 208 ? -1.216 -4.812 -22.281 1 96.5 208 GLY A O 1
ATOM 1634 N N . ALA A 1 209 ? -2.613 -6.078 -21.062 1 93.31 209 ALA A N 1
ATOM 1635 C CA . ALA A 1 209 ? -3.84 -5.43 -21.531 1 93.31 209 ALA A CA 1
ATOM 1636 C C . ALA A 1 209 ? -4.742 -5.07 -20.344 1 93.31 209 ALA A C 1
ATOM 1638 O O . ALA A 1 209 ? -5.832 -5.633 -20.203 1 93.31 209 ALA A O 1
ATOM 1639 N N . PRO A 1 210 ? -4.344 -4.078 -19.594 1 90.56 210 PRO A N 1
ATOM 1640 C CA . PRO A 1 210 ? -5.078 -3.758 -18.375 1 90.56 210 PRO A CA 1
ATOM 1641 C C . PRO A 1 210 ? -6.52 -3.332 -18.641 1 90.56 210 PRO A C 1
ATOM 1643 O O . PRO A 1 210 ? -7.355 -3.359 -17.734 1 90.56 210 PRO A O 1
ATOM 1646 N N . GLU A 1 211 ? -6.898 -2.994 -19.828 1 85.94 211 GLU A N 1
ATOM 1647 C CA . GLU A 1 211 ? -8.25 -2.561 -20.188 1 85.94 211 GLU A CA 1
ATOM 1648 C C . GLU A 1 211 ? -9.258 -3.691 -20 1 85.94 211 GLU A C 1
ATOM 1650 O O . GLU A 1 211 ? -10.469 -3.455 -20 1 85.94 211 GLU A O 1
ATOM 1655 N N . MET A 1 212 ? -8.766 -4.914 -19.844 1 84.19 212 MET A N 1
ATOM 1656 C CA . MET A 1 212 ? -9.656 -6.051 -19.656 1 84.19 212 MET A CA 1
ATOM 1657 C C . MET A 1 212 ? -10.43 -5.922 -18.344 1 84.19 212 MET A C 1
ATOM 1659 O O . MET A 1 212 ? -11.43 -6.617 -18.141 1 84.19 212 MET A O 1
ATOM 1663 N N . PHE A 1 213 ? -9.984 -4.988 -17.469 1 80.38 213 PHE A N 1
ATOM 1664 C CA . PHE A 1 213 ? -10.641 -4.785 -16.172 1 80.38 213 PHE A CA 1
ATOM 1665 C C . PHE A 1 213 ? -11.586 -3.588 -16.234 1 80.38 213 PHE A C 1
ATOM 1667 O O . PHE A 1 213 ? -12.25 -3.264 -15.25 1 80.38 213 PHE A O 1
ATOM 1674 N N . THR A 1 214 ? -11.68 -2.938 -17.281 1 73.94 214 THR A N 1
ATOM 1675 C CA . THR A 1 214 ? -12.562 -1.781 -17.391 1 73.94 214 THR A CA 1
ATOM 1676 C C . THR A 1 214 ? -14.008 -2.225 -17.562 1 73.94 214 THR A C 1
ATOM 1678 O O . THR A 1 214 ? -14.336 -2.965 -18.5 1 73.94 214 THR A O 1
ATOM 1681 N N . PRO A 1 215 ? -14.852 -1.809 -16.578 1 64.12 215 PRO A N 1
ATOM 1682 C CA . PRO A 1 215 ? -16.25 -2.219 -16.672 1 64.12 215 PRO A CA 1
ATOM 1683 C C . PRO A 1 215 ? -16.891 -1.864 -18.016 1 64.12 215 PRO A C 1
ATOM 1685 O O . PRO A 1 215 ? -16.594 -0.804 -18.578 1 64.12 215 PRO A O 1
ATOM 1688 N N . GLY A 1 216 ? -17.844 -2.719 -18.531 1 58.81 216 GLY A N 1
ATOM 1689 C CA . GLY A 1 216 ? -18.609 -2.494 -19.75 1 58.81 216 GLY A CA 1
ATOM 1690 C C . GLY A 1 216 ? -17.891 -2.969 -21 1 58.81 216 GLY A C 1
ATOM 1691 O O . GLY A 1 216 ? -18.453 -2.936 -22.094 1 58.81 216 GLY A O 1
ATOM 1692 N N . THR A 1 217 ? -16.672 -3.238 -20.969 1 53.22 217 THR A N 1
ATOM 1693 C CA . THR A 1 217 ? -15.961 -3.533 -22.203 1 53.22 217 THR A CA 1
ATOM 1694 C C . THR A 1 217 ? -16.016 -5.023 -22.516 1 53.22 217 THR A C 1
ATOM 1696 O O . THR A 1 217 ? -15.492 -5.469 -23.547 1 53.22 217 THR A O 1
ATOM 1699 N N . GLY A 1 218 ? -16.891 -5.906 -21.828 1 52.03 218 GLY A N 1
ATOM 1700 C CA . GLY A 1 218 ? -16.938 -7.312 -22.188 1 52.03 218 GLY A CA 1
ATOM 1701 C C . GLY A 1 218 ? -15.734 -8.094 -21.688 1 52.03 218 GLY A C 1
ATOM 1702 O O . GLY A 1 218 ? -15.25 -9 -22.359 1 52.03 218 GLY A O 1
ATOM 1703 N N . GLN A 1 219 ? -14.828 -7.688 -20.734 1 60.09 219 GLN A N 1
ATOM 1704 C CA . GLN A 1 219 ? -13.391 -7.445 -20.688 1 60.09 219 GLN A CA 1
ATOM 1705 C C . GLN A 1 219 ? -12.633 -8.719 -20.328 1 60.09 219 GLN A C 1
ATOM 1707 O O . GLN A 1 219 ? -11.438 -8.836 -20.609 1 60.09 219 GLN A O 1
ATOM 1712 N N . ARG A 1 220 ? -13.211 -9.75 -19.516 1 66.75 220 ARG A N 1
ATOM 1713 C CA . ARG A 1 220 ? -12.422 -10.922 -19.141 1 66.75 220 ARG A CA 1
ATOM 1714 C C . ARG A 1 220 ? -12.758 -12.117 -20.031 1 66.75 220 ARG A C 1
ATOM 1716 O O . ARG A 1 220 ? -13.078 -13.195 -19.516 1 66.75 220 ARG A O 1
ATOM 1723 N N . THR A 1 221 ? -12.539 -11.883 -21.453 1 79.06 221 THR A N 1
ATOM 1724 C CA . THR A 1 221 ? -12.75 -12.93 -22.453 1 79.06 221 THR A CA 1
ATOM 1725 C C . THR A 1 221 ? -11.453 -13.672 -22.734 1 79.06 221 THR A C 1
ATOM 1727 O O . THR A 1 221 ? -10.375 -13.242 -22.297 1 79.06 221 THR A O 1
ATOM 1730 N N . LYS A 1 222 ? -11.625 -14.789 -23.438 1 82.31 222 LYS A N 1
ATOM 1731 C CA . LYS A 1 222 ? -10.461 -15.555 -23.859 1 82.31 222 LYS A CA 1
ATOM 1732 C C . LYS A 1 222 ? -9.516 -14.695 -24.703 1 82.31 222 LYS A C 1
ATOM 1734 O O . LYS A 1 222 ? -8.297 -14.766 -24.531 1 82.31 222 LYS A O 1
ATOM 1739 N N . GLU A 1 223 ? -10.086 -13.891 -25.594 1 85.19 223 GLU A N 1
ATOM 1740 C CA . GLU A 1 223 ? -9.297 -13 -26.453 1 85.19 223 GLU A CA 1
ATOM 1741 C C . GLU A 1 223 ? -8.547 -11.961 -25.625 1 85.19 223 GLU A C 1
ATOM 1743 O O . GLU A 1 223 ? -7.391 -11.648 -25.922 1 85.19 223 GLU A O 1
ATOM 1748 N N . ALA A 1 224 ? -9.195 -11.477 -24.594 1 86.38 224 ALA A N 1
ATOM 1749 C CA . ALA A 1 224 ? -8.562 -10.477 -23.734 1 86.38 224 ALA A CA 1
ATOM 1750 C C . ALA A 1 224 ? -7.379 -11.07 -22.984 1 86.38 224 ALA A C 1
ATOM 1752 O O . ALA A 1 224 ? -6.348 -10.414 -22.828 1 86.38 224 ALA A O 1
ATOM 1753 N N . TYR A 1 225 ? -7.512 -12.273 -22.562 1 87.06 225 TYR A N 1
ATOM 1754 C CA . TYR A 1 225 ? -6.438 -12.945 -21.844 1 87.06 225 TYR A CA 1
ATOM 1755 C C . TYR A 1 225 ? -5.262 -13.242 -22.766 1 87.06 225 TYR A C 1
ATOM 1757 O O . TYR A 1 225 ? -4.102 -13.094 -22.375 1 87.06 225 TYR A O 1
ATOM 1765 N N . GLN A 1 226 ? -5.586 -13.672 -23.938 1 88.38 226 GLN A N 1
ATOM 1766 C CA . GLN A 1 226 ? -4.539 -13.938 -24.922 1 88.38 226 GLN A CA 1
ATOM 1767 C C . GLN A 1 226 ? -3.762 -12.664 -25.25 1 88.38 226 GLN A C 1
ATOM 1769 O O . GLN A 1 226 ? -2.533 -12.695 -25.359 1 88.38 226 GLN A O 1
ATOM 1774 N N . LYS A 1 227 ? -4.512 -11.602 -25.453 1 91.62 227 LYS A N 1
ATOM 1775 C CA . LYS A 1 227 ? -3.869 -10.312 -25.703 1 91.62 227 LYS A CA 1
ATOM 1776 C C . LYS A 1 227 ? -2.99 -9.898 -24.531 1 91.62 227 LYS A C 1
ATOM 1778 O O . LYS A 1 227 ? -1.887 -9.383 -24.734 1 91.62 227 LYS A O 1
ATOM 1783 N N . ASN A 1 228 ? -3.498 -10.102 -23.344 1 94 228 ASN A N 1
ATOM 1784 C CA . ASN A 1 228 ? -2.73 -9.781 -22.141 1 94 228 ASN A CA 1
ATOM 1785 C C . ASN A 1 228 ? -1.391 -10.508 -22.125 1 94 228 ASN A C 1
ATOM 1787 O O . ASN A 1 228 ? -0.345 -9.891 -21.922 1 94 228 ASN A O 1
ATOM 1791 N N . GLU A 1 229 ? -1.423 -11.789 -22.422 1 93.12 229 GLU A N 1
ATOM 1792 C CA . GLU A 1 229 ? -0.212 -12.609 -22.391 1 93.12 229 GLU A CA 1
ATOM 1793 C C . GLU A 1 229 ? 0.747 -12.203 -23.516 1 93.12 229 GLU A C 1
ATOM 1795 O O . GLU A 1 229 ? 1.961 -12.156 -23.297 1 93.12 229 GLU A O 1
ATOM 1800 N N . ALA A 1 230 ? 0.172 -11.922 -24.672 1 94.38 230 ALA A N 1
ATOM 1801 C CA . ALA A 1 230 ? 0.963 -11.578 -25.844 1 94.38 230 ALA A CA 1
ATOM 1802 C C . ALA A 1 230 ? 1.752 -10.2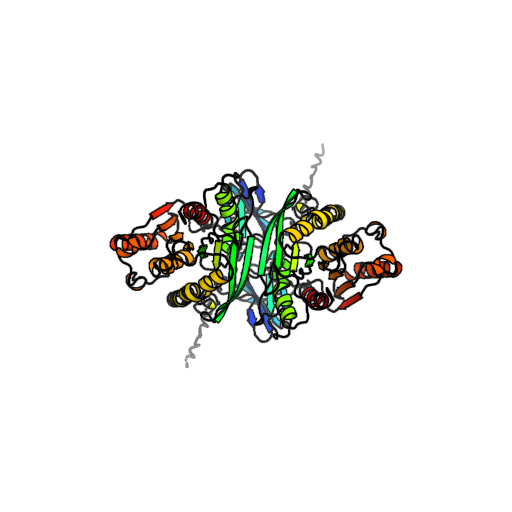97 -25.625 1 94.38 230 ALA A C 1
ATOM 1804 O O . ALA A 1 230 ? 2.797 -10.086 -26.25 1 94.38 230 ALA A O 1
ATOM 1805 N N . LEU A 1 231 ? 1.255 -9.484 -24.734 1 97 231 LEU A N 1
ATOM 1806 C CA . LEU A 1 231 ? 1.931 -8.211 -24.469 1 97 231 LEU A CA 1
ATOM 1807 C C . LEU A 1 231 ? 2.766 -8.289 -23.203 1 97 231 LEU A C 1
ATOM 1809 O O . LEU A 1 231 ? 3.84 -7.691 -23.109 1 97 231 LEU A O 1
ATOM 1813 N N . PHE A 1 232 ? 2.303 -9.07 -22.281 1 97.81 232 PHE A N 1
ATOM 1814 C CA . PHE A 1 232 ? 2.967 -9.125 -20.984 1 97.81 232 PHE A CA 1
ATOM 1815 C C . PHE A 1 232 ? 4.324 -9.805 -21.094 1 97.81 232 PHE A C 1
ATOM 1817 O O . PHE A 1 232 ? 5.32 -9.305 -20.578 1 97.81 232 PHE A O 1
ATOM 1824 N N . ILE A 1 233 ? 4.402 -10.938 -21.766 1 97.94 233 ILE A N 1
ATOM 1825 C CA . ILE A 1 233 ? 5.625 -11.734 -21.781 1 97.94 233 ILE A CA 1
ATOM 1826 C C . ILE A 1 233 ? 6.73 -10.961 -22.5 1 97.94 233 ILE A C 1
ATOM 1828 O O . ILE A 1 233 ? 7.836 -10.82 -21.969 1 97.94 233 ILE A O 1
ATOM 1832 N N . PRO A 1 234 ? 6.461 -10.328 -23.625 1 98.38 234 PRO A N 1
ATOM 1833 C CA . PRO A 1 234 ? 7.504 -9.5 -24.234 1 98.38 234 PRO A CA 1
ATOM 1834 C C . PRO A 1 234 ? 7.926 -8.328 -23.344 1 98.38 234 PRO A C 1
ATOM 1836 O O . PRO A 1 234 ? 9.109 -7.98 -23.297 1 98.38 234 PRO A O 1
ATOM 1839 N N . ALA A 1 235 ? 6.996 -7.727 -22.656 1 98.62 235 ALA A N 1
ATOM 1840 C CA . ALA A 1 235 ? 7.344 -6.625 -21.766 1 98.62 235 ALA A CA 1
ATOM 1841 C C . ALA A 1 235 ? 8.25 -7.102 -20.641 1 98.62 235 ALA A C 1
ATOM 1843 O O . ALA A 1 235 ? 9.188 -6.398 -20.25 1 98.62 235 ALA A O 1
ATOM 1844 N N . LEU A 1 236 ? 7.941 -8.305 -20.109 1 98.75 236 LEU A N 1
ATOM 1845 C CA . LEU A 1 236 ? 8.812 -8.898 -19.109 1 98.75 236 LEU A CA 1
ATOM 1846 C C . LEU A 1 236 ? 10.227 -9.078 -19.641 1 98.75 236 LEU A C 1
ATOM 1848 O O . LEU A 1 236 ? 11.195 -8.641 -19.016 1 98.75 236 LEU A O 1
ATOM 1852 N N . LEU A 1 237 ? 10.359 -9.656 -20.828 1 98.69 237 LEU A N 1
ATOM 1853 C CA . LEU A 1 237 ? 11.633 -10.094 -21.375 1 98.69 237 LEU A CA 1
ATOM 1854 C C . LEU A 1 237 ? 12.445 -8.906 -21.891 1 98.69 237 LEU A C 1
ATOM 1856 O O . LEU A 1 237 ? 13.672 -8.883 -21.75 1 98.69 237 LEU A O 1
ATOM 1860 N N . ASN A 1 238 ? 11.734 -7.887 -22.359 1 98.56 238 ASN A N 1
ATOM 1861 C CA . ASN A 1 238 ? 12.453 -6.855 -23.109 1 98.56 238 ASN A CA 1
ATOM 1862 C C . ASN A 1 238 ? 12.469 -5.531 -22.359 1 98.56 238 ASN A C 1
ATOM 1864 O O . ASN A 1 238 ? 13.203 -4.609 -22.734 1 98.56 238 ASN A O 1
ATOM 1868 N N . GLU A 1 239 ? 11.688 -5.418 -21.344 1 98.5 239 GLU A N 1
ATOM 1869 C CA . GLU A 1 239 ? 11.664 -4.168 -20.594 1 98.5 239 GLU A CA 1
ATOM 1870 C C . GLU A 1 239 ? 12 -4.402 -19.125 1 98.5 239 GLU A C 1
ATOM 1872 O O . GLU A 1 239 ? 12.953 -3.824 -18.594 1 98.5 239 GLU A O 1
ATOM 1877 N N . VAL A 1 240 ? 11.312 -5.309 -18.453 1 98.75 240 VAL A N 1
ATOM 1878 C CA . VAL A 1 240 ? 11.453 -5.484 -17.016 1 98.75 240 VAL A CA 1
ATOM 1879 C C . VAL A 1 240 ? 12.82 -6.078 -16.688 1 98.75 240 VAL A C 1
ATOM 1881 O O . VAL A 1 240 ? 13.562 -5.535 -15.875 1 98.75 240 VAL A O 1
ATOM 1884 N N . ILE A 1 241 ? 13.188 -7.215 -17.328 1 98.81 241 ILE A N 1
ATOM 1885 C CA . ILE A 1 241 ? 14.438 -7.898 -17.016 1 98.81 241 ILE A CA 1
ATOM 1886 C C . ILE A 1 241 ? 15.617 -6.969 -17.297 1 98.81 241 ILE A C 1
ATOM 1888 O O . ILE A 1 241 ? 16.453 -6.746 -16.438 1 98.81 241 ILE A O 1
ATOM 1892 N N . PRO A 1 242 ? 15.688 -6.254 -18.469 1 98.69 242 PRO A N 1
ATOM 1893 C CA . PRO A 1 242 ? 16.797 -5.32 -18.703 1 98.69 242 PRO A CA 1
ATOM 1894 C C . PRO A 1 242 ? 16.812 -4.176 -17.688 1 98.69 242 PRO A C 1
ATOM 1896 O O . PRO A 1 242 ? 17.891 -3.744 -17.25 1 98.69 242 PRO A O 1
ATOM 1899 N N . MET A 1 243 ? 15.648 -3.684 -17.328 1 98.06 243 MET A N 1
ATOM 1900 C CA . MET A 1 243 ? 15.578 -2.613 -16.328 1 98.06 243 MET A CA 1
ATOM 1901 C C . MET A 1 243 ? 16.141 -3.074 -14.992 1 98.06 243 MET A C 1
ATOM 1903 O O . MET A 1 243 ? 16.906 -2.342 -14.352 1 98.06 243 MET A O 1
ATOM 1907 N N . VAL A 1 244 ? 15.789 -4.262 -14.578 1 98.56 244 VAL A N 1
ATOM 1908 C CA . VAL A 1 244 ? 16.281 -4.828 -13.328 1 98.56 244 VAL A CA 1
ATOM 1909 C C . VAL A 1 244 ? 17.797 -4.973 -13.383 1 98.56 244 VAL A C 1
ATOM 1911 O O . VAL A 1 244 ? 18.484 -4.648 -12.422 1 98.56 244 VAL A O 1
ATOM 1914 N N . GLU A 1 245 ? 18.328 -5.422 -14.508 1 98.5 245 GLU A N 1
ATOM 1915 C CA . GLU A 1 245 ? 19.766 -5.613 -14.688 1 98.5 245 GLU A CA 1
ATOM 1916 C C . GLU A 1 245 ? 20.516 -4.281 -14.625 1 98.5 245 GLU A C 1
ATOM 1918 O O . GLU A 1 245 ? 21.688 -4.242 -14.266 1 98.5 245 GLU A O 1
ATOM 1923 N N . LYS A 1 246 ? 19.844 -3.238 -14.961 1 96.94 246 LYS A N 1
ATOM 1924 C CA . LYS A 1 246 ? 20.438 -1.91 -14.906 1 96.94 246 LYS A CA 1
ATOM 1925 C C . LYS A 1 246 ? 20.391 -1.344 -13.492 1 96.94 246 LYS A C 1
ATOM 1927 O O . LYS A 1 246 ? 21.312 -0.672 -13.047 1 96.94 246 LYS A O 1
ATOM 1932 N N . LEU A 1 247 ? 19.391 -1.691 -12.766 1 96.31 247 LEU A N 1
ATOM 1933 C CA . LEU A 1 247 ? 19.125 -1.047 -11.484 1 96.31 247 LEU A CA 1
ATOM 1934 C C . LEU A 1 247 ? 19.812 -1.785 -10.344 1 96.31 247 LEU A C 1
ATOM 1936 O O . LEU A 1 247 ? 20.156 -1.18 -9.328 1 96.31 247 LEU A O 1
ATOM 1940 N N . TYR A 1 248 ? 19.953 -3.061 -10.477 1 98 248 TYR A N 1
ATOM 1941 C CA . TYR A 1 248 ? 20.422 -3.879 -9.367 1 98 248 TYR A CA 1
ATOM 1942 C C . TYR A 1 248 ? 21.594 -4.75 -9.797 1 98 248 TYR A C 1
ATOM 1944 O O . TYR A 1 248 ? 21.797 -4.992 -10.992 1 98 248 TYR A O 1
ATOM 1952 N N . ASN A 1 249 ? 22.422 -5.223 -8.812 1 98.31 249 ASN A N 1
ATOM 1953 C CA . ASN A 1 249 ? 23.5 -6.168 -9.039 1 98.31 249 ASN A CA 1
ATOM 1954 C C . ASN A 1 249 ? 22.984 -7.598 -9.172 1 98.31 249 ASN A C 1
ATOM 1956 O O . ASN A 1 249 ? 23.062 -8.383 -8.227 1 98.31 249 ASN A O 1
ATOM 1960 N N . VAL A 1 250 ? 22.594 -7.914 -10.414 1 98.56 250 VAL A N 1
ATOM 1961 C CA . VAL A 1 250 ? 22.016 -9.234 -10.633 1 98.56 250 VAL A CA 1
ATOM 1962 C C . VAL A 1 250 ? 22.781 -9.945 -11.758 1 98.56 250 VAL A C 1
ATOM 1964 O O . VAL A 1 250 ? 23.375 -9.305 -12.617 1 98.56 250 VAL A O 1
ATOM 1967 N N . GLY A 1 251 ? 22.75 -11.258 -11.672 1 98.06 251 GLY A N 1
ATOM 1968 C CA . GLY A 1 251 ? 23.297 -12.031 -12.773 1 98.06 251 GLY A CA 1
ATOM 1969 C C . GLY A 1 251 ? 22.484 -11.93 -14.047 1 98.06 251 GLY A C 1
ATOM 1970 O O . GLY A 1 251 ? 21.25 -11.812 -14 1 98.06 251 GLY A O 1
ATOM 1971 N N . LYS A 1 252 ? 23.203 -12.078 -15.141 1 97.25 252 LYS A N 1
ATOM 1972 C CA . LYS A 1 252 ? 22.531 -11.836 -16.406 1 97.25 252 LYS A CA 1
ATOM 1973 C C . LYS A 1 252 ? 22.266 -13.148 -17.156 1 97.25 252 LYS A C 1
ATOM 1975 O O . LYS A 1 252 ? 21.516 -13.18 -18.125 1 97.25 252 LYS A O 1
ATOM 1980 N N . SER A 1 253 ? 22.844 -14.211 -16.703 1 98 253 SER A N 1
ATOM 1981 C CA . SER A 1 253 ? 22.609 -15.508 -17.328 1 98 253 SER A CA 1
ATOM 1982 C C . SER A 1 253 ? 21.422 -16.219 -16.688 1 98 253 SER A C 1
ATOM 1984 O O . SER A 1 253 ? 21 -15.867 -15.586 1 98 253 SER A O 1
ATOM 1986 N N . LYS A 1 254 ? 20.969 -17.188 -17.328 1 98.25 254 LYS A N 1
ATOM 1987 C CA . LYS A 1 254 ? 19.75 -17.891 -16.906 1 98.25 254 LYS A CA 1
ATOM 1988 C C . LYS A 1 254 ? 19.953 -18.594 -15.57 1 98.25 254 LYS A C 1
ATOM 1990 O O . LYS A 1 254 ? 19 -18.844 -14.836 1 98.25 254 LYS A O 1
ATOM 1995 N N . LYS A 1 255 ? 21.156 -18.953 -15.18 1 98.06 255 LYS A N 1
ATOM 1996 C CA . LYS A 1 255 ? 21.391 -19.672 -13.922 1 98.06 255 LYS A CA 1
ATOM 1997 C C . LYS A 1 255 ? 21.031 -18.797 -12.727 1 98.06 255 LYS A C 1
ATOM 1999 O O . LYS A 1 255 ? 20.906 -19.297 -11.602 1 98.06 255 LYS A O 1
ATOM 2004 N N . TYR A 1 256 ? 20.891 -17.453 -12.992 1 98.5 256 TYR A N 1
ATOM 2005 C CA . TYR A 1 256 ? 20.547 -16.5 -11.938 1 98.5 256 TYR A CA 1
ATOM 2006 C C . TYR A 1 256 ? 19.078 -16.141 -11.992 1 98.5 256 TYR A C 1
ATOM 2008 O O . TYR A 1 256 ? 18.625 -15.227 -11.297 1 98.5 256 TYR A O 1
ATOM 2016 N N . ARG A 1 257 ? 18.25 -16.812 -12.812 1 98.88 257 ARG A N 1
ATOM 2017 C CA . ARG A 1 257 ? 16.875 -16.328 -13.008 1 98.88 257 ARG A CA 1
ATOM 2018 C C . ARG A 1 257 ? 15.867 -17.438 -12.766 1 98.88 257 ARG A C 1
ATOM 2020 O O . ARG A 1 257 ? 15.961 -18.516 -13.352 1 98.88 257 ARG A O 1
ATOM 2027 N N . ALA A 1 258 ? 14.984 -17.156 -11.898 1 98.94 258 ALA A N 1
ATOM 2028 C CA . ALA A 1 258 ? 13.781 -17.953 -11.672 1 98.94 258 ALA A CA 1
ATOM 2029 C C . ALA A 1 258 ? 12.523 -17.156 -11.984 1 98.94 258 ALA A C 1
ATOM 2031 O O . ALA A 1 258 ? 12.508 -15.93 -11.875 1 98.94 258 ALA A O 1
ATOM 2032 N N . VAL A 1 259 ? 11.5 -17.828 -12.43 1 98.94 259 VAL A N 1
ATOM 2033 C CA . VAL A 1 259 ? 10.18 -17.234 -12.633 1 98.94 259 VAL A CA 1
ATOM 2034 C C . VAL A 1 259 ? 9.117 -18.094 -11.953 1 98.94 259 VAL A C 1
ATOM 2036 O O . VAL A 1 259 ? 9.188 -19.328 -11.992 1 98.94 259 VAL A O 1
ATOM 2039 N N . ALA A 1 260 ? 8.195 -17.5 -11.242 1 98.94 260 ALA A N 1
ATOM 2040 C CA . ALA A 1 260 ? 7.098 -18.188 -10.57 1 98.94 260 ALA A CA 1
ATOM 2041 C C . ALA A 1 260 ? 5.883 -17.281 -10.438 1 98.94 260 ALA A C 1
ATOM 2043 O O . ALA A 1 260 ? 5.965 -16.078 -10.695 1 98.94 260 ALA A O 1
ATOM 2044 N N . GLY A 1 261 ? 4.762 -17.812 -10.078 1 98.88 261 GLY A N 1
ATOM 2045 C CA . GLY A 1 261 ? 3.564 -17.016 -9.844 1 98.88 261 GLY A CA 1
ATOM 2046 C C . GLY A 1 261 ? 2.365 -17.859 -9.445 1 98.88 261 GLY A C 1
ATOM 2047 O O . GLY A 1 261 ? 2.441 -19.094 -9.422 1 98.88 261 GLY A O 1
ATOM 2048 N N . LEU A 1 262 ? 1.318 -17.188 -9.109 1 98.81 262 LEU A N 1
ATOM 2049 C CA . LEU A 1 262 ? 0.099 -17.859 -8.68 1 98.81 262 LEU A CA 1
ATOM 2050 C C . LEU A 1 262 ? -1.036 -17.609 -9.664 1 98.81 262 LEU A C 1
ATOM 2052 O O . LEU A 1 262 ? -1.104 -16.547 -10.289 1 98.81 262 LEU A O 1
ATOM 2056 N N . SER A 1 263 ? -1.922 -18.609 -9.844 1 98.19 263 SER A N 1
ATOM 2057 C CA . SER A 1 263 ? -3.137 -18.438 -10.641 1 98.19 263 SER A CA 1
ATOM 2058 C C . SER A 1 263 ? -2.82 -17.906 -12.031 1 98.19 263 SER A C 1
ATOM 2060 O O . SER A 1 263 ? -2.057 -18.531 -12.781 1 98.19 263 SER A O 1
ATOM 2062 N N . MET A 1 264 ? -3.227 -16.688 -12.383 1 96.75 264 MET A N 1
ATOM 2063 C CA . MET A 1 264 ? -2.82 -16.062 -13.641 1 96.75 264 MET A CA 1
ATOM 2064 C C . MET A 1 264 ? -1.301 -16.016 -13.758 1 96.75 264 MET A C 1
ATOM 2066 O O . MET A 1 264 ? -0.736 -16.359 -14.789 1 96.75 264 MET A O 1
ATOM 2070 N N . GLY A 1 265 ? -0.684 -15.656 -12.664 1 98.5 265 GLY A N 1
ATOM 2071 C CA . GLY A 1 265 ? 0.769 -15.602 -12.633 1 98.5 265 GLY A CA 1
ATOM 2072 C C . GLY A 1 265 ? 1.415 -16.969 -12.781 1 98.5 265 GLY A C 1
ATOM 2073 O O . GLY A 1 265 ? 2.529 -17.078 -13.297 1 98.5 265 GLY A O 1
ATOM 2074 N N . GLY A 1 266 ? 0.699 -17.984 -12.297 1 98.75 266 GLY A N 1
ATOM 2075 C CA . GLY A 1 266 ? 1.179 -19.344 -12.516 1 98.75 266 GLY A CA 1
A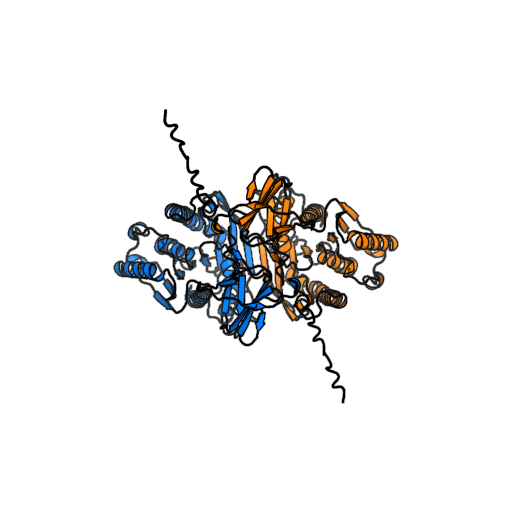TOM 2076 C C . GLY A 1 266 ? 1.179 -19.75 -13.977 1 98.75 266 GLY A C 1
ATOM 2077 O O . GLY A 1 266 ? 2.137 -20.359 -14.453 1 98.75 266 GLY A O 1
ATOM 2078 N N . GLY A 1 267 ? 0.089 -19.453 -14.641 1 98.06 267 GLY A N 1
ATOM 2079 C CA . GLY A 1 267 ? 0.069 -19.672 -16.078 1 98.06 267 GLY A CA 1
ATOM 2080 C C . GLY A 1 267 ? 1.135 -18.875 -16.812 1 98.06 267 GLY A C 1
ATOM 2081 O O . GLY A 1 267 ? 1.798 -19.406 -17.703 1 98.06 267 GLY A O 1
ATOM 2082 N N . GLN A 1 268 ? 1.302 -17.656 -16.422 1 98.25 268 GLN A N 1
ATOM 2083 C CA . GLN A 1 268 ? 2.277 -16.766 -17.047 1 98.25 268 GLN A CA 1
ATOM 2084 C C . GLN A 1 268 ? 3.701 -17.266 -16.812 1 98.25 268 GLN A C 1
ATOM 2086 O O . GLN A 1 268 ? 4.555 -17.156 -17.688 1 98.25 268 GLN A O 1
ATOM 2091 N N . SER A 1 269 ? 3.939 -17.797 -15.602 1 98.81 269 SER A N 1
ATOM 2092 C CA . SER A 1 269 ? 5.281 -18.297 -15.32 1 98.81 269 SER A CA 1
ATOM 2093 C C . SER A 1 269 ? 5.602 -19.531 -16.156 1 98.81 269 SER A C 1
ATOM 2095 O O . SER A 1 269 ? 6.738 -19.703 -16.594 1 98.81 269 SER A O 1
ATOM 2097 N N . LEU A 1 270 ? 4.621 -20.359 -16.359 1 98.62 270 LEU A N 1
ATOM 2098 C CA . LEU A 1 270 ? 4.809 -21.5 -17.266 1 98.62 270 LEU A CA 1
ATOM 2099 C C . LEU A 1 270 ? 5.07 -21.016 -18.688 1 98.62 270 LEU A C 1
ATOM 2101 O O . LEU A 1 270 ? 5.98 -21.516 -19.359 1 98.62 270 LEU A O 1
ATOM 2105 N N . ASP A 1 271 ? 4.312 -20.078 -19.109 1 97.94 271 ASP A N 1
ATOM 2106 C CA . ASP A 1 271 ? 4.496 -19.516 -20.453 1 97.94 271 ASP A CA 1
ATOM 2107 C C . ASP A 1 271 ? 5.898 -18.938 -20.625 1 97.94 271 ASP A C 1
ATOM 2109 O O . ASP A 1 271 ? 6.625 -19.328 -21.547 1 97.94 271 ASP A O 1
ATOM 2113 N N . ALA A 1 272 ? 6.273 -18.109 -19.734 1 98.31 272 ALA A N 1
ATOM 2114 C CA . ALA A 1 272 ? 7.582 -17.469 -19.797 1 98.31 272 ALA A CA 1
ATOM 2115 C C . ALA A 1 272 ? 8.711 -18.484 -19.688 1 98.31 272 ALA A C 1
ATOM 2117 O O . ALA A 1 272 ? 9.641 -18.484 -20.5 1 98.31 272 ALA A O 1
ATOM 2118 N N . GLY A 1 273 ? 8.602 -19.375 -18.703 1 98.56 273 GLY A N 1
ATOM 2119 C CA . GLY A 1 273 ? 9.695 -20.281 -18.391 1 98.56 273 GLY A CA 1
ATOM 2120 C C . GLY A 1 273 ? 9.875 -21.391 -19.406 1 98.56 273 GLY A C 1
ATOM 2121 O O . GLY A 1 273 ? 11 -21.688 -19.812 1 98.56 273 GLY A O 1
ATOM 2122 N N . LEU A 1 274 ? 8.812 -22.047 -19.875 1 98.5 274 LEU A N 1
ATOM 2123 C CA . LEU A 1 274 ? 8.914 -23.188 -20.766 1 98.5 274 LEU A CA 1
ATOM 2124 C C . LEU A 1 274 ? 9.172 -22.75 -22.188 1 98.5 274 LEU A C 1
ATOM 2126 O O . LEU A 1 274 ? 9.812 -23.469 -22.969 1 98.5 274 LEU A O 1
ATOM 2130 N N . ASN A 1 275 ? 8.711 -21.562 -22.547 1 98.06 275 ASN A N 1
ATOM 2131 C CA . ASN A 1 275 ? 8.938 -21.047 -23.891 1 98.06 275 ASN A CA 1
ATOM 2132 C C . ASN A 1 275 ? 10.281 -20.328 -24 1 98.06 275 ASN A C 1
ATOM 2134 O O . ASN A 1 275 ? 10.758 -20.062 -25.094 1 98.06 275 ASN A O 1
ATOM 2138 N N . HIS A 1 276 ? 10.867 -19.953 -22.906 1 98.38 276 HIS A N 1
ATOM 2139 C CA . HIS A 1 276 ? 12.117 -19.203 -22.906 1 98.38 276 HIS A CA 1
ATOM 2140 C C . HIS A 1 276 ? 13.141 -19.812 -21.953 1 98.38 276 HIS A C 1
ATOM 2142 O O . HIS A 1 276 ? 13.688 -19.125 -21.094 1 98.38 276 HIS A O 1
ATOM 2148 N N . ALA A 1 277 ? 13.375 -21.094 -22.203 1 98.44 277 ALA A N 1
ATOM 2149 C CA . ALA A 1 277 ? 14.305 -21.859 -21.391 1 98.44 277 ALA A CA 1
ATOM 2150 C C . ALA A 1 277 ? 15.734 -21.359 -21.562 1 98.44 277 ALA A C 1
ATOM 2152 O O . ALA A 1 277 ? 16.625 -21.75 -20.797 1 98.44 277 ALA A O 1
ATOM 2153 N N . ASP A 1 278 ? 15.953 -20.469 -22.453 1 98.06 278 ASP A N 1
ATOM 2154 C CA . ASP A 1 278 ? 17.234 -19.797 -22.609 1 98.06 278 ASP A CA 1
ATOM 2155 C C . ASP A 1 278 ? 17.359 -18.609 -21.656 1 98.06 278 ASP A C 1
ATOM 2157 O O . ASP A 1 278 ? 18.453 -18.078 -21.469 1 98.06 278 ASP A O 1
ATOM 2161 N N . VAL A 1 279 ? 16.297 -18.234 -21.016 1 98.69 279 VAL A N 1
ATOM 2162 C CA . VAL A 1 279 ? 16.281 -17.047 -20.156 1 98.69 279 VAL A CA 1
ATOM 2163 C C . VAL A 1 279 ? 16.188 -17.453 -18.703 1 98.69 279 VAL A C 1
ATOM 2165 O O . VAL A 1 279 ? 16.75 -16.797 -17.828 1 98.69 279 VAL A O 1
ATOM 2168 N N . PHE A 1 280 ? 15.539 -18.562 -18.422 1 98.81 280 PHE A N 1
ATOM 2169 C CA . PHE A 1 280 ? 15.297 -18.984 -17.047 1 98.81 280 PHE A CA 1
ATOM 2170 C C . PHE A 1 280 ? 15.812 -20.391 -16.828 1 98.81 280 PHE A C 1
ATOM 2172 O O . PHE A 1 280 ? 15.695 -21.25 -17.703 1 98.81 280 PHE A O 1
ATOM 2179 N N . ASP A 1 281 ? 16.266 -20.672 -15.586 1 98.69 281 ASP A N 1
ATOM 2180 C CA . ASP A 1 281 ? 16.656 -22.031 -15.203 1 98.69 281 ASP A CA 1
ATOM 2181 C C . ASP A 1 281 ? 15.602 -22.656 -14.297 1 98.69 281 ASP A C 1
ATOM 2183 O O . ASP A 1 281 ? 15.531 -23.875 -14.172 1 98.69 281 ASP A O 1
ATOM 2187 N N . TYR A 1 282 ? 14.82 -21.828 -13.641 1 98.88 282 TYR A N 1
ATOM 2188 C CA . TYR A 1 282 ? 13.867 -22.312 -12.648 1 98.88 282 TYR A CA 1
ATOM 2189 C C . TYR A 1 282 ? 12.469 -21.766 -12.93 1 98.88 282 TYR A C 1
ATOM 2191 O O . TYR A 1 282 ? 12.289 -20.562 -13.125 1 98.88 282 TYR A O 1
ATOM 2199 N N . VAL A 1 283 ? 11.492 -22.672 -12.914 1 98.94 283 VAL A N 1
ATOM 2200 C CA . VAL A 1 283 ? 10.102 -22.312 -13.172 1 98.94 283 VAL A CA 1
ATOM 2201 C C . VAL A 1 283 ? 9.219 -22.859 -12.055 1 98.94 283 VAL A C 1
ATOM 2203 O O . VAL A 1 283 ? 9.227 -24.062 -11.773 1 98.94 283 VAL A O 1
ATOM 2206 N N . GLY A 1 284 ? 8.562 -21.984 -11.352 1 98.94 284 GLY A N 1
ATOM 2207 C CA . GLY A 1 284 ? 7.57 -22.344 -10.352 1 98.94 284 GLY A CA 1
ATOM 2208 C C . GLY A 1 284 ? 6.168 -21.891 -10.719 1 98.94 284 GLY A C 1
ATOM 2209 O O . GLY A 1 284 ? 5.984 -20.781 -11.227 1 98.94 284 GLY A O 1
ATOM 2210 N N . SER A 1 285 ? 5.207 -22.688 -10.453 1 98.94 285 SER A N 1
ATOM 2211 C CA . SER A 1 285 ? 3.828 -22.375 -10.805 1 98.94 285 SER A CA 1
ATOM 2212 C C . SER A 1 285 ? 2.859 -22.812 -9.719 1 98.94 285 SER A C 1
ATOM 2214 O O . SER A 1 285 ? 2.711 -24.016 -9.461 1 98.94 285 SER A O 1
ATOM 2216 N N . PHE A 1 286 ? 2.195 -21.844 -9.109 1 98.94 286 PHE A N 1
ATOM 2217 C CA . PHE A 1 286 ? 1.314 -22.062 -7.969 1 98.94 286 PHE A CA 1
ATOM 2218 C C . PHE A 1 286 ? -0.147 -21.953 -8.383 1 98.94 286 PHE A C 1
ATOM 2220 O O . PHE A 1 286 ? -0.636 -20.859 -8.672 1 98.94 286 PHE A O 1
ATOM 2227 N N . SER A 1 287 ? -0.863 -23.109 -8.359 1 98.81 287 SER A N 1
ATOM 2228 C CA . SER A 1 287 ? -2.252 -23.125 -8.805 1 98.81 287 SER A CA 1
ATOM 2229 C C . SER A 1 287 ? -2.404 -22.469 -10.172 1 98.81 287 SER A C 1
ATOM 2231 O O . SER A 1 287 ? -3.232 -21.578 -10.344 1 98.81 287 SER A O 1
ATOM 2233 N N . PRO A 1 288 ? -1.681 -22.984 -11.141 1 98.69 288 PRO A N 1
ATOM 2234 C CA . PRO A 1 288 ? -1.59 -22.234 -12.391 1 98.69 288 PRO A CA 1
ATOM 2235 C C . PRO A 1 288 ? -2.918 -22.172 -13.141 1 98.69 288 PRO A C 1
ATOM 2237 O O . PRO A 1 288 ? -3.572 -23.203 -13.328 1 98.69 288 PRO A O 1
ATOM 2240 N N . ALA A 1 289 ? -3.287 -21 -13.594 1 97.31 289 ALA A N 1
ATOM 2241 C CA . ALA A 1 289 ? -4.426 -20.828 -14.492 1 97.31 289 ALA A CA 1
ATOM 2242 C C . ALA A 1 289 ? -4.047 -21.156 -15.938 1 97.31 289 ALA A C 1
ATOM 2244 O O . ALA A 1 289 ? -4.09 -20.281 -16.812 1 97.31 289 ALA A O 1
ATOM 2245 N N . VAL A 1 290 ? -3.865 -22.406 -16.25 1 95.88 290 VAL A N 1
ATOM 2246 C CA . VAL A 1 290 ? -3.477 -22.844 -17.578 1 95.88 290 VAL A CA 1
ATOM 2247 C C . VAL A 1 290 ? -4.645 -22.656 -18.547 1 95.88 290 VAL A C 1
ATOM 2249 O O . VAL A 1 290 ? -4.457 -22.688 -19.766 1 95.88 290 VAL A O 1
ATOM 2252 N N . ILE A 1 291 ? -5.773 -22.375 -18 1 90.94 291 ILE A N 1
ATOM 2253 C CA . ILE A 1 291 ? -6.969 -22.141 -18.797 1 90.94 291 ILE A CA 1
ATOM 2254 C C . ILE A 1 291 ? -6.809 -20.828 -19.594 1 90.94 291 ILE A C 1
ATOM 2256 O O . ILE A 1 291 ? -7.57 -20.562 -20.516 1 90.94 291 ILE A O 1
ATOM 2260 N N . LEU A 1 292 ? -5.875 -20.078 -19.141 1 89.19 292 LEU A N 1
ATOM 2261 C CA . LEU A 1 292 ? -5.656 -18.797 -19.828 1 89.19 292 LEU A CA 1
ATOM 2262 C C . LEU A 1 292 ? -4.695 -18.969 -21 1 89.19 292 LEU A C 1
ATOM 2264 O O . LEU A 1 292 ? -4.52 -18.062 -21.797 1 89.19 292 LEU A O 1
ATOM 2268 N N . LEU A 1 293 ? -4.102 -20.125 -21.125 1 90.69 293 LEU A N 1
ATOM 2269 C CA . LEU A 1 293 ? -3.262 -20.469 -22.266 1 90.69 293 LEU A CA 1
ATOM 2270 C C . LEU A 1 293 ? -4.098 -21.031 -23.406 1 90.69 293 LEU A C 1
ATOM 2272 O O . LEU A 1 293 ? -5.281 -21.344 -23.219 1 90.69 293 LEU A O 1
ATOM 2276 N N . ASP A 1 294 ? -3.477 -21.156 -24.547 1 90.31 294 ASP A N 1
ATOM 2277 C CA . ASP A 1 294 ? -4.16 -21.828 -25.641 1 90.31 294 ASP A CA 1
ATOM 2278 C C . ASP A 1 294 ? -4.531 -23.266 -25.25 1 90.31 294 ASP A C 1
ATOM 2280 O O . ASP A 1 294 ? -3.701 -24 -24.719 1 90.31 294 ASP A O 1
ATOM 2284 N N . PRO A 1 295 ? -5.766 -23.609 -25.484 1 88.5 295 PRO A N 1
ATOM 2285 C CA . PRO A 1 295 ? -6.184 -24.969 -25.094 1 88.5 295 PRO A CA 1
ATOM 2286 C C . PRO A 1 295 ? -5.422 -26.047 -25.844 1 88.5 295 PRO A C 1
ATOM 2288 O O . PRO A 1 295 ? -5.336 -27.188 -25.375 1 88.5 295 PRO A O 1
ATOM 2291 N N . ASP A 1 296 ? -5.035 -25.719 -27.047 1 94.38 296 ASP A N 1
ATOM 2292 C CA . ASP A 1 296 ? -4.043 -26.547 -27.703 1 94.38 296 ASP A CA 1
ATOM 2293 C C . ASP A 1 296 ? -2.631 -26.219 -27.234 1 94.38 296 ASP A C 1
ATOM 2295 O O . ASP A 1 296 ? -1.992 -25.312 -27.781 1 94.38 296 ASP A O 1
ATOM 2299 N N . TYR A 1 297 ? -2.166 -27 -26.281 1 96.38 297 TYR A N 1
ATOM 2300 C CA . TYR A 1 297 ? -0.898 -26.703 -25.625 1 96.38 297 TYR A CA 1
ATOM 2301 C C . TYR A 1 297 ? 0.255 -26.734 -26.609 1 96.38 297 TYR A C 1
ATOM 2303 O O . TYR A 1 297 ? 1.3 -26.125 -26.391 1 96.38 297 TYR A O 1
ATOM 2311 N N . ASN A 1 298 ? 0.097 -27.422 -27.75 1 96.81 298 ASN A N 1
ATOM 2312 C CA . ASN A 1 298 ? 1.135 -27.406 -28.781 1 96.81 298 ASN A CA 1
ATOM 2313 C C . ASN A 1 298 ? 1.267 -26.016 -29.406 1 96.81 298 ASN A C 1
ATOM 2315 O O . ASN A 1 298 ? 2.334 -25.656 -29.906 1 96.81 298 ASN A O 1
ATOM 2319 N N . LYS A 1 299 ? 0.184 -25.297 -29.359 1 95.44 299 LYS A N 1
ATOM 2320 C CA . LYS A 1 299 ? 0.224 -23.922 -29.859 1 95.44 299 LYS A CA 1
ATOM 2321 C C . LYS A 1 299 ? 0.79 -22.984 -28.797 1 95.44 299 LYS A C 1
ATOM 2323 O O . LYS A 1 299 ? 1.511 -22.031 -29.125 1 95.44 299 LYS A O 1
ATOM 2328 N N . ALA A 1 300 ? 0.471 -23.25 -27.594 1 94.81 300 ALA A N 1
ATOM 2329 C CA . ALA A 1 300 ? 0.969 -22.422 -26.5 1 94.81 300 ALA A CA 1
ATOM 2330 C C . ALA A 1 300 ? 2.473 -22.609 -26.312 1 94.81 300 ALA A C 1
ATOM 2332 O O . ALA A 1 300 ? 3.176 -21.672 -25.922 1 94.81 300 ALA A O 1
ATOM 2333 N N . PHE A 1 301 ? 2.896 -23.828 -26.562 1 97.75 301 PHE A N 1
ATOM 2334 C CA . PHE A 1 301 ? 4.297 -24.203 -26.391 1 97.75 301 PHE A CA 1
ATOM 2335 C C . PHE A 1 301 ? 4.832 -24.891 -27.641 1 97.75 301 PHE A C 1
ATOM 2337 O O . PHE A 1 301 ? 5.195 -26.062 -27.594 1 97.75 301 PHE A O 1
ATOM 2344 N N . PRO A 1 302 ? 5.055 -24.156 -28.641 1 96.88 302 PRO A N 1
ATOM 2345 C CA . PRO A 1 302 ? 5.305 -24.766 -29.953 1 96.88 302 PRO A CA 1
ATOM 2346 C C . PRO A 1 302 ? 6.645 -25.5 -30.031 1 96.88 302 PRO A C 1
ATOM 2348 O O . PRO A 1 302 ? 6.801 -26.422 -30.812 1 96.88 302 PRO A O 1
ATOM 2351 N N . ASN A 1 303 ? 7.578 -25.156 -29.203 1 96.88 303 ASN A N 1
ATOM 2352 C CA . ASN A 1 303 ? 8.914 -25.734 -29.328 1 96.88 303 ASN A CA 1
ATOM 2353 C C . ASN A 1 303 ? 9.234 -26.641 -28.156 1 96.88 303 ASN A C 1
ATOM 2355 O O . ASN A 1 303 ? 10.375 -27.078 -27.984 1 96.88 303 ASN A O 1
ATOM 2359 N N . LEU A 1 304 ? 8.273 -26.875 -27.312 1 97.88 304 LEU A N 1
ATOM 2360 C CA . LEU A 1 304 ? 8.547 -27.656 -26.109 1 97.88 304 LEU A CA 1
ATOM 2361 C C . LEU A 1 304 ? 8.641 -29.141 -26.422 1 97.88 304 LEU A C 1
ATOM 2363 O O . LEU A 1 304 ? 7.711 -29.719 -26.984 1 97.88 304 LEU A O 1
ATOM 2367 N N . ASN A 1 305 ? 9.656 -29.734 -26.078 1 97.31 305 ASN A N 1
ATOM 2368 C CA . ASN A 1 305 ? 9.914 -31.172 -26.156 1 97.31 305 ASN A CA 1
ATOM 2369 C C . ASN A 1 305 ? 10.93 -31.625 -25.109 1 97.31 305 ASN A C 1
ATOM 2371 O O . ASN A 1 305 ? 11.336 -30.828 -24.25 1 97.31 305 ASN A O 1
ATOM 2375 N N . GLU A 1 306 ? 11.359 -32.781 -25.125 1 97.75 306 GLU A N 1
ATOM 2376 C CA . GLU A 1 306 ? 12.164 -33.406 -24.078 1 97.75 306 GLU A CA 1
ATOM 2377 C C . GLU A 1 306 ? 13.523 -32.719 -23.938 1 97.75 306 GLU A C 1
ATOM 2379 O O . GLU A 1 306 ? 14.156 -32.781 -22.891 1 97.75 306 GLU A O 1
ATOM 2384 N N . SER A 1 307 ? 13.984 -32.031 -24.906 1 97.69 307 SER A N 1
ATOM 2385 C CA . SER A 1 307 ? 15.289 -31.391 -24.891 1 97.69 307 SER A CA 1
ATOM 2386 C C . SER A 1 307 ? 15.336 -30.266 -23.844 1 97.69 307 SER A C 1
ATOM 2388 O O . SER A 1 307 ? 16.406 -29.875 -23.391 1 97.69 307 SER A O 1
ATOM 2390 N N . VAL A 1 308 ? 14.172 -29.766 -23.469 1 98.25 308 VAL A N 1
ATOM 2391 C CA . VAL A 1 308 ? 14.086 -28.672 -22.5 1 98.25 308 VAL A CA 1
ATOM 2392 C C . VAL A 1 308 ? 14.617 -29.141 -21.141 1 98.25 308 VAL A C 1
ATOM 2394 O O . VAL A 1 308 ? 15.07 -28.328 -20.328 1 98.25 308 VAL A O 1
ATOM 2397 N N . ASN A 1 309 ? 14.594 -30.453 -20.906 1 98.38 309 ASN A N 1
ATOM 2398 C CA . ASN A 1 309 ? 15.055 -31.031 -19.641 1 98.38 309 ASN A CA 1
ATOM 2399 C C . ASN A 1 309 ? 16.547 -30.781 -19.422 1 98.38 309 ASN A C 1
ATOM 2401 O O . ASN A 1 309 ? 17.016 -30.828 -18.281 1 98.38 309 ASN A O 1
ATOM 2405 N N . LYS A 1 310 ? 17.25 -30.531 -20.453 1 97.88 310 LYS A N 1
ATOM 2406 C CA . LYS A 1 310 ? 18.672 -30.219 -20.359 1 97.88 310 LYS A CA 1
ATOM 2407 C C . LYS A 1 310 ? 18.891 -28.719 -20.125 1 97.88 310 LYS A C 1
ATOM 2409 O O . LYS A 1 310 ? 20 -28.297 -19.766 1 97.88 310 LYS A O 1
ATOM 2414 N N . LYS A 1 311 ? 17.906 -27.969 -20.344 1 98 311 LYS A N 1
ATOM 2415 C CA . LYS A 1 311 ? 18.031 -26.516 -20.281 1 98 311 LYS A CA 1
ATOM 2416 C C . LYS A 1 311 ? 17.5 -25.969 -18.953 1 98 311 LYS A C 1
ATOM 2418 O O . LYS A 1 311 ? 18 -24.969 -18.438 1 98 311 LYS A O 1
ATOM 2423 N N . LEU A 1 312 ? 16.531 -26.609 -18.422 1 98.38 312 LEU A N 1
ATOM 2424 C CA . LEU A 1 312 ? 15.93 -26.156 -17.172 1 98.38 312 LEU A CA 1
ATOM 2425 C C . LEU A 1 312 ? 16.438 -26.984 -16 1 98.38 312 LEU A C 1
ATOM 2427 O O . LEU A 1 312 ? 16.609 -28.188 -16.109 1 98.38 312 LEU A O 1
ATOM 2431 N N . LYS A 1 313 ? 16.641 -26.328 -14.898 1 98.5 313 LYS A N 1
ATOM 2432 C CA . LYS A 1 313 ? 17.094 -27.016 -13.688 1 98.5 313 LYS A CA 1
ATOM 2433 C C . LYS A 1 313 ? 15.906 -27.484 -12.852 1 98.5 313 LYS A C 1
ATOM 2435 O O . LYS A 1 313 ? 16 -28.484 -12.133 1 98.5 313 LYS A O 1
ATOM 2440 N N . LEU A 1 314 ? 14.828 -26.719 -12.906 1 98.75 314 LEU A N 1
ATOM 2441 C CA . LEU A 1 314 ? 13.672 -27.078 -12.094 1 98.75 314 LEU A CA 1
ATOM 2442 C C . LEU A 1 314 ? 12.383 -26.547 -12.711 1 98.75 314 LEU A C 1
ATOM 2444 O O . LEU A 1 314 ? 12.32 -25.375 -13.109 1 98.75 314 LEU A O 1
ATOM 2448 N N . VAL A 1 315 ? 11.438 -27.375 -12.875 1 98.88 315 VAL A N 1
ATOM 2449 C CA . VAL A 1 315 ? 10.039 -27.031 -13.078 1 98.88 315 VAL A CA 1
ATOM 2450 C C . VAL A 1 315 ? 9.203 -27.562 -11.922 1 98.88 315 VAL A C 1
ATOM 2452 O O . VAL A 1 315 ? 9.156 -28.781 -11.688 1 98.88 315 VAL A O 1
ATOM 2455 N N . TRP A 1 316 ? 8.586 -26.688 -11.148 1 98.94 316 TRP A N 1
ATOM 2456 C CA . TRP A 1 316 ? 7.859 -27.016 -9.93 1 98.94 316 TRP A CA 1
ATOM 2457 C C . TRP A 1 316 ? 6.418 -26.531 -10 1 98.94 316 TRP A C 1
ATOM 2459 O O . TRP A 1 316 ? 6.172 -25.328 -10.172 1 98.94 316 TRP A O 1
ATOM 2469 N N . ILE A 1 317 ? 5.441 -27.438 -9.953 1 98.94 317 ILE A N 1
ATOM 2470 C CA . ILE A 1 317 ? 4.023 -27.109 -10.078 1 98.94 317 ILE A CA 1
ATOM 2471 C C . ILE A 1 317 ? 3.256 -27.672 -8.883 1 98.94 317 ILE A C 1
ATOM 2473 O O . ILE A 1 317 ? 3.445 -28.828 -8.5 1 98.94 317 ILE A O 1
ATOM 2477 N N . ALA A 1 318 ? 2.42 -26.875 -8.242 1 98.94 318 ALA A N 1
ATOM 2478 C CA . ALA A 1 318 ? 1.615 -27.344 -7.125 1 98.94 318 ALA A CA 1
ATOM 2479 C C . ALA A 1 318 ? 0.229 -26.719 -7.133 1 98.94 318 ALA A C 1
ATOM 2481 O O . ALA A 1 318 ? 0.043 -25.625 -7.676 1 98.94 318 ALA A O 1
ATOM 2482 N N . ILE A 1 319 ? -0.723 -27.391 -6.539 1 98.88 319 ILE A N 1
ATOM 2483 C CA . ILE A 1 319 ? -2.098 -26.906 -6.465 1 98.88 319 ILE A CA 1
ATOM 2484 C C . ILE A 1 319 ? -2.816 -27.578 -5.289 1 98.88 319 ILE A C 1
ATOM 2486 O O . ILE A 1 319 ? -2.512 -28.719 -4.93 1 98.88 319 ILE A O 1
ATOM 2490 N N . GLY A 1 320 ? -3.701 -26.844 -4.695 1 98.5 320 GLY A N 1
ATOM 2491 C CA . GLY A 1 320 ? -4.555 -27.438 -3.678 1 98.5 320 GLY A CA 1
ATOM 2492 C C . GLY A 1 320 ? -5.645 -28.328 -4.258 1 98.5 320 GLY A C 1
ATOM 2493 O O . GLY A 1 320 ? -6.238 -28 -5.285 1 98.5 320 GLY A O 1
ATOM 2494 N N . LYS A 1 321 ? -6.008 -29.375 -3.57 1 98.12 321 LYS A N 1
ATOM 2495 C CA . LYS A 1 321 ? -6.941 -30.375 -4.07 1 98.12 321 LYS A CA 1
ATOM 2496 C C . LYS A 1 321 ? -8.352 -29.797 -4.203 1 98.12 321 LYS A C 1
ATOM 2498 O O . LYS A 1 321 ? -9.148 -30.281 -5.004 1 98.12 321 LYS A O 1
ATOM 2503 N N . ASP A 1 322 ? -8.625 -28.766 -3.377 1 96.94 322 ASP A N 1
ATOM 2504 C CA . ASP A 1 322 ? -9.961 -28.172 -3.396 1 96.94 322 ASP A CA 1
ATOM 2505 C C . ASP A 1 322 ? -10.008 -26.938 -4.277 1 96.94 322 ASP A C 1
ATOM 2507 O O . ASP A 1 322 ? -10.961 -26.156 -4.227 1 96.94 322 ASP A O 1
ATOM 2511 N N . ASP A 1 323 ? -8.977 -26.703 -5.008 1 98 323 ASP A N 1
ATOM 2512 C CA . ASP A 1 323 ? -8.906 -25.609 -5.965 1 98 323 ASP A CA 1
ATOM 2513 C C . ASP A 1 323 ? -9.75 -25.906 -7.203 1 98 323 ASP A C 1
ATOM 2515 O O . ASP A 1 323 ? -9.727 -27.031 -7.723 1 98 323 ASP A O 1
ATOM 2519 N N . TYR A 1 324 ? -10.438 -24.953 -7.734 1 96.31 324 TYR A N 1
ATOM 2520 C CA . TYR A 1 324 ? -11.336 -25.141 -8.867 1 96.31 324 TYR A CA 1
ATOM 2521 C C . TYR A 1 324 ? -10.547 -25.359 -10.156 1 96.31 324 TYR A C 1
ATOM 2523 O O . TYR A 1 324 ? -11.102 -25.781 -11.172 1 96.31 324 TYR A O 1
ATOM 2531 N N . LEU A 1 325 ? -9.242 -25.109 -10.164 1 97.94 325 LEU A N 1
ATOM 2532 C CA . LEU A 1 325 ? -8.414 -25.234 -11.359 1 97.94 325 LEU A CA 1
ATOM 2533 C C . LEU A 1 325 ? -7.836 -26.641 -11.484 1 97.94 325 LEU A C 1
ATOM 2535 O O . LEU A 1 325 ? -7.164 -26.953 -12.469 1 97.94 325 LEU A O 1
ATOM 2539 N N . VAL A 1 326 ? -8.109 -27.531 -10.57 1 98.44 326 VAL A N 1
ATOM 2540 C CA . VAL A 1 326 ? -7.496 -28.859 -10.508 1 98.44 326 VAL A CA 1
ATOM 2541 C C . VAL A 1 326 ? -7.758 -29.609 -11.82 1 98.44 326 VAL A C 1
ATOM 2543 O O . VAL A 1 326 ? -6.832 -30.156 -12.414 1 98.44 326 VAL A O 1
ATOM 2546 N N . PRO A 1 327 ? -8.992 -29.609 -12.367 1 97.94 327 PRO A N 1
ATOM 2547 C CA . PRO A 1 327 ? -9.203 -30.375 -13.594 1 97.94 327 PRO A CA 1
ATOM 2548 C C . PRO A 1 327 ? -8.32 -29.891 -14.75 1 97.94 327 PRO A C 1
ATOM 2550 O O . PRO A 1 327 ? -7.719 -30.703 -15.453 1 97.94 327 PRO A O 1
ATOM 2553 N N . SER A 1 328 ? -8.203 -28.641 -14.93 1 97.5 328 SER A N 1
ATOM 2554 C CA . SER A 1 328 ? -7.375 -28.109 -16 1 97.5 328 SER A CA 1
ATOM 2555 C C . SER A 1 328 ? -5.898 -28.375 -15.742 1 97.5 328 SER A C 1
ATOM 2557 O O . SER A 1 328 ? -5.141 -28.656 -16.672 1 97.5 328 SER A O 1
ATOM 2559 N N . ASP A 1 329 ? -5.477 -28.281 -14.516 1 98.5 329 ASP A N 1
ATOM 2560 C CA . ASP A 1 329 ? -4.074 -28.5 -14.18 1 98.5 329 ASP A CA 1
ATOM 2561 C C . ASP A 1 329 ? -3.682 -29.953 -14.398 1 98.5 329 ASP A C 1
ATOM 2563 O O . ASP A 1 329 ? -2.59 -30.25 -14.898 1 98.5 329 ASP A O 1
ATOM 2567 N N . ARG A 1 330 ? -4.547 -30.875 -14.031 1 98.5 330 ARG A N 1
ATOM 2568 C CA . ARG A 1 330 ? -4.258 -32.281 -14.25 1 98.5 330 ARG A CA 1
ATOM 2569 C C . ARG A 1 330 ? -4.141 -32.594 -15.734 1 98.5 330 ARG A C 1
ATOM 2571 O O . ARG A 1 330 ? -3.289 -33.406 -16.141 1 98.5 330 ARG A O 1
ATOM 2578 N N . LYS A 1 331 ? -4.98 -31.984 -16.531 1 98.06 331 LYS A N 1
ATOM 2579 C CA . LYS A 1 331 ? -4.871 -32.125 -17.984 1 98.06 331 LYS A CA 1
ATOM 2580 C C . LYS A 1 331 ? -3.521 -31.625 -18.484 1 98.06 331 LYS A C 1
ATOM 2582 O O . LYS A 1 331 ? -2.895 -32.25 -19.328 1 98.06 331 LYS A O 1
ATOM 2587 N N . PHE A 1 332 ? -3.121 -30.516 -18.031 1 98.44 332 PHE A N 1
ATOM 2588 C CA . PHE A 1 332 ? -1.84 -29.922 -18.406 1 98.44 332 PHE A CA 1
ATOM 2589 C C . PHE A 1 332 ? -0.687 -30.828 -17.984 1 98.44 332 PHE A C 1
ATOM 2591 O O . PHE A 1 332 ? 0.265 -31.031 -18.734 1 98.44 332 PHE A O 1
ATOM 2598 N N . ILE A 1 333 ? -0.752 -31.375 -16.734 1 98.62 333 ILE A N 1
ATOM 2599 C CA . ILE A 1 333 ? 0.271 -32.281 -16.203 1 98.62 333 ILE A CA 1
ATOM 2600 C C . ILE A 1 333 ? 0.383 -33.5 -17.094 1 98.62 333 ILE A C 1
ATOM 2602 O O . ILE A 1 333 ? 1.488 -33.938 -17.438 1 98.62 333 ILE A O 1
ATOM 2606 N N . ASP A 1 334 ? -0.74 -34.031 -17.469 1 98.44 334 ASP A N 1
ATOM 2607 C CA . ASP A 1 334 ? -0.742 -35.188 -18.359 1 98.44 334 ASP A CA 1
ATOM 2608 C C . ASP A 1 334 ? -0.081 -34.875 -19.703 1 98.44 334 ASP A C 1
ATOM 2610 O O . ASP A 1 334 ? 0.638 -35.688 -20.266 1 98.44 334 ASP A O 1
ATOM 2614 N N . TRP A 1 335 ? -0.382 -33.688 -20.172 1 98.38 335 TRP A N 1
ATOM 2615 C CA . TRP A 1 335 ? 0.226 -33.25 -21.422 1 98.38 335 TRP A CA 1
ATOM 2616 C C . TRP A 1 335 ? 1.738 -33.125 -21.266 1 98.38 335 TRP A C 1
ATOM 2618 O O . TRP A 1 335 ? 2.49 -33.562 -22.141 1 98.38 335 TRP A O 1
ATOM 2628 N N . LEU A 1 336 ? 2.232 -32.562 -20.203 1 98.62 336 LEU A N 1
ATOM 2629 C CA . LEU A 1 336 ? 3.668 -32.469 -19.938 1 98.62 336 LEU A CA 1
ATOM 2630 C C . LEU A 1 336 ? 4.312 -33.844 -19.938 1 98.62 336 LEU A C 1
ATOM 2632 O O . LEU A 1 336 ? 5.395 -34.031 -20.5 1 98.62 336 LEU A O 1
ATOM 2636 N N . LYS A 1 337 ? 3.629 -34.812 -19.312 1 98.5 337 LYS A N 1
ATOM 2637 C CA . LYS A 1 337 ? 4.121 -36.188 -19.281 1 98.5 337 LYS A CA 1
ATOM 2638 C C . LYS A 1 337 ? 4.23 -36.75 -20.672 1 98.5 337 LYS A C 1
ATOM 2640 O O . LYS A 1 337 ? 5.207 -37.438 -21 1 98.5 337 LYS A O 1
ATOM 2645 N N . SER A 1 338 ? 3.223 -36.5 -21.422 1 98 338 SER A N 1
ATOM 2646 C CA . SER A 1 338 ? 3.211 -37.031 -22.781 1 98 338 SER A CA 1
ATOM 2647 C C . SER A 1 338 ? 4.371 -36.469 -23.609 1 98 338 SER A C 1
ATOM 2649 O O . SER A 1 338 ? 4.824 -37.094 -24.562 1 98 338 SER A O 1
ATOM 2651 N N . LYS A 1 339 ? 4.871 -35.281 -23.234 1 97.88 339 LYS A N 1
ATOM 2652 C CA . LYS A 1 339 ? 5.992 -34.625 -23.922 1 97.88 339 LYS A CA 1
ATOM 2653 C C . LYS A 1 339 ? 7.32 -35.031 -23.266 1 97.88 339 LYS A C 1
ATOM 2655 O O . LYS A 1 339 ? 8.383 -34.562 -23.703 1 97.88 339 LYS A O 1
ATOM 2660 N N . HIS A 1 340 ? 7.262 -35.781 -22.203 1 98.31 340 HIS A N 1
ATOM 2661 C CA . HIS A 1 340 ? 8.43 -36.281 -21.469 1 98.31 340 HIS A CA 1
ATOM 2662 C C . HIS A 1 340 ? 9.211 -35.125 -20.844 1 98.31 340 HIS A C 1
ATOM 2664 O O . HIS A 1 340 ? 10.438 -35.125 -20.891 1 98.31 340 HIS A O 1
ATOM 2670 N N . ILE A 1 341 ? 8.539 -34.125 -20.422 1 98.56 341 ILE A N 1
ATOM 2671 C CA . ILE A 1 341 ? 9.141 -33 -19.703 1 98.56 341 ILE A CA 1
ATOM 2672 C C . ILE A 1 341 ? 9.359 -33.375 -18.234 1 98.56 341 ILE A C 1
ATOM 2674 O O . ILE A 1 341 ? 8.492 -34 -17.609 1 98.56 341 ILE A O 1
ATOM 2678 N N . ALA A 1 342 ? 10.516 -33.094 -17.703 1 98.56 342 ALA A N 1
ATOM 2679 C CA . ALA A 1 342 ? 10.805 -33.312 -16.297 1 98.56 342 ALA A CA 1
ATOM 2680 C C . ALA A 1 342 ? 10.219 -32.188 -15.43 1 98.56 342 ALA A C 1
ATOM 2682 O O . ALA A 1 342 ? 10.453 -31.016 -15.695 1 98.56 342 ALA A O 1
ATOM 2683 N N . PHE A 1 343 ? 9.477 -32.531 -14.438 1 98.69 343 PHE A N 1
ATOM 2684 C CA . PHE A 1 343 ? 8.898 -31.578 -13.508 1 98.69 343 PHE A CA 1
ATOM 2685 C C . PHE A 1 343 ? 8.562 -32.25 -12.18 1 98.69 343 PHE A C 1
ATOM 2687 O O . PHE A 1 343 ? 8.492 -33.469 -12.094 1 98.69 343 PHE A O 1
ATOM 2694 N N . GLU A 1 344 ? 8.469 -31.438 -11.117 1 98.69 344 GLU A N 1
ATOM 2695 C CA . GLU A 1 344 ? 7.871 -31.844 -9.844 1 98.69 344 GLU A CA 1
ATOM 2696 C C . GLU A 1 344 ? 6.434 -31.344 -9.734 1 98.69 344 GLU A C 1
ATOM 2698 O O . GLU A 1 344 ? 6.137 -30.203 -10.094 1 98.69 344 GLU A O 1
ATOM 2703 N N . TYR A 1 345 ? 5.562 -32.219 -9.352 1 98.62 345 TYR A N 1
ATOM 2704 C CA . TYR A 1 345 ? 4.152 -31.875 -9.195 1 98.62 345 TYR A CA 1
ATOM 2705 C C . TYR A 1 345 ? 3.619 -32.344 -7.848 1 98.62 345 TYR A C 1
ATOM 2707 O O . TYR A 1 345 ? 3.889 -33.469 -7.422 1 98.62 345 TYR A O 1
ATOM 2715 N N . LYS A 1 346 ? 2.896 -31.438 -7.152 1 98.19 346 LYS A N 1
ATOM 2716 C CA . LYS A 1 346 ? 2.301 -31.781 -5.867 1 98.19 346 LYS A CA 1
ATOM 2717 C C . LYS A 1 346 ? 0.873 -31.25 -5.762 1 98.19 346 LYS A C 1
ATOM 2719 O O . LYS A 1 346 ? 0.581 -30.141 -6.207 1 98.19 346 LYS A O 1
ATOM 2724 N N . GLU A 1 347 ? -0.016 -32.031 -5.242 1 98.44 347 GLU A N 1
ATOM 2725 C CA . GLU A 1 347 ? -1.335 -31.594 -4.793 1 98.44 347 GLU A CA 1
ATOM 2726 C C . GLU A 1 347 ? -1.423 -31.578 -3.271 1 98.44 347 GLU A C 1
ATOM 2728 O O . GLU A 1 347 ? -1.07 -32.562 -2.615 1 98.44 347 GLU A O 1
ATOM 2733 N N . THR A 1 348 ? -1.748 -30.531 -2.75 1 98.5 348 THR A N 1
ATOM 2734 C CA . THR A 1 348 ? -1.845 -30.359 -1.307 1 98.5 348 THR A CA 1
ATOM 2735 C C . THR A 1 348 ? -3.289 -30.078 -0.892 1 98.5 348 THR A C 1
ATOM 2737 O O . THR A 1 348 ? -4.176 -29.984 -1.742 1 98.5 348 THR A O 1
ATOM 2740 N N . GLU A 1 349 ? -3.498 -29.984 0.433 1 97.12 349 GLU A N 1
ATOM 2741 C CA . GLU A 1 349 ? -4.777 -29.469 0.904 1 97.12 349 GLU A CA 1
ATOM 2742 C C . GLU A 1 349 ? -4.898 -27.969 0.631 1 97.12 349 GLU A C 1
ATOM 2744 O O . GLU A 1 349 ? -3.898 -27.25 0.638 1 97.12 349 GLU A O 1
ATOM 2749 N N . GLY A 1 350 ? -6.121 -27.625 0.418 1 96.5 350 GLY A N 1
ATOM 2750 C CA . GLY A 1 350 ? -6.371 -26.188 0.333 1 96.5 350 GLY A CA 1
ATOM 2751 C C . GLY A 1 350 ? -7.148 -25.797 -0.909 1 96.5 350 GLY A C 1
ATOM 2752 O O . GLY A 1 350 ? -7.285 -26.594 -1.842 1 96.5 350 GLY A O 1
ATOM 2753 N N . VAL A 1 351 ? -7.613 -24.594 -0.867 1 96.75 351 VAL A N 1
ATOM 2754 C CA . VAL A 1 351 ? -8.375 -24 -1.961 1 96.75 351 VAL A CA 1
ATOM 2755 C C . VAL A 1 351 ? -7.504 -23 -2.711 1 96.75 351 VAL A C 1
ATOM 2757 O O . VAL A 1 351 ? -6.277 -23.031 -2.596 1 96.75 351 VAL A O 1
ATOM 2760 N N . HIS A 1 352 ? -8.07 -22.234 -3.637 1 96.94 352 HIS A N 1
ATOM 2761 C CA . HIS A 1 352 ? -7.41 -21.188 -4.426 1 96.94 352 HIS A CA 1
ATOM 2762 C C . HIS A 1 352 ? -7.172 -19.938 -3.594 1 96.94 352 HIS A C 1
ATOM 2764 O O . HIS A 1 352 ? -7.926 -18.969 -3.691 1 96.94 352 HIS A O 1
ATOM 2770 N N . SER A 1 353 ? -6.109 -19.969 -2.691 1 96 353 SER A N 1
ATOM 2771 C CA . SER A 1 353 ? -5.953 -18.891 -1.724 1 96 353 SER A CA 1
ATOM 2772 C C . SER A 1 353 ? -4.484 -18.641 -1.407 1 96 353 SER A C 1
ATOM 2774 O O . SER A 1 353 ? -3.633 -19.5 -1.652 1 96 353 SER A O 1
ATOM 2776 N N . TYR A 1 354 ? -4.215 -17.5 -0.774 1 96.31 354 TYR A N 1
ATOM 2777 C CA . TYR A 1 354 ? -2.865 -17.125 -0.373 1 96.31 354 TYR A CA 1
ATOM 2778 C C . TYR A 1 354 ? -2.373 -18 0.772 1 96.31 354 TYR A C 1
ATOM 2780 O O . TYR A 1 354 ? -1.166 -18.109 1.008 1 96.31 354 TYR A O 1
ATOM 2788 N N . GLN A 1 355 ? -3.258 -18.641 1.504 1 96.19 355 GLN A N 1
ATOM 2789 C CA . GLN A 1 355 ? -2.824 -19.625 2.5 1 96.19 355 GLN A CA 1
ATOM 2790 C C . GLN A 1 355 ? -1.997 -20.734 1.857 1 96.19 355 GLN A C 1
ATOM 2792 O O . GLN A 1 355 ? -1.008 -21.188 2.434 1 96.19 355 GLN A O 1
ATOM 2797 N N . VAL A 1 356 ? -2.441 -21.094 0.715 1 97.88 356 VAL A N 1
ATOM 2798 C CA . VAL A 1 356 ? -1.781 -22.156 -0.029 1 97.88 356 VAL A CA 1
ATOM 2799 C C . VAL A 1 356 ? -0.499 -21.625 -0.665 1 97.88 356 VAL A C 1
ATOM 2801 O O . VAL A 1 356 ? 0.555 -22.25 -0.578 1 97.88 356 VAL A O 1
ATOM 2804 N N . TRP A 1 357 ? -0.531 -20.484 -1.217 1 98.44 357 TRP A N 1
ATOM 2805 C CA . TRP A 1 357 ? 0.569 -19.969 -2.018 1 98.44 357 TRP A CA 1
ATOM 2806 C C . TRP A 1 357 ? 1.727 -19.516 -1.13 1 98.44 357 TRP A C 1
ATOM 2808 O O . TRP A 1 357 ? 2.891 -19.594 -1.529 1 98.44 357 TRP A O 1
ATOM 2818 N N . ARG A 1 358 ? 1.436 -19.062 0.125 1 97.12 358 ARG A N 1
ATOM 2819 C CA . ARG A 1 358 ? 2.504 -18.797 1.078 1 97.12 358 ARG A CA 1
ATOM 2820 C C . ARG A 1 358 ? 3.328 -20.047 1.361 1 97.12 358 ARG A C 1
ATOM 2822 O O . ARG A 1 358 ? 4.551 -19.969 1.494 1 97.12 358 ARG A O 1
ATOM 2829 N N . ARG A 1 359 ? 2.629 -21.125 1.496 1 98.06 359 ARG A N 1
ATOM 2830 C CA . ARG A 1 359 ? 3.303 -22.391 1.738 1 98.06 359 ARG A CA 1
ATOM 2831 C C . ARG A 1 359 ? 4.109 -22.828 0.52 1 98.06 359 ARG A C 1
ATOM 2833 O O . ARG A 1 359 ? 5.227 -23.328 0.655 1 98.06 359 ARG A O 1
ATOM 2840 N N . TYR A 1 360 ? 3.531 -22.594 -0.64 1 98.88 360 TYR A N 1
ATOM 2841 C CA . TYR A 1 360 ? 4.246 -22.969 -1.855 1 98.88 360 TYR A CA 1
ATOM 2842 C C . TYR A 1 360 ? 5.5 -22.125 -2.031 1 98.88 360 TYR A C 1
ATOM 2844 O O . TYR A 1 360 ? 6.551 -22.625 -2.428 1 98.88 360 TYR A O 1
ATOM 2852 N N . LEU A 1 361 ? 5.398 -20.797 -1.774 1 98.88 361 LEU A N 1
ATOM 2853 C CA . LEU A 1 361 ? 6.598 -19.969 -1.827 1 98.88 361 LEU A CA 1
ATOM 2854 C C . LEU A 1 361 ? 7.652 -20.469 -0.847 1 98.88 361 LEU A C 1
ATOM 2856 O O . LEU A 1 361 ? 8.828 -20.562 -1.193 1 98.88 361 LEU A O 1
ATOM 2860 N N . THR A 1 362 ? 7.238 -20.844 0.347 1 98.69 362 THR A N 1
ATOM 2861 C CA . THR A 1 362 ? 8.102 -21.344 1.407 1 98.69 362 THR A CA 1
ATOM 2862 C C . THR A 1 362 ? 8.82 -22.609 0.966 1 98.69 362 THR A C 1
ATOM 2864 O O . THR A 1 362 ? 9.977 -22.844 1.322 1 98.69 362 THR A O 1
ATOM 2867 N N . GLU A 1 363 ? 8.156 -23.422 0.218 1 98.69 363 GLU A N 1
ATOM 2868 C CA . GLU A 1 363 ? 8.727 -24.688 -0.24 1 98.69 363 GLU A CA 1
ATOM 2869 C C . GLU A 1 363 ? 9.602 -24.484 -1.471 1 98.69 363 GLU A C 1
ATOM 2871 O O . GLU A 1 363 ? 10.594 -25.203 -1.655 1 98.69 363 GLU A O 1
ATOM 2876 N N . PHE A 1 364 ? 9.281 -23.609 -2.316 1 98.88 364 PHE A N 1
ATOM 2877 C CA . PHE A 1 364 ? 9.898 -23.438 -3.631 1 98.88 364 PHE A CA 1
ATOM 2878 C C . PHE A 1 364 ? 11.227 -22.703 -3.52 1 98.88 364 PHE A C 1
ATOM 2880 O O . PHE A 1 364 ? 12.211 -23.109 -4.137 1 98.88 364 PHE A O 1
ATOM 2887 N N . VAL A 1 365 ? 11.281 -21.609 -2.74 1 98.75 365 VAL A N 1
ATOM 2888 C CA . VAL A 1 365 ? 12.43 -20.719 -2.773 1 98.75 3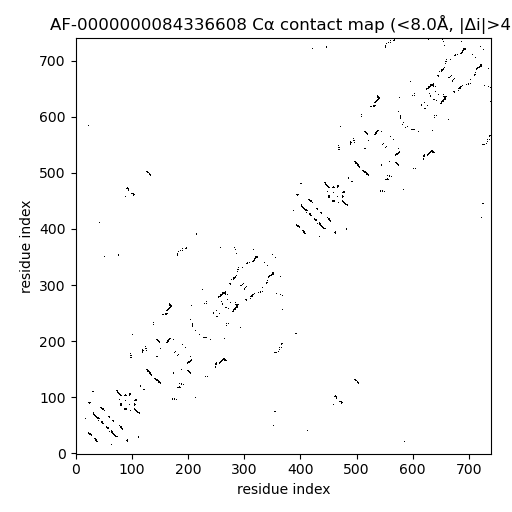65 VAL A CA 1
ATOM 2889 C C . VAL A 1 365 ? 13.672 -21.438 -2.254 1 98.75 365 VAL A C 1
ATOM 2891 O O . VAL A 1 365 ? 14.781 -21.188 -2.729 1 98.75 365 VAL A O 1
ATOM 2894 N N . PRO A 1 366 ? 13.57 -22.422 -1.299 1 98.75 366 PRO A N 1
ATOM 2895 C CA . PRO A 1 366 ? 14.766 -23.156 -0.868 1 98.75 366 PRO A CA 1
ATOM 2896 C C . PRO A 1 366 ? 15.367 -24.016 -1.979 1 98.75 366 PRO A C 1
ATOM 2898 O O . PRO A 1 366 ? 16.516 -24.438 -1.886 1 98.75 366 PRO A O 1
ATOM 2901 N N . LEU A 1 367 ? 14.625 -24.281 -3.012 1 98.75 367 LEU A N 1
ATOM 2902 C CA . LEU A 1 367 ? 15.078 -25.125 -4.102 1 98.75 367 LEU A CA 1
ATOM 2903 C C . LEU A 1 367 ? 15.828 -24.312 -5.152 1 98.75 367 LEU A C 1
ATOM 2905 O O . LEU A 1 367 ? 16.438 -24.875 -6.059 1 98.75 367 LEU A O 1
ATOM 2909 N N . LEU A 1 368 ? 15.781 -23.016 -5.027 1 98.81 368 LEU A N 1
ATOM 2910 C CA . LEU A 1 368 ? 16.297 -22.156 -6.082 1 98.81 368 LEU A CA 1
ATOM 2911 C C . LEU A 1 368 ? 17.797 -21.906 -5.906 1 98.81 368 LEU A C 1
ATOM 2913 O O . LEU A 1 368 ? 18.266 -21.766 -4.777 1 98.81 368 LEU A O 1
ATOM 2917 N N . PHE A 1 369 ? 18.516 -21.875 -7.105 1 98.31 369 PHE A N 1
ATOM 2918 C CA . PHE A 1 369 ? 19.875 -21.375 -7.262 1 98.31 369 PHE A CA 1
ATOM 2919 C C . PHE A 1 369 ? 20.875 -22.219 -6.457 1 98.31 369 PHE A C 1
ATOM 2921 O O . PHE A 1 369 ? 21.75 -21.672 -5.785 1 98.31 369 PHE A O 1
ATOM 2928 N N . LYS A 1 370 ? 20.609 -23.469 -6.418 1 89.31 370 LYS A N 1
ATOM 2929 C CA . LYS A 1 370 ? 21.516 -24.422 -5.801 1 89.31 370 LYS A CA 1
ATOM 2930 C C . LYS A 1 370 ? 22.562 -24.906 -6.793 1 89.31 370 LYS A C 1
ATOM 2932 O O . LYS A 1 370 ? 22.328 -24.891 -8.008 1 89.31 370 LYS A O 1
ATOM 2937 N N . MET B 1 1 ? -69.312 -2.23 -35.781 1 32.22 1 MET B N 1
ATOM 2938 C CA . MET B 1 1 ? -68 -1.603 -35.719 1 32.22 1 MET B CA 1
ATOM 2939 C C . MET B 1 1 ? -67.375 -1.819 -34.344 1 32.22 1 MET B C 1
ATOM 2941 O O . MET B 1 1 ? -67.75 -1.189 -33.375 1 32.22 1 MET B O 1
ATOM 2945 N N . ILE B 1 2 ? -66.938 -3.059 -34.062 1 38.47 2 ILE B N 1
ATOM 2946 C CA . ILE B 1 2 ? -66.312 -3.576 -32.875 1 38.47 2 ILE B CA 1
ATOM 2947 C C . ILE B 1 2 ? -64.875 -3.004 -32.719 1 38.47 2 ILE B C 1
ATOM 2949 O O . ILE B 1 2 ? -64 -3.203 -33.594 1 38.47 2 ILE B O 1
ATOM 2953 N N . MET B 1 3 ? -64.75 -1.877 -32.031 1 33.06 3 MET B N 1
ATOM 2954 C CA . MET B 1 3 ? -63.438 -1.293 -31.656 1 33.06 3 MET B CA 1
ATOM 2955 C C . MET B 1 3 ? -62.625 -2.277 -30.828 1 33.06 3 MET B C 1
ATOM 2957 O O . MET B 1 3 ? -63.062 -2.709 -29.75 1 33.06 3 MET B O 1
ATOM 2961 N N . CYS B 1 4 ? -61.75 -3.047 -31.484 1 33.03 4 CYS B N 1
ATOM 2962 C CA . CYS B 1 4 ? -60.719 -3.85 -30.859 1 33.03 4 CYS B CA 1
ATOM 2963 C C . CYS B 1 4 ? -59.75 -2.973 -30.062 1 33.03 4 CYS B C 1
ATOM 2965 O O . CYS B 1 4 ? -59.094 -2.094 -30.625 1 33.03 4 CYS B O 1
ATOM 2967 N N . PHE B 1 5 ? -60 -2.789 -28.781 1 37.25 5 PHE B N 1
ATOM 2968 C CA . PHE B 1 5 ? -59.031 -2.207 -27.859 1 37.25 5 PHE B CA 1
ATOM 2969 C C . PHE B 1 5 ? -57.781 -3.039 -27.812 1 37.25 5 PHE B C 1
ATOM 2971 O O . PHE B 1 5 ? -57.812 -4.219 -27.453 1 37.25 5 PHE B O 1
ATOM 2978 N N . ALA B 1 6 ? -56.781 -2.684 -28.656 1 36.69 6 ALA B N 1
ATOM 2979 C CA . ALA B 1 6 ? -55.406 -3.197 -28.5 1 36.69 6 ALA B CA 1
ATOM 2980 C C . ALA B 1 6 ? -54.844 -2.852 -27.125 1 36.69 6 ALA B C 1
ATOM 2982 O O . ALA B 1 6 ? -54.625 -1.678 -26.812 1 36.69 6 ALA B O 1
ATOM 2983 N N . LEU B 1 7 ? -55.031 -3.711 -26.141 1 36.12 7 LEU B N 1
ATOM 2984 C CA . LEU B 1 7 ? -54.219 -3.654 -24.922 1 36.12 7 LEU B CA 1
ATOM 2985 C C . LEU B 1 7 ? -52.75 -3.887 -25.219 1 36.12 7 LEU B C 1
ATOM 2987 O O . LEU B 1 7 ? -52.375 -4.98 -25.641 1 36.12 7 LEU B O 1
ATOM 2991 N N . THR B 1 8 ? -52.094 -2.896 -25.797 1 36.97 8 THR B N 1
ATOM 2992 C CA . THR B 1 8 ? -50.625 -2.998 -25.812 1 36.97 8 THR B CA 1
ATOM 2993 C C . THR B 1 8 ? -50.094 -3.215 -24.391 1 36.97 8 THR B C 1
ATOM 2995 O O . THR B 1 8 ? -50.219 -2.342 -23.531 1 36.97 8 THR B O 1
ATOM 2998 N N . GLY B 1 9 ? -50 -4.445 -23.953 1 34.19 9 GLY B N 1
ATOM 2999 C CA . GLY B 1 9 ? -49.25 -4.805 -22.75 1 34.19 9 GLY B CA 1
ATOM 3000 C C . GLY B 1 9 ? -47.844 -4.297 -22.766 1 34.19 9 GLY B C 1
ATOM 3001 O O . GLY B 1 9 ? -47.062 -4.605 -23.672 1 34.19 9 GLY B O 1
ATOM 3002 N N . VAL B 1 10 ? -47.656 -3.059 -22.25 1 37.84 10 VAL B N 1
ATOM 3003 C CA . VAL B 1 10 ? -46.312 -2.656 -21.938 1 37.84 10 VAL B CA 1
ATOM 3004 C C . VAL B 1 10 ? -45.625 -3.752 -21.125 1 37.84 10 VAL B C 1
ATOM 3006 O O . VAL B 1 10 ? -46.031 -4.055 -20 1 37.84 10 VAL B O 1
ATOM 3009 N N . ILE B 1 11 ? -45 -4.648 -21.812 1 35.81 11 ILE B N 1
ATOM 3010 C CA . ILE B 1 11 ? -44.031 -5.512 -21.156 1 35.81 11 ILE B CA 1
ATOM 3011 C C . ILE B 1 11 ? -43 -4.66 -20.391 1 35.81 11 ILE B C 1
ATOM 3013 O O . ILE B 1 11 ? -42.219 -3.922 -21.016 1 35.81 11 ILE B O 1
ATOM 3017 N N . VAL B 1 12 ? -43.375 -4.359 -19.203 1 34.91 12 VAL B N 1
ATOM 3018 C CA . VAL B 1 12 ? -42.312 -3.873 -18.312 1 34.91 12 VAL B CA 1
ATOM 3019 C C . VAL B 1 12 ? -41.156 -4.844 -18.328 1 34.91 12 VAL B C 1
ATOM 3021 O O . VAL B 1 12 ? -41.281 -5.992 -17.891 1 34.91 12 VAL B O 1
ATOM 3024 N N . GLN B 1 13 ? -40.312 -4.746 -19.266 1 26.94 13 GLN B N 1
ATOM 3025 C CA . GLN B 1 13 ? -39.031 -5.414 -19.109 1 26.94 13 GLN B CA 1
ATOM 3026 C C . GLN B 1 13 ? -38.469 -5.176 -17.719 1 26.94 13 GLN B C 1
ATOM 3028 O O . GLN B 1 13 ? -38.25 -4.031 -17.312 1 26.94 13 GLN B O 1
ATOM 3033 N N . LYS B 1 14 ? -38.719 -6.074 -16.938 1 37.91 14 LYS B N 1
ATOM 3034 C CA . LYS B 1 14 ? -38.031 -6.082 -15.656 1 37.91 14 LYS B CA 1
ATOM 3035 C C . LYS B 1 14 ? -36.562 -5.695 -15.828 1 37.91 14 LYS B C 1
ATOM 3037 O O . LYS B 1 14 ? -35.812 -6.355 -16.562 1 37.91 14 LYS B O 1
ATOM 3042 N N . ALA B 1 15 ? -36.125 -4.535 -15.641 1 41.25 15 ALA B N 1
ATOM 3043 C CA . ALA B 1 15 ? -34.719 -4.148 -15.586 1 41.25 15 ALA B CA 1
ATOM 3044 C C . ALA B 1 15 ? -33.906 -5.211 -14.883 1 41.25 15 ALA B C 1
ATOM 3046 O O . ALA B 1 15 ? -34.188 -5.59 -13.742 1 41.25 15 ALA B O 1
ATOM 3047 N N . SER B 1 16 ? -33.188 -6.07 -15.406 1 45.16 16 SER B N 1
ATOM 3048 C CA . SER B 1 16 ? -32.281 -7.039 -14.82 1 45.16 16 SER B CA 1
ATOM 3049 C C . SER B 1 16 ? -31.516 -6.441 -13.633 1 45.16 16 SER B C 1
ATOM 3051 O O . SER B 1 16 ? -31.047 -5.305 -13.703 1 45.16 16 SER B O 1
ATOM 3053 N N . ALA B 1 17 ? -31.672 -6.941 -12.406 1 54.28 17 ALA B N 1
ATOM 3054 C CA . ALA B 1 17 ? -31.047 -6.504 -11.164 1 54.28 17 ALA B CA 1
ATOM 3055 C C . ALA B 1 17 ? -29.547 -6.328 -11.352 1 54.28 17 ALA B C 1
ATOM 3057 O O . ALA B 1 17 ? -28.844 -7.266 -11.75 1 54.28 17 ALA B O 1
ATOM 3058 N N . GLN B 1 18 ? -29.125 -5.105 -11.43 1 61.72 18 GLN B N 1
ATOM 3059 C CA . GLN B 1 18 ? -27.703 -4.781 -11.516 1 61.72 18 GLN B CA 1
ATOM 3060 C C . GLN B 1 18 ? -26.922 -5.465 -10.398 1 61.72 18 GLN B C 1
ATOM 3062 O O . GLN B 1 18 ? -27.375 -5.516 -9.25 1 61.72 18 GLN B O 1
ATOM 3067 N N . THR B 1 19 ? -25.953 -6.242 -10.859 1 74.62 19 THR B N 1
ATOM 3068 C CA . THR B 1 19 ? -25.031 -6.859 -9.914 1 74.62 19 THR B CA 1
ATOM 3069 C C . THR B 1 19 ? -23.859 -5.93 -9.617 1 74.62 19 THR B C 1
ATOM 3071 O O . THR B 1 19 ? -23.609 -4.973 -10.359 1 74.62 19 THR B O 1
ATOM 3074 N N . GLN B 1 20 ? -23.312 -5.973 -8.453 1 78.69 20 GLN B N 1
ATOM 3075 C CA . GLN B 1 20 ? -22.188 -5.156 -7.996 1 78.69 20 GLN B CA 1
ATOM 3076 C C . GLN B 1 20 ? -21.094 -5.094 -9.047 1 78.69 20 GLN B C 1
ATOM 3078 O O . GLN B 1 20 ? -20.453 -4.059 -9.219 1 78.69 20 GLN B O 1
ATOM 3083 N N . LYS B 1 21 ? -20.891 -6.16 -9.812 1 73.94 21 LYS B N 1
ATOM 3084 C CA . LYS B 1 21 ? -19.797 -6.258 -10.766 1 73.94 21 LYS B CA 1
ATOM 3085 C C . LYS B 1 21 ? -19.984 -5.277 -11.922 1 73.94 21 LYS B C 1
ATOM 3087 O O . LYS B 1 21 ? -19.031 -4.941 -12.625 1 73.94 21 LYS B O 1
ATOM 3092 N N . ASP B 1 22 ? -21.172 -4.766 -12.078 1 78.38 22 ASP B N 1
ATOM 3093 C CA . ASP B 1 22 ? -21.5 -3.883 -13.195 1 78.38 22 ASP B CA 1
ATOM 3094 C C . ASP B 1 22 ? -21.422 -2.418 -12.773 1 78.38 22 ASP B C 1
ATOM 3096 O O . ASP B 1 22 ? -21.562 -1.52 -13.609 1 78.38 22 ASP B O 1
ATOM 3100 N N . ILE B 1 23 ? -21.172 -2.229 -11.57 1 86.88 23 ILE B N 1
ATOM 3101 C CA . ILE B 1 23 ? -21.234 -0.869 -11.039 1 86.88 23 ILE B CA 1
ATOM 3102 C C . ILE B 1 23 ? -19.859 -0.223 -11.117 1 86.88 23 ILE B C 1
ATOM 3104 O O . ILE B 1 23 ? -18.875 -0.784 -10.633 1 86.88 23 ILE B O 1
ATOM 3108 N N . GLN B 1 24 ? -19.75 0.869 -11.766 1 89.19 24 GLN B N 1
ATOM 3109 C CA . GLN B 1 24 ? -18.562 1.7 -11.789 1 89.19 24 GLN B CA 1
ATOM 3110 C C . GLN B 1 24 ? -18.672 2.859 -10.805 1 89.19 24 GLN B C 1
ATOM 3112 O O . GLN B 1 24 ? -19.594 3.684 -10.914 1 89.19 24 GLN B O 1
ATOM 3117 N N . SER B 1 25 ? -17.875 2.836 -9.844 1 92.38 25 SER B N 1
ATOM 3118 C CA . SER B 1 25 ? -17.812 3.898 -8.844 1 92.38 25 SER B CA 1
ATOM 3119 C C . SER B 1 25 ? -16.406 4.066 -8.305 1 92.38 25 SER B C 1
ATOM 3121 O O . SER B 1 25 ? -15.789 3.102 -7.84 1 92.38 25 SER B O 1
ATOM 3123 N N . PRO B 1 26 ? -15.805 5.301 -8.328 1 93.88 26 PRO B N 1
ATOM 3124 C CA . PRO B 1 26 ? -16.328 6.484 -9.016 1 93.88 26 PRO B CA 1
ATOM 3125 C C . PRO B 1 26 ? -16.156 6.41 -10.531 1 93.88 26 PRO B C 1
ATOM 3127 O O . PRO B 1 26 ? -15.227 5.777 -11.016 1 93.88 26 PRO B O 1
ATOM 3130 N N . GLN B 1 27 ? -17.047 6.902 -11.219 1 94.31 27 GLN B N 1
ATOM 3131 C CA . GLN B 1 27 ? -16.906 7.117 -12.656 1 94.31 27 GLN B CA 1
ATOM 3132 C C . GLN B 1 27 ? -16.516 8.562 -12.953 1 94.31 27 GLN B C 1
ATOM 3134 O O . GLN B 1 27 ? -17.328 9.477 -12.773 1 94.31 27 GLN B O 1
ATOM 3139 N N . VAL B 1 28 ? -15.328 8.711 -13.383 1 94.94 28 VAL B N 1
ATOM 3140 C CA . VAL B 1 28 ? -14.789 10.047 -13.602 1 94.94 28 VAL B CA 1
ATOM 3141 C C . VAL B 1 28 ? -14.734 10.352 -15.094 1 94.94 28 VAL B C 1
ATOM 3143 O O . VAL B 1 28 ? -14.078 9.633 -15.859 1 94.94 28 VAL B O 1
ATOM 3146 N N . GLU B 1 29 ? -15.328 11.383 -15.492 1 94.12 29 GLU B N 1
ATOM 3147 C CA . GLU B 1 29 ? -15.328 11.812 -16.891 1 94.12 29 GLU B CA 1
ATOM 3148 C C . GLU B 1 29 ? -14.281 12.891 -17.125 1 94.12 29 GLU B C 1
ATOM 3150 O O . GLU B 1 29 ? -13.844 13.562 -16.188 1 94.12 29 GLU B O 1
ATOM 3155 N N . SER B 1 30 ? -13.938 13.094 -18.344 1 90.25 30 SER B N 1
ATOM 3156 C CA . SER B 1 30 ? -12.875 14.023 -18.719 1 90.25 30 SER B CA 1
ATOM 3157 C C . SER B 1 30 ? -13.258 15.461 -18.375 1 90.25 30 SER B C 1
ATOM 3159 O O . SER B 1 30 ? -12.383 16.297 -18.188 1 90.25 30 SER B O 1
ATOM 3161 N N . ASN B 1 31 ? -14.547 15.711 -18.312 1 92.94 31 ASN B N 1
ATOM 3162 C CA . ASN B 1 31 ? -15 17.078 -18.047 1 92.94 31 ASN B CA 1
ATOM 3163 C C . ASN B 1 31 ? -15.07 17.359 -16.547 1 92.94 31 ASN B C 1
ATOM 3165 O O . ASN B 1 31 ? -15.531 18.422 -16.141 1 92.94 31 ASN B O 1
ATOM 3169 N N . GLY B 1 32 ? -14.703 16.375 -15.758 1 95 32 GLY B N 1
ATOM 3170 C CA . GLY B 1 32 ? -14.695 16.578 -14.312 1 95 32 GLY B CA 1
ATOM 3171 C C . GLY B 1 32 ? -15.953 16.062 -13.641 1 95 32 GLY B C 1
ATOM 3172 O O . GLY B 1 32 ? -16.047 16.078 -12.406 1 95 32 GLY B O 1
ATOM 3173 N N . SER B 1 33 ? -16.859 15.57 -14.461 1 97.5 33 SER B N 1
ATOM 3174 C CA . SER B 1 33 ? -18.031 14.945 -13.883 1 97.5 33 SER B CA 1
ATOM 3175 C C . SER B 1 33 ? -17.703 13.609 -13.234 1 97.5 33 SER B C 1
ATOM 3177 O O . SER B 1 33 ? -17 12.781 -13.836 1 97.5 33 SER B O 1
ATOM 3179 N N . VAL B 1 34 ? -18.156 13.484 -12.008 1 98.06 34 VAL B N 1
ATOM 3180 C CA . VAL B 1 34 ? -17.922 12.234 -11.289 1 98.06 34 VAL B CA 1
ATOM 3181 C C . VAL B 1 34 ? -19.25 11.664 -10.812 1 98.06 34 VAL B C 1
ATOM 3183 O O . VAL B 1 34 ? -20.078 12.375 -10.234 1 98.06 34 VAL B O 1
ATOM 3186 N N . THR B 1 35 ? -19.484 10.398 -11.039 1 98.12 35 THR B N 1
ATOM 3187 C CA . THR B 1 35 ? -20.641 9.688 -10.516 1 98.12 35 THR B CA 1
ATOM 3188 C C . THR B 1 35 ? -20.219 8.633 -9.5 1 98.12 35 THR B C 1
ATOM 3190 O O . THR B 1 35 ? -19.375 7.781 -9.789 1 98.12 35 THR B O 1
ATOM 3193 N N . PHE B 1 36 ? -20.781 8.781 -8.344 1 97.56 36 PHE B N 1
ATOM 3194 C CA . PHE B 1 36 ? -20.609 7.801 -7.281 1 97.56 36 PHE B CA 1
ATOM 3195 C C . PHE B 1 36 ? -21.812 6.875 -7.191 1 97.56 36 PHE B C 1
ATOM 3197 O O . PHE B 1 36 ? -22.953 7.324 -7.293 1 97.56 36 PHE B O 1
ATOM 3204 N N . ARG B 1 37 ? -21.562 5.57 -7.031 1 95.94 37 ARG B N 1
ATOM 3205 C CA . ARG B 1 37 ? -22.641 4.594 -6.996 1 95.94 37 ARG B CA 1
ATOM 3206 C C . ARG B 1 37 ? -22.438 3.592 -5.867 1 95.94 37 ARG B C 1
ATOM 3208 O O . ARG B 1 37 ? -21.297 3.221 -5.555 1 95.94 37 ARG B O 1
ATOM 3215 N N . PHE B 1 38 ? -23.484 3.188 -5.312 1 94.81 38 PHE B N 1
ATOM 3216 C CA . PHE B 1 38 ? -23.469 2.188 -4.25 1 94.81 38 PHE B CA 1
ATOM 3217 C C . PHE B 1 38 ? -24.719 1.305 -4.332 1 94.81 38 PHE B C 1
ATOM 3219 O O . PHE B 1 38 ? -25.844 1.808 -4.371 1 94.81 38 PHE B O 1
ATOM 3226 N N . LEU B 1 39 ? -24.547 -0.013 -4.352 1 93.31 39 LEU B N 1
ATOM 3227 C CA . LEU B 1 39 ? -25.656 -0.957 -4.379 1 93.31 39 LEU B CA 1
ATOM 3228 C C . LEU B 1 39 ? -26.188 -1.22 -2.973 1 93.31 39 LEU B C 1
ATOM 3230 O O . LEU B 1 39 ? -25.484 -1.802 -2.143 1 93.31 39 LEU B O 1
ATOM 3234 N N . ALA B 1 40 ? -27.375 -0.784 -2.703 1 93.12 40 ALA B N 1
ATOM 3235 C CA . ALA B 1 40 ? -28.047 -1.014 -1.433 1 93.12 40 ALA B CA 1
ATOM 3236 C C . ALA B 1 40 ? -29.562 -1.008 -1.615 1 93.12 40 ALA B C 1
ATOM 3238 O O . ALA B 1 40 ? -30.25 -0.061 -1.207 1 93.12 40 ALA B O 1
ATOM 3239 N N . PRO B 1 41 ? -30.125 -2.098 -2.066 1 90.75 41 PRO B N 1
ATOM 3240 C CA . PRO B 1 41 ? -31.531 -2.115 -2.434 1 90.75 41 PRO B CA 1
ATOM 3241 C C . PRO B 1 41 ? -32.469 -1.912 -1.233 1 90.75 41 PRO B C 1
ATOM 3243 O O . PRO B 1 41 ? -33.562 -1.372 -1.38 1 90.75 41 PRO B O 1
ATOM 3246 N N . ASN B 1 42 ? -32 -2.266 -0.058 1 90.5 42 ASN B N 1
ATOM 3247 C CA . ASN B 1 42 ? -32.906 -2.232 1.102 1 90.5 42 ASN B CA 1
ATOM 3248 C C . ASN B 1 42 ? -32.562 -1.077 2.037 1 90.5 42 ASN B C 1
ATOM 3250 O O . ASN B 1 42 ? -33.156 -0.935 3.104 1 90.5 42 ASN B O 1
ATOM 3254 N N . ALA B 1 43 ? -31.531 -0.319 1.688 1 92.94 43 ALA B N 1
ATOM 3255 C CA . ALA B 1 43 ? -31.203 0.842 2.508 1 92.94 43 ALA B CA 1
ATOM 3256 C C . ALA B 1 43 ? -32.281 1.903 2.434 1 92.94 43 ALA B C 1
ATOM 3258 O O . ALA B 1 43 ? -32.969 2.041 1.41 1 92.94 43 ALA B O 1
ATOM 3259 N N . LEU B 1 44 ? -32.438 2.65 3.525 1 94.62 44 LEU B N 1
ATOM 3260 C CA . LEU B 1 44 ? -33.406 3.723 3.578 1 94.62 44 LEU B CA 1
ATOM 3261 C C . LEU B 1 44 ? -32.781 5.059 3.186 1 94.62 44 LEU B C 1
ATOM 3263 O O . LEU B 1 44 ? -33.469 5.941 2.664 1 94.62 44 LEU B O 1
ATOM 3267 N N . LYS B 1 45 ? -31.578 5.156 3.543 1 95.94 45 LYS B N 1
ATOM 3268 C CA . LYS B 1 45 ? -30.859 6.406 3.285 1 95.94 45 LYS B CA 1
ATOM 3269 C C . LYS B 1 45 ? -29.391 6.145 2.988 1 95.94 45 LYS B C 1
ATOM 3271 O O . LYS B 1 45 ? -28.703 5.453 3.75 1 95.94 45 LYS B O 1
ATOM 3276 N N . VAL B 1 46 ? -28.938 6.66 1.844 1 97.12 46 VAL B N 1
ATOM 3277 C CA . VAL B 1 46 ? -27.516 6.602 1.484 1 97.12 46 VAL B CA 1
ATOM 3278 C C . VAL B 1 46 ? -27 8.008 1.188 1 97.12 46 VAL B C 1
ATOM 3280 O O . VAL B 1 46 ? -27.625 8.758 0.435 1 97.12 46 VAL B O 1
ATOM 3283 N N . LEU B 1 47 ? -25.953 8.359 1.874 1 97.94 47 LEU B N 1
ATOM 3284 C CA . LEU B 1 47 ? -25.328 9.664 1.69 1 97.94 47 LEU B CA 1
ATOM 3285 C C . LEU B 1 47 ? -23.891 9.516 1.189 1 97.94 47 LEU B C 1
ATOM 3287 O O . LEU B 1 47 ? -23.203 8.57 1.566 1 97.94 47 LEU B O 1
ATOM 3291 N N . LEU B 1 48 ? -23.5 10.375 0.319 1 97.81 48 LEU B N 1
ATOM 3292 C CA . LEU B 1 48 ? -22.078 10.586 0.021 1 97.81 48 LEU B CA 1
ATOM 3293 C C . LEU B 1 48 ? -21.484 11.625 0.963 1 97.81 48 LEU B C 1
ATOM 3295 O O . LEU B 1 48 ? -22.031 12.711 1.134 1 97.81 48 LEU B O 1
ATOM 3299 N N . ILE B 1 49 ? -20.469 11.273 1.632 1 95.81 49 ILE B N 1
ATOM 3300 C CA . ILE B 1 49 ? -19.75 12.172 2.533 1 95.81 49 ILE B CA 1
ATOM 3301 C C . ILE B 1 49 ? -18.328 12.383 2.033 1 95.81 49 ILE B C 1
ATOM 3303 O O . ILE B 1 49 ? -17.609 11.414 1.757 1 95.81 49 ILE B O 1
ATOM 3307 N N . MET B 1 50 ? -17.938 13.609 1.94 1 94.75 50 MET B N 1
ATOM 3308 C CA . MET B 1 50 ? -16.594 13.93 1.453 1 94.75 50 MET B CA 1
ATOM 3309 C C . MET B 1 50 ? -15.828 14.766 2.473 1 94.75 50 MET B C 1
ATOM 3311 O O . MET B 1 50 ? -16.188 14.805 3.648 1 94.75 50 MET B O 1
ATOM 3315 N N . ASP B 1 51 ? -14.742 15.359 2.158 1 90.38 51 ASP B N 1
ATOM 3316 C CA . ASP B 1 51 ? -13.828 16.031 3.07 1 90.38 51 ASP B CA 1
ATOM 3317 C C . ASP B 1 51 ? -14.523 17.203 3.771 1 90.38 51 ASP B C 1
ATOM 3319 O O . ASP B 1 51 ? -14.172 17.547 4.906 1 90.38 51 ASP B O 1
ATOM 3323 N N . ASP B 1 52 ? -15.523 17.781 3.17 1 89.38 52 ASP B N 1
ATOM 3324 C CA . ASP B 1 52 ? -16.203 18.922 3.754 1 89.38 52 ASP B CA 1
ATOM 3325 C C . ASP B 1 52 ? -17.25 18.484 4.781 1 89.38 52 ASP B C 1
ATOM 3327 O O . ASP B 1 52 ? -17.922 19.312 5.395 1 89.38 52 ASP B O 1
ATOM 3331 N N . SER B 1 53 ? -17.484 17.172 4.934 1 89.69 53 SER B N 1
ATOM 3332 C CA . SER B 1 53 ? -18.359 16.531 5.914 1 89.69 53 SER B CA 1
ATOM 3333 C C . SER B 1 53 ? -19.828 16.891 5.664 1 89.69 53 SER B C 1
ATOM 3335 O O . SER B 1 53 ? -20.672 16.719 6.547 1 89.69 53 SER B O 1
ATOM 3337 N N . LYS B 1 54 ? -20.094 17.422 4.523 1 92.88 54 LYS B N 1
ATOM 3338 C CA . LYS B 1 54 ? -21.484 17.703 4.188 1 92.88 54 LYS B CA 1
ATOM 3339 C C . LYS B 1 54 ? -22.172 16.484 3.609 1 92.88 54 LYS B C 1
ATOM 3341 O O . LYS B 1 54 ? -21.641 15.812 2.717 1 92.88 54 LYS B O 1
ATOM 3346 N N . PRO B 1 55 ? -23.297 16.219 4.156 1 95.31 55 PRO B N 1
ATOM 3347 C CA . PRO B 1 55 ? -24.047 15.094 3.596 1 95.31 55 PRO B CA 1
ATOM 3348 C C . PRO B 1 55 ? -24.609 15.391 2.211 1 95.31 55 PRO B C 1
ATOM 3350 O O . PRO B 1 55 ? -25.172 16.469 1.988 1 95.31 55 PRO B O 1
ATOM 3353 N N . ARG B 1 56 ? -24.453 14.477 1.291 1 98 56 ARG B N 1
ATOM 3354 C CA . ARG B 1 56 ? -25.031 14.531 -0.051 1 98 56 ARG B CA 1
ATOM 3355 C C . ARG B 1 56 ? -25.969 13.352 -0.292 1 98 56 ARG B C 1
ATOM 3357 O O . ARG B 1 56 ? -25.516 12.227 -0.508 1 98 56 ARG B O 1
ATOM 3364 N N . PRO B 1 57 ? -27.266 13.648 -0.235 1 98.38 57 PRO B N 1
ATOM 3365 C CA . PRO B 1 57 ? -28.203 12.547 -0.445 1 98.38 57 PRO B CA 1
ATOM 3366 C C . PRO B 1 57 ? -28.062 11.906 -1.825 1 98.38 57 PRO B C 1
ATOM 3368 O O . PRO B 1 57 ? -27.953 12.617 -2.828 1 98.38 57 PRO B O 1
ATOM 3371 N N . MET B 1 58 ? -28.031 10.602 -1.799 1 98.62 58 MET B N 1
ATOM 3372 C CA . MET B 1 58 ? -28 9.859 -3.055 1 98.62 58 MET B CA 1
ATOM 3373 C C . MET B 1 58 ? -29.391 9.391 -3.441 1 98.62 58 MET B C 1
ATOM 3375 O O . MET B 1 58 ? -30.281 9.312 -2.594 1 98.62 58 MET B O 1
ATOM 3379 N N . THR B 1 59 ? -29.562 9.125 -4.719 1 98.25 59 THR B N 1
ATOM 3380 C CA . THR B 1 59 ? -30.859 8.711 -5.23 1 98.25 59 THR B CA 1
ATOM 3381 C C . THR B 1 59 ? -30.828 7.254 -5.668 1 98.25 59 THR B C 1
ATOM 3383 O O . THR B 1 59 ? -29.906 6.824 -6.359 1 98.25 59 THR B O 1
ATOM 3386 N N . LYS B 1 60 ? -31.875 6.594 -5.355 1 96.56 60 LYS B N 1
ATOM 3387 C CA . LYS B 1 60 ? -31.969 5.164 -5.641 1 96.56 60 LYS B CA 1
ATOM 3388 C C . LYS B 1 60 ? -32.719 4.914 -6.957 1 96.56 60 LYS B C 1
ATOM 3390 O O . LYS B 1 60 ? -33.75 5.516 -7.215 1 96.56 60 LYS B O 1
ATOM 3395 N N . ASP B 1 61 ? -32.219 4.031 -7.762 1 95.62 61 ASP B N 1
ATOM 3396 C CA . ASP B 1 61 ? -32.938 3.613 -8.961 1 95.62 61 ASP B CA 1
ATOM 3397 C C . ASP B 1 61 ? -33.688 2.301 -8.719 1 95.62 61 ASP B C 1
ATOM 3399 O O . ASP B 1 61 ? -33.719 1.802 -7.594 1 95.62 61 ASP B O 1
ATOM 3403 N N . THR B 1 62 ? -34.25 1.722 -9.742 1 93.88 62 THR B N 1
ATOM 3404 C CA . THR B 1 62 ? -35.125 0.553 -9.609 1 93.88 62 THR B CA 1
ATOM 3405 C C . THR B 1 62 ? -34.312 -0.693 -9.289 1 93.88 62 THR B C 1
ATOM 3407 O O . THR B 1 62 ? -34.812 -1.672 -8.758 1 93.88 62 THR B O 1
ATOM 3410 N N . GLY B 1 63 ? -33.031 -0.579 -9.625 1 90.94 63 GLY B N 1
ATOM 3411 C CA . GLY B 1 63 ? -32.156 -1.708 -9.367 1 90.94 63 GLY B CA 1
ATOM 3412 C C . GLY B 1 63 ? -31.547 -1.678 -7.98 1 90.94 63 GLY B C 1
ATOM 3413 O O . GLY B 1 63 ? -30.812 -2.594 -7.605 1 90.94 63 GLY B O 1
ATOM 3414 N N . GLY B 1 64 ? -31.812 -0.647 -7.215 1 93.62 64 GLY B N 1
ATOM 3415 C CA . GLY B 1 64 ? -31.297 -0.546 -5.859 1 93.62 64 GLY B CA 1
ATOM 3416 C C . GLY B 1 64 ? -29.938 0.14 -5.789 1 93.62 64 GLY B C 1
ATOM 3417 O O . GLY B 1 64 ? -29.25 0.064 -4.77 1 93.62 64 GLY B O 1
ATOM 3418 N N . VAL B 1 65 ? -29.531 0.686 -6.906 1 95.75 65 VAL B N 1
ATOM 3419 C CA . VAL B 1 65 ? -28.266 1.411 -6.953 1 95.75 65 VAL B CA 1
ATOM 3420 C C . VAL B 1 65 ? -28.5 2.881 -6.617 1 95.75 65 VAL B C 1
ATOM 3422 O O . VAL B 1 65 ? -29.359 3.531 -7.215 1 95.75 65 VAL B O 1
ATOM 3425 N N . TRP B 1 66 ? -27.812 3.324 -5.594 1 97.44 66 TRP B N 1
ATOM 3426 C CA . TRP B 1 66 ? -27.812 4.73 -5.207 1 97.44 66 TRP B CA 1
ATOM 3427 C C . TRP B 1 66 ? -26.719 5.5 -5.93 1 97.44 66 TRP B C 1
ATOM 3429 O O . TRP B 1 66 ? -25.594 5.02 -6.055 1 97.44 66 TRP B O 1
ATOM 3439 N N . SER B 1 67 ? -27.062 6.723 -6.441 1 98.25 67 SER B N 1
ATOM 3440 C CA . SER B 1 67 ? -26.062 7.457 -7.207 1 98.25 67 SER B CA 1
ATOM 3441 C C . SER B 1 67 ? -26.062 8.938 -6.844 1 98.25 67 SER B C 1
ATOM 3443 O O . SER B 1 67 ? -27.062 9.461 -6.348 1 98.25 67 SER B O 1
ATOM 3445 N N . TYR B 1 68 ? -24.984 9.586 -6.949 1 98.5 68 TYR B N 1
ATOM 3446 C CA . TYR B 1 68 ? -24.75 11.023 -6.867 1 98.5 68 TYR B CA 1
ATOM 3447 C C . TYR B 1 68 ? -23.766 11.477 -7.945 1 98.5 68 TYR B C 1
ATOM 3449 O O . TYR B 1 68 ? -22.719 10.859 -8.141 1 98.5 68 TYR B O 1
ATOM 3457 N N . THR B 1 69 ? -24.125 12.477 -8.672 1 98.25 69 THR B N 1
ATOM 3458 C CA . THR B 1 69 ? -23.281 13.008 -9.734 1 98.25 69 THR B CA 1
ATOM 3459 C C . THR B 1 69 ? -23.047 14.5 -9.547 1 98.25 69 THR B C 1
ATOM 3461 O O . THR B 1 69 ? -23.969 15.242 -9.203 1 98.25 69 THR B O 1
ATOM 3464 N N . ALA B 1 70 ? -21.828 14.906 -9.734 1 97.94 70 ALA B N 1
ATOM 3465 C CA . ALA B 1 70 ? -21.469 16.328 -9.734 1 97.94 70 ALA B CA 1
ATOM 3466 C C . ALA B 1 70 ? -20.172 16.562 -10.492 1 97.94 70 ALA B C 1
ATOM 3468 O O . ALA B 1 70 ? -19.469 15.617 -10.859 1 97.94 70 ALA B O 1
ATOM 3469 N N . THR B 1 71 ? -19.891 17.781 -10.773 1 97.62 71 THR B N 1
ATOM 3470 C CA . THR B 1 71 ? -18.625 18.172 -11.391 1 97.62 71 THR B CA 1
ATOM 3471 C C . THR B 1 71 ? -17.625 18.641 -10.328 1 97.62 71 THR B C 1
ATOM 3473 O O . THR B 1 71 ? -17.984 19.422 -9.445 1 97.62 71 THR B O 1
ATOM 3476 N N . PHE B 1 72 ? -16.438 18.172 -10.391 1 96.69 72 PHE B N 1
ATOM 3477 C CA . PHE B 1 72 ? -15.391 18.5 -9.43 1 96.69 72 PHE B CA 1
ATOM 3478 C C . PHE B 1 72 ? -14.18 19.094 -10.141 1 96.69 72 PHE B C 1
ATOM 3480 O O . PHE B 1 72 ? -13.867 18.719 -11.266 1 96.69 72 PHE B O 1
ATOM 3487 N N . ALA B 1 73 ? -13.516 20.047 -9.484 1 95.56 73 ALA B N 1
ATOM 3488 C CA . ALA B 1 73 ? -12.234 20.547 -9.984 1 95.56 73 ALA B CA 1
ATOM 3489 C C . ALA B 1 73 ? -11.172 19.453 -9.93 1 95.56 73 ALA B C 1
ATOM 3491 O O . ALA B 1 73 ? -11.281 18.516 -9.141 1 95.56 73 ALA B O 1
ATOM 3492 N N . PRO B 1 74 ? -10.164 19.578 -10.781 1 95.88 74 PRO B N 1
ATOM 3493 C CA . PRO B 1 74 ? -9.086 18.594 -10.758 1 95.88 74 PRO B CA 1
ATOM 3494 C C . PRO B 1 74 ? -8.391 18.5 -9.398 1 95.88 74 PRO B C 1
ATOM 3496 O O . PRO B 1 74 ? -7.879 19.516 -8.906 1 95.88 74 PRO B O 1
ATOM 3499 N N . ASP B 1 75 ? -8.398 17.344 -8.805 1 95.5 75 ASP B N 1
ATOM 3500 C CA . ASP B 1 75 ? -7.816 17.125 -7.484 1 95.5 75 ASP B CA 1
ATOM 3501 C C . ASP B 1 75 ? -8.062 15.688 -7.008 1 95.5 75 ASP B C 1
ATOM 3503 O O . ASP B 1 75 ? -8.43 14.82 -7.801 1 95.5 75 ASP B O 1
ATOM 3507 N N . ILE B 1 76 ? -7.762 15.461 -5.762 1 94.31 76 ILE B N 1
ATOM 3508 C CA . ILE B 1 76 ? -8.078 14.203 -5.098 1 94.31 76 ILE B CA 1
ATOM 3509 C C . ILE B 1 76 ? -9.211 14.414 -4.094 1 94.31 76 ILE B C 1
ATOM 3511 O O . ILE B 1 76 ? -9.234 15.422 -3.387 1 94.31 76 ILE B O 1
ATOM 3515 N N . TYR B 1 77 ? -10.156 13.531 -4.078 1 95 77 TYR B N 1
ATOM 3516 C CA . TYR B 1 77 ? -11.297 13.633 -3.178 1 95 77 TYR B CA 1
ATOM 3517 C C . TYR B 1 77 ? -11.438 12.375 -2.326 1 95 77 TYR B C 1
ATOM 3519 O O . TYR B 1 77 ? -11.539 11.266 -2.855 1 95 77 TYR B O 1
ATOM 3527 N N . ARG B 1 78 ? -11.375 12.617 -1.048 1 94.81 78 ARG B N 1
ATOM 3528 C CA . ARG B 1 78 ? -11.758 11.539 -0.145 1 94.81 78 ARG B CA 1
ATOM 3529 C C . ARG B 1 78 ? -13.273 11.438 -0.022 1 94.81 78 ARG B C 1
ATOM 3531 O O . ARG B 1 78 ? -13.961 12.453 0.052 1 94.81 78 ARG B O 1
ATOM 3538 N N . TYR B 1 79 ? -13.766 10.18 -0.019 1 95.06 79 TYR B N 1
ATOM 3539 C CA . TYR B 1 79 ? -15.211 10.023 0.129 1 95.06 79 TYR B CA 1
ATOM 3540 C C . TYR B 1 79 ? -15.547 8.711 0.817 1 95.06 79 TYR B C 1
ATOM 3542 O O . TYR B 1 79 ? -14.727 7.789 0.846 1 95.06 79 TYR B O 1
ATOM 3550 N N . THR B 1 80 ? -16.719 8.672 1.423 1 94.69 80 THR B N 1
ATOM 3551 C CA . THR B 1 80 ? -17.359 7.504 2.02 1 94.69 80 THR B CA 1
ATOM 3552 C C . THR B 1 80 ? -18.859 7.52 1.783 1 94.69 80 THR B C 1
ATOM 3554 O O . THR B 1 80 ? -19.422 8.547 1.388 1 94.69 80 THR B O 1
ATOM 3557 N N . PHE B 1 81 ? -19.438 6.367 1.939 1 95.06 81 PHE B N 1
ATOM 3558 C CA . PHE B 1 81 ? -20.891 6.27 1.925 1 95.06 81 PHE B CA 1
ATOM 3559 C C . PHE B 1 81 ? -21.438 6.043 3.33 1 95.06 81 PHE B C 1
ATOM 3561 O O . PHE B 1 81 ? -20.875 5.266 4.102 1 95.06 81 PHE B O 1
ATOM 3568 N N . SER B 1 82 ? -22.375 6.82 3.68 1 94.31 82 SER B N 1
ATOM 3569 C CA . SER B 1 82 ? -23.188 6.488 4.844 1 94.31 82 SER B CA 1
ATOM 3570 C C . SER B 1 82 ? -24.438 5.707 4.438 1 94.31 82 SER B C 1
ATOM 3572 O O . SER B 1 82 ? -25.359 6.27 3.846 1 94.31 82 SER B O 1
ATOM 3574 N N . VAL B 1 83 ? -24.438 4.465 4.684 1 93.62 83 VAL B N 1
ATOM 3575 C CA . VAL B 1 83 ? -25.578 3.607 4.387 1 93.62 83 VAL B CA 1
ATOM 3576 C C . VAL B 1 83 ? -26.359 3.318 5.672 1 93.62 83 VAL B C 1
ATOM 3578 O O . VAL B 1 83 ? -25.953 2.479 6.477 1 93.62 83 VAL B O 1
ATOM 3581 N N . ASP B 1 84 ? -27.453 4.004 5.844 1 91.69 84 ASP B N 1
ATOM 3582 C CA . ASP B 1 84 ? -28.266 3.922 7.055 1 91.69 84 ASP B CA 1
ATOM 3583 C C . ASP B 1 84 ? -27.422 4.191 8.297 1 91.69 84 ASP B C 1
ATOM 3585 O O . ASP B 1 84 ? -27.531 3.467 9.289 1 91.69 84 ASP B O 1
ATOM 3589 N N . GLY B 1 85 ? -26.469 5.07 8.156 1 87.19 85 GLY B N 1
ATOM 3590 C CA . GLY B 1 85 ? -25.688 5.52 9.297 1 87.19 85 GLY B CA 1
ATOM 3591 C C . GLY B 1 85 ? -24.344 4.828 9.414 1 87.19 85 GLY B C 1
ATOM 3592 O O . GLY B 1 85 ? -23.469 5.277 10.164 1 87.19 85 GLY B O 1
ATOM 3593 N N . ASN B 1 86 ? -24.125 3.725 8.664 1 89.19 86 ASN B N 1
ATOM 3594 C CA . ASN B 1 86 ? -22.828 3.053 8.664 1 89.19 86 ASN B CA 1
ATOM 3595 C C . ASN B 1 86 ? -21.891 3.645 7.609 1 89.19 86 ASN B C 1
ATOM 3597 O O . ASN B 1 86 ? -22.25 3.723 6.434 1 89.19 86 ASN B O 1
ATOM 3601 N N . ILE B 1 87 ? -20.781 4.066 8.055 1 91.12 87 ILE B N 1
ATOM 3602 C CA . ILE B 1 87 ? -19.812 4.68 7.156 1 91.12 87 ILE B CA 1
ATOM 3603 C C . ILE B 1 87 ? -19 3.596 6.465 1 91.12 87 ILE B C 1
ATOM 3605 O O . ILE B 1 87 ? -18.297 2.826 7.125 1 91.12 87 ILE B O 1
ATOM 3609 N N . LEU B 1 88 ? -19.109 3.551 5.137 1 91.12 88 LEU B N 1
ATOM 3610 C CA . LEU B 1 88 ? -18.516 2.479 4.355 1 91.12 88 LEU B CA 1
ATOM 3611 C C . LEU B 1 88 ? -17.641 3.043 3.236 1 91.12 88 LEU B C 1
ATOM 3613 O O . LEU B 1 88 ? -18 4.055 2.625 1 91.12 88 LEU B O 1
ATOM 3617 N N . PRO B 1 89 ? -16.531 2.326 2.975 1 90.62 89 PRO B N 1
ATOM 3618 C CA . PRO B 1 89 ? -15.828 2.67 1.738 1 90.62 89 PRO B CA 1
ATOM 3619 C C . PRO B 1 89 ? -16.578 2.225 0.486 1 90.62 89 PRO B C 1
ATOM 3621 O O . PRO B 1 89 ? -17.578 1.5 0.582 1 90.62 89 PRO B O 1
ATOM 3624 N N . ASP B 1 90 ? -16.172 2.744 -0.644 1 91.88 90 ASP B N 1
ATOM 3625 C CA . ASP B 1 90 ? -16.688 2.299 -1.936 1 91.88 90 ASP B CA 1
ATOM 3626 C C . ASP B 1 90 ? -16.203 0.891 -2.268 1 91.88 90 ASP B C 1
ATOM 3628 O O . ASP B 1 90 ? -15 0.678 -2.477 1 91.88 90 ASP B O 1
ATOM 3632 N N . PRO B 1 91 ? -17.094 -0.006 -2.273 1 88.75 91 PRO B N 1
ATOM 3633 C CA . PRO B 1 91 ? -16.641 -1.373 -2.535 1 88.75 91 PRO B CA 1
ATOM 3634 C C . PRO B 1 91 ? -16.172 -1.573 -3.973 1 88.75 91 PRO B C 1
ATOM 3636 O O . PRO B 1 91 ? -15.594 -2.615 -4.297 1 88.75 91 PRO B O 1
ATOM 3639 N N . ASN B 1 92 ? -16.344 -0.594 -4.812 1 88.31 92 ASN B N 1
ATOM 3640 C CA . ASN B 1 92 ? -15.961 -0.705 -6.215 1 88.31 92 ASN B CA 1
ATOM 3641 C C . ASN B 1 92 ? -14.672 0.064 -6.512 1 88.31 92 ASN B C 1
ATOM 3643 O O . ASN B 1 92 ? -14.273 0.187 -7.672 1 88.31 92 ASN B O 1
ATOM 3647 N N . ASN B 1 93 ? -14.07 0.59 -5.504 1 90.25 93 ASN B N 1
ATOM 3648 C CA . ASN B 1 93 ? -12.891 1.434 -5.68 1 90.25 93 ASN B CA 1
ATOM 3649 C C . ASN B 1 93 ? -11.719 0.941 -4.84 1 90.25 93 ASN B C 1
ATOM 3651 O O . ASN B 1 93 ? -11.727 1.086 -3.613 1 90.25 93 ASN B O 1
ATOM 3655 N N . PRO B 1 94 ? -10.727 0.417 -5.488 1 87.81 94 PRO B N 1
ATOM 3656 C CA . PRO B 1 94 ? -9.586 -0.072 -4.715 1 87.81 94 PRO B CA 1
ATOM 3657 C C . PRO B 1 94 ? -8.664 1.053 -4.246 1 87.81 94 PRO B C 1
ATOM 3659 O O . PRO B 1 94 ? -7.762 0.819 -3.439 1 87.81 94 PRO B O 1
ATOM 3662 N N . TYR B 1 95 ? -8.859 2.213 -4.707 1 90.31 95 TYR B N 1
ATOM 3663 C CA . TYR B 1 95 ? -8.047 3.361 -4.316 1 90.31 95 TYR B CA 1
ATOM 3664 C C . TYR B 1 95 ? -8.523 3.938 -2.99 1 90.31 95 TYR B C 1
ATOM 3666 O O . TYR B 1 95 ? -9.5 4.695 -2.947 1 90.31 95 TYR B O 1
ATOM 3674 N N . ILE B 1 96 ? -7.863 3.582 -1.903 1 88.88 96 ILE B N 1
ATOM 3675 C CA . ILE B 1 96 ? -8.297 3.91 -0.548 1 88.88 96 ILE B CA 1
ATOM 3676 C C . ILE B 1 96 ? -7.156 4.605 0.198 1 88.88 96 ILE B C 1
ATOM 3678 O O . ILE B 1 96 ? -5.98 4.301 -0.023 1 88.88 96 ILE B O 1
ATOM 3682 N N . LYS B 1 97 ? -7.469 5.527 0.971 1 88.56 97 LYS B N 1
ATOM 3683 C CA . LYS B 1 97 ? -6.465 6.137 1.838 1 88.56 97 LYS B CA 1
ATOM 3684 C C . LYS B 1 97 ? -5.988 5.156 2.904 1 88.56 97 LYS B C 1
ATOM 3686 O O . LYS B 1 97 ? -6.801 4.559 3.613 1 88.56 97 LYS B O 1
ATOM 3691 N N . PRO B 1 98 ? -4.703 5.039 2.988 1 87.44 98 PRO B N 1
ATOM 3692 C CA . PRO B 1 98 ? -4.199 4.113 4.008 1 87.44 98 PRO B CA 1
ATOM 3693 C C . PRO B 1 98 ? -4.457 4.609 5.43 1 87.44 98 PRO B C 1
ATOM 3695 O O . PRO B 1 98 ? -4.367 5.809 5.695 1 87.44 98 PRO B O 1
ATOM 3698 N N . LEU B 1 99 ? -4.793 3.633 6.234 1 88.69 99 LEU B N 1
ATOM 3699 C CA . LEU B 1 99 ? -5.031 3.908 7.648 1 88.69 99 LEU B CA 1
ATOM 3700 C C . LEU B 1 99 ? -4.254 2.943 8.531 1 88.69 99 LEU B C 1
ATOM 3702 O O . LEU B 1 99 ? -3.934 1.828 8.109 1 88.69 99 LEU B O 1
ATOM 3706 N N . PHE B 1 100 ? -3.859 3.309 9.633 1 87.06 100 PHE B N 1
ATOM 3707 C CA . PHE B 1 100 ? -3.016 2.52 10.523 1 87.06 100 PHE B CA 1
ATOM 3708 C C . PHE B 1 100 ? -3.822 1.414 11.195 1 87.06 100 PHE B C 1
ATOM 3710 O O . PHE B 1 100 ? -3.498 0.233 11.062 1 87.06 100 PHE B O 1
ATOM 3717 N N . ARG B 1 101 ? -4.906 1.624 11.891 1 78.75 101 ARG B N 1
ATOM 3718 C CA . ARG B 1 101 ? -5.574 0.574 12.648 1 78.75 101 ARG B CA 1
ATOM 3719 C C . ARG B 1 101 ? -7.082 0.611 12.43 1 78.75 101 ARG B C 1
ATOM 3721 O O . ARG B 1 101 ? -7.77 -0.389 12.641 1 78.75 101 ARG B O 1
ATOM 3728 N N . ARG B 1 102 ? -7.594 1.59 11.992 1 71.06 102 ARG B N 1
ATOM 3729 C CA . ARG B 1 102 ? -9.039 1.65 11.805 1 71.06 102 ARG B CA 1
ATOM 3730 C C . ARG B 1 102 ? -9.383 2.162 10.406 1 71.06 102 ARG B C 1
ATOM 3732 O O . ARG B 1 102 ? -8.758 3.1 9.914 1 71.06 102 ARG B O 1
ATOM 3739 N N . ALA B 1 103 ? -10.227 1.189 9.812 1 62.31 103 ALA B N 1
ATOM 3740 C CA . ALA B 1 103 ? -10.656 1.591 8.477 1 62.31 103 ALA B CA 1
ATOM 3741 C C . ALA B 1 103 ? -11.914 2.455 8.539 1 62.31 103 ALA B C 1
ATOM 3743 O O . ALA B 1 103 ? -12.852 2.139 9.273 1 62.31 103 ALA B O 1
ATOM 3744 N N . LEU B 1 104 ? -11.82 3.756 8.43 1 63.69 104 LEU B N 1
ATOM 3745 C CA . LEU B 1 104 ? -13.039 4.551 8.391 1 63.69 104 LEU B CA 1
ATOM 3746 C C . LEU B 1 104 ? -13.445 4.84 6.949 1 63.69 104 LEU B C 1
ATOM 3748 O O . LEU B 1 104 ? -13.758 5.984 6.602 1 63.69 104 LEU B O 1
ATOM 3752 N N . GLY B 1 105 ? -13.484 3.768 6.102 1 63.28 105 GLY B N 1
ATOM 3753 C CA . GLY B 1 105 ? -14.172 3.895 4.824 1 63.28 105 GLY B CA 1
ATOM 3754 C C . GLY B 1 105 ? -13.641 5.035 3.975 1 63.28 105 GLY B C 1
ATOM 3755 O O . GLY B 1 105 ? -14.414 5.805 3.408 1 63.28 105 GLY B O 1
ATOM 3756 N N . GLN B 1 106 ? -12.375 5.172 3.688 1 82.69 106 GLN B N 1
ATOM 3757 C CA . GLN B 1 106 ? -11.844 6.371 3.045 1 82.69 106 GLN B CA 1
ATOM 3758 C C . GLN B 1 106 ? -11.352 6.062 1.633 1 82.69 106 GLN B C 1
ATOM 3760 O O . GLN B 1 106 ? -10.141 6.004 1.391 1 82.69 106 GLN B O 1
ATOM 3765 N N . SER B 1 107 ? -12.352 6.031 0.745 1 92.31 107 SER B N 1
ATOM 3766 C CA . SER B 1 107 ? -12.055 5.871 -0.675 1 92.31 107 SER B CA 1
ATOM 3767 C C . SER B 1 107 ? -11.555 7.18 -1.286 1 92.31 107 SER B C 1
ATOM 3769 O O . SER B 1 107 ? -11.812 8.258 -0.751 1 92.31 107 SER B O 1
ATOM 3771 N N . LEU B 1 108 ? -10.789 7.047 -2.299 1 94.38 108 LEU B N 1
ATOM 3772 C CA . LEU B 1 108 ? -10.227 8.211 -2.969 1 94.38 108 LEU B CA 1
ATOM 3773 C C . LEU B 1 108 ? -10.672 8.273 -4.426 1 94.38 108 LEU B C 1
ATOM 3775 O O . LEU B 1 108 ? -10.742 7.246 -5.102 1 94.38 108 LEU B O 1
ATOM 3779 N N . ALA B 1 109 ? -11.031 9.43 -4.883 1 95.56 109 ALA B N 1
ATOM 3780 C CA . ALA B 1 109 ? -11.297 9.711 -6.293 1 95.56 109 ALA B CA 1
ATOM 3781 C C . ALA B 1 109 ? -10.344 10.773 -6.828 1 95.56 109 ALA B C 1
ATOM 3783 O O . ALA B 1 109 ? -10.305 11.898 -6.316 1 95.56 109 ALA B O 1
ATOM 3784 N N . HIS B 1 110 ? -9.594 10.461 -7.762 1 94.69 110 HIS B N 1
ATOM 3785 C CA . HIS B 1 110 ? -8.734 11.422 -8.445 1 94.69 110 HIS B CA 1
ATOM 3786 C C . HIS B 1 110 ? -9.422 12 -9.672 1 94.69 110 HIS B C 1
ATOM 3788 O O . HIS B 1 110 ? -9.836 11.258 -10.57 1 94.69 110 HIS B O 1
ATOM 3794 N N . VAL B 1 111 ? -9.609 13.227 -9.695 1 96.44 111 VAL B N 1
ATOM 3795 C CA . VAL B 1 111 ? -10.094 13.945 -10.867 1 96.44 111 VAL B CA 1
ATOM 3796 C C . VAL B 1 111 ? -8.922 14.578 -11.602 1 96.44 111 VAL B C 1
ATOM 3798 O O . VAL B 1 111 ? -8.32 15.539 -11.117 1 96.44 111 VAL B O 1
ATOM 3801 N N . PRO B 1 112 ? -8.594 14.117 -12.766 1 95.06 112 PRO B N 1
ATOM 3802 C CA . PRO B 1 112 ? -7.383 14.562 -13.461 1 95.06 112 PRO B CA 1
ATOM 3803 C C . PRO B 1 112 ? -7.457 16.016 -13.906 1 95.06 112 PRO B C 1
ATOM 3805 O O . PRO B 1 112 ? -8.547 16.547 -14.141 1 95.06 112 PRO B O 1
ATOM 3808 N N . GLY B 1 113 ? -6.355 16.656 -13.938 1 95.38 113 GLY B N 1
ATOM 3809 C CA . GLY B 1 113 ? -6.195 18.031 -14.406 1 95.38 113 GLY B CA 1
ATOM 3810 C C . GLY B 1 113 ? -5.027 18.203 -15.359 1 95.38 113 GLY B C 1
ATOM 3811 O O . GLY B 1 113 ? -4.492 17.219 -15.875 1 95.38 113 GLY B O 1
ATOM 3812 N N . PRO B 1 114 ? -4.719 19.469 -15.641 1 95 114 PRO B N 1
ATOM 3813 C CA . PRO B 1 114 ? -3.58 19.703 -16.516 1 95 114 PRO B CA 1
ATOM 3814 C C . PRO B 1 114 ? -2.252 19.266 -15.914 1 95 114 PRO B C 1
ATOM 3816 O O . PRO B 1 114 ? -2.117 19.203 -14.688 1 95 114 PRO B O 1
ATOM 3819 N N . SER B 1 115 ? -1.329 19 -16.734 1 93.88 115 SER B N 1
ATOM 3820 C CA . SER B 1 115 ? -0.016 18.5 -16.328 1 93.88 115 SER B CA 1
ATOM 3821 C C . SER B 1 115 ? 0.723 19.531 -15.492 1 93.88 115 SER B C 1
ATOM 3823 O O . SER B 1 115 ? 1.732 19.219 -14.859 1 93.88 115 SER B O 1
ATOM 3825 N N . THR B 1 116 ? 0.25 20.781 -15.422 1 94.75 116 THR B N 1
ATOM 3826 C CA . THR B 1 116 ? 0.903 21.859 -14.664 1 94.75 116 THR B CA 1
ATOM 3827 C C . THR B 1 116 ? 0.635 21.703 -13.172 1 94.75 116 THR B C 1
ATOM 3829 O O . THR B 1 116 ? 1.313 22.312 -12.344 1 94.75 116 THR B O 1
ATOM 3832 N N . LEU B 1 117 ? -0.348 20.969 -12.867 1 95.56 117 LEU B N 1
ATOM 3833 C CA . LEU B 1 117 ? -0.562 20.672 -11.453 1 95.56 117 LEU B CA 1
ATOM 3834 C C . LEU B 1 117 ? 0.517 19.734 -10.922 1 95.56 117 LEU B C 1
ATOM 3836 O O . LEU B 1 117 ? 0.793 18.688 -11.523 1 95.56 117 LEU B O 1
ATOM 3840 N N . SER B 1 118 ? 1.085 20 -9.805 1 96.06 118 SER B N 1
ATOM 3841 C CA . SER B 1 118 ? 2.291 19.328 -9.32 1 96.06 118 SER B CA 1
ATOM 3842 C C . SER B 1 118 ? 2.021 17.875 -8.992 1 96.06 118 SER B C 1
ATOM 3844 O O . SER B 1 118 ? 2.951 17.062 -8.914 1 96.06 118 SER B O 1
ATOM 3846 N N . TRP B 1 119 ? 0.774 17.547 -8.766 1 96.06 119 TRP B N 1
ATOM 3847 C CA . TRP B 1 119 ? 0.448 16.203 -8.328 1 96.06 119 TRP B CA 1
ATOM 3848 C C . TRP B 1 119 ? -0.004 15.344 -9.508 1 96.06 119 TRP B C 1
ATOM 3850 O O . TRP B 1 119 ? -0.421 14.195 -9.328 1 96.06 119 TRP B O 1
ATOM 3860 N N . GLU B 1 120 ? -0.016 15.875 -10.688 1 96.5 120 GLU B N 1
ATOM 3861 C CA . GLU B 1 120 ? -0.344 15.078 -11.867 1 96.5 120 GLU B CA 1
ATOM 3862 C C . GLU B 1 120 ? 0.873 14.305 -12.367 1 96.5 120 GLU B C 1
ATOM 3864 O O . GLU B 1 120 ? 1.992 14.82 -12.352 1 96.5 120 GLU B O 1
ATOM 3869 N N . LEU B 1 121 ? 0.63 13.094 -12.758 1 94.81 121 LEU B N 1
ATOM 3870 C CA . LEU B 1 121 ? 1.711 12.281 -13.297 1 94.81 121 LEU B CA 1
ATOM 3871 C C . LEU B 1 121 ? 2.209 12.844 -14.625 1 94.81 121 LEU B C 1
ATOM 3873 O O . LEU B 1 121 ? 1.423 13.031 -15.555 1 94.81 121 LEU B O 1
ATOM 3877 N N . ASN B 1 122 ? 3.42 13.164 -14.688 1 95.81 122 ASN B N 1
ATOM 3878 C CA . ASN B 1 122 ? 4.07 13.664 -15.891 1 95.81 122 ASN B CA 1
ATOM 3879 C C . ASN B 1 122 ? 5.184 12.734 -16.359 1 95.81 122 ASN B C 1
ATOM 3881 O O . ASN B 1 122 ? 5.59 11.828 -15.625 1 95.81 122 ASN B O 1
ATOM 3885 N N . ASP B 1 123 ? 5.504 12.891 -17.641 1 94.75 123 ASP B N 1
ATOM 3886 C CA . ASP B 1 123 ? 6.605 12.117 -18.203 1 94.75 123 ASP B CA 1
ATOM 3887 C C . ASP B 1 123 ? 7.953 12.727 -17.828 1 94.75 123 ASP B C 1
ATOM 3889 O O . ASP B 1 123 ? 8.602 13.367 -18.656 1 94.75 123 ASP B O 1
ATOM 3893 N N . VAL B 1 124 ? 8.359 12.539 -16.625 1 97.25 124 VAL B N 1
ATOM 3894 C CA . VAL B 1 124 ? 9.625 13 -16.062 1 97.25 124 VAL B CA 1
ATOM 3895 C C . VAL B 1 124 ? 10.305 11.852 -15.32 1 97.25 124 VAL B C 1
ATOM 3897 O O . VAL B 1 124 ? 9.68 10.82 -15.039 1 97.25 124 VAL B O 1
ATOM 3900 N N . PRO B 1 125 ? 11.648 11.961 -15.047 1 96.88 125 PRO B N 1
ATOM 3901 C CA . PRO B 1 125 ? 12.281 10.922 -14.234 1 96.88 125 PRO B CA 1
ATOM 3902 C C . PRO B 1 125 ? 11.625 10.766 -12.859 1 96.88 125 PRO B C 1
ATOM 3904 O O . PRO B 1 125 ? 11.227 11.758 -12.25 1 96.88 125 PRO B O 1
ATOM 3907 N N . HIS B 1 126 ? 11.516 9.562 -12.43 1 97.75 126 HIS B N 1
ATOM 3908 C CA . HIS B 1 126 ? 10.852 9.273 -11.156 1 97.75 126 HIS B CA 1
ATOM 3909 C C . HIS B 1 126 ? 11.852 8.797 -10.109 1 97.75 126 HIS B C 1
ATOM 3911 O O . HIS B 1 126 ? 12.789 8.062 -10.438 1 97.75 126 HIS B O 1
ATOM 3917 N N . GLY B 1 127 ? 11.664 9.25 -8.875 1 98.38 127 GLY B N 1
ATOM 3918 C CA . GLY B 1 127 ? 12.406 8.711 -7.746 1 98.38 127 GLY B CA 1
ATOM 3919 C C . GLY B 1 127 ? 11.984 7.297 -7.379 1 98.38 127 GLY B C 1
ATOM 3920 O O . GLY B 1 127 ? 11.227 6.66 -8.109 1 98.38 127 GLY B O 1
ATOM 3921 N N . VAL B 1 128 ? 12.562 6.801 -6.297 1 98.38 128 VAL B N 1
ATOM 3922 C CA . VAL B 1 128 ? 12.281 5.453 -5.812 1 98.38 128 VAL B CA 1
ATOM 3923 C C . VAL B 1 128 ? 11.688 5.523 -4.406 1 98.38 128 VAL B C 1
ATOM 3925 O O . VAL B 1 128 ? 12.148 6.297 -3.568 1 98.38 128 VAL B O 1
ATOM 3928 N N . MET B 1 129 ? 10.602 4.762 -4.199 1 98.44 129 MET B N 1
ATOM 3929 C CA . MET B 1 129 ? 10.039 4.613 -2.859 1 98.44 129 MET B CA 1
ATOM 3930 C C . MET B 1 129 ? 10.539 3.33 -2.201 1 98.44 129 MET B C 1
ATOM 3932 O O . MET B 1 129 ? 10.328 2.236 -2.73 1 98.44 129 MET B O 1
ATOM 3936 N N . SER B 1 130 ? 11.188 3.471 -1.044 1 98.5 130 SER B N 1
ATOM 3937 C CA . SER B 1 130 ? 11.695 2.312 -0.317 1 98.5 130 SER B CA 1
ATOM 3938 C C . SER B 1 130 ? 11.023 2.18 1.048 1 98.5 130 SER B C 1
ATOM 3940 O O . SER B 1 130 ? 10.75 3.182 1.711 1 98.5 130 SER B O 1
ATOM 3942 N N . GLN B 1 131 ? 10.773 1.001 1.408 1 98.19 131 GLN B N 1
ATOM 3943 C CA . GLN B 1 131 ? 10.203 0.709 2.719 1 98.19 131 GLN B CA 1
ATOM 3944 C C . GLN B 1 131 ? 11.156 -0.134 3.559 1 98.19 131 GLN B C 1
ATOM 3946 O O . GLN B 1 131 ? 11.594 -1.202 3.127 1 98.19 131 GLN B O 1
ATOM 3951 N N . HIS B 1 132 ? 11.531 0.364 4.738 1 97.81 132 HIS B N 1
ATOM 3952 C CA . HIS B 1 132 ? 12.375 -0.329 5.707 1 97.81 132 HIS B CA 1
ATOM 3953 C C . HIS B 1 132 ? 11.578 -0.72 6.949 1 97.81 132 HIS B C 1
ATOM 3955 O O . HIS B 1 132 ? 10.797 0.077 7.465 1 97.81 132 HIS B O 1
ATOM 3961 N N . PHE B 1 133 ? 11.766 -1.938 7.422 1 95.44 133 PHE B N 1
ATOM 3962 C CA . PHE B 1 133 ? 11.18 -2.393 8.68 1 95.44 133 PHE B CA 1
ATOM 3963 C C . PHE B 1 133 ? 12.234 -2.449 9.781 1 95.44 133 PHE B C 1
ATOM 3965 O O . PHE B 1 133 ? 13.391 -2.795 9.523 1 95.44 133 PHE B O 1
ATOM 3972 N N . PHE B 1 134 ? 11.805 -2.07 11.008 1 94.94 134 PHE B N 1
ATOM 3973 C CA . PHE B 1 134 ? 12.742 -2.125 12.125 1 94.94 134 PHE B CA 1
ATOM 3974 C C . PHE B 1 134 ? 11.992 -2.229 13.453 1 94.94 134 PHE B C 1
ATOM 3976 O O . PHE B 1 134 ? 10.797 -1.955 13.516 1 94.94 134 PHE B O 1
ATOM 3983 N N . LYS B 1 135 ? 12.68 -2.648 14.445 1 95.19 135 LYS B N 1
ATOM 3984 C CA . LYS B 1 135 ? 12.164 -2.658 15.812 1 95.19 135 LYS B CA 1
ATOM 3985 C C . LYS B 1 135 ? 12.57 -1.39 16.562 1 95.19 135 LYS B C 1
ATOM 3987 O O . LYS B 1 135 ? 13.758 -1.068 16.656 1 95.19 135 LYS B O 1
ATOM 3992 N N . SER B 1 136 ? 11.617 -0.647 17 1 97.56 136 SER B N 1
ATOM 3993 C CA . SER B 1 136 ? 11.914 0.511 17.828 1 97.56 136 SER B CA 1
ATOM 3994 C C . SER B 1 136 ? 12.156 0.098 19.281 1 97.56 136 SER B C 1
ATOM 3996 O O . SER B 1 136 ? 11.273 -0.461 19.938 1 97.56 136 SER B O 1
ATOM 3998 N N . LYS B 1 137 ? 13.289 0.398 19.797 1 97.12 137 LYS B N 1
ATOM 3999 C CA . LYS B 1 137 ? 13.602 0.095 21.188 1 97.12 137 LYS B CA 1
ATOM 4000 C C . LYS B 1 137 ? 12.859 1.036 22.141 1 97.12 137 LYS B C 1
ATOM 4002 O O . LYS B 1 137 ? 12.414 0.625 23.203 1 97.12 137 LYS B O 1
ATOM 4007 N N . LEU B 1 138 ? 12.711 2.234 21.75 1 97.5 138 LEU B N 1
ATOM 4008 C CA . LEU B 1 138 ? 12.086 3.248 22.594 1 97.5 138 LEU B CA 1
ATOM 4009 C C . LEU B 1 138 ? 10.578 3.037 22.672 1 97.5 138 LEU B C 1
ATOM 4011 O O . LEU B 1 138 ? 9.984 3.16 23.75 1 97.5 138 LEU B O 1
ATOM 4015 N N . ILE B 1 139 ? 9.969 2.715 21.531 1 96.81 139 ILE B N 1
ATOM 4016 C CA . ILE B 1 139 ? 8.523 2.557 21.5 1 96.81 139 ILE B CA 1
ATOM 4017 C C . ILE B 1 139 ? 8.148 1.11 21.812 1 96.81 139 ILE B C 1
ATOM 4019 O O . ILE B 1 139 ? 7.078 0.845 22.359 1 96.81 139 ILE B O 1
ATOM 4023 N N . GLY B 1 140 ? 9.047 0.158 21.453 1 96 140 GLY B N 1
ATOM 4024 C CA . GLY B 1 140 ? 8.859 -1.24 21.812 1 96 140 GLY B CA 1
ATOM 4025 C C . GLY B 1 140 ? 8.016 -2.004 20.812 1 96 140 GLY B C 1
ATOM 4026 O O . GLY B 1 140 ? 7.398 -3.012 21.141 1 96 140 GLY B O 1
ATOM 4027 N N . ASP B 1 141 ? 7.953 -1.56 19.531 1 94.38 141 ASP B N 1
ATOM 4028 C CA . ASP B 1 141 ? 7.164 -2.246 18.516 1 94.38 141 ASP B CA 1
ATOM 4029 C C . ASP B 1 141 ? 7.957 -2.4 17.219 1 94.38 141 ASP B C 1
ATOM 4031 O O . ASP B 1 141 ? 9.078 -1.908 17.109 1 94.38 141 ASP B O 1
ATOM 4035 N N . ASP B 1 142 ? 7.43 -3.264 16.297 1 94.06 142 ASP B N 1
ATOM 4036 C CA . ASP B 1 142 ? 7.922 -3.359 14.922 1 94.06 142 ASP B CA 1
ATOM 4037 C C . ASP B 1 142 ? 7.223 -2.352 14.016 1 94.06 142 ASP B C 1
ATOM 4039 O O . ASP B 1 142 ? 5.996 -2.229 14.047 1 94.06 142 ASP B O 1
ATOM 4043 N N . ARG B 1 143 ? 8.023 -1.629 13.32 1 96.44 143 ARG B N 1
ATOM 4044 C CA . ARG B 1 143 ? 7.445 -0.552 12.523 1 96.44 143 ARG B CA 1
ATOM 4045 C C . ARG B 1 143 ? 8.266 -0.299 11.266 1 96.44 143 ARG B C 1
ATOM 4047 O O . ARG B 1 143 ? 9.219 -1.031 10.977 1 96.44 143 ARG B O 1
ATOM 4054 N N . ASP B 1 144 ? 7.723 0.622 10.422 1 96.88 144 ASP B N 1
ATOM 4055 C CA . ASP B 1 144 ? 8.43 0.884 9.1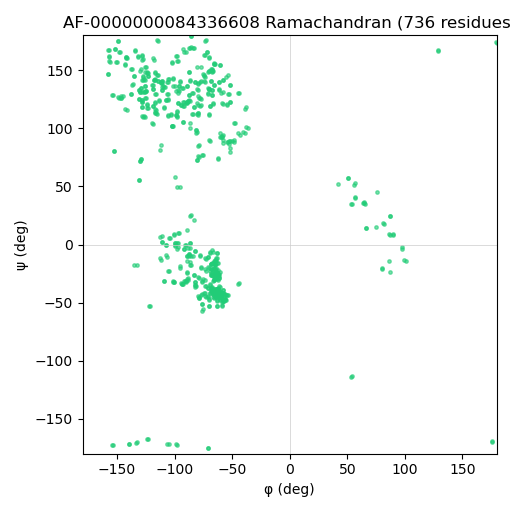64 1 96.88 144 ASP B CA 1
ATOM 4056 C C . ASP B 1 144 ? 8.672 2.379 8.977 1 96.88 144 ASP B C 1
ATOM 4058 O O . ASP B 1 144 ? 8.109 3.203 9.703 1 96.88 144 ASP B O 1
ATOM 4062 N N . ILE B 1 145 ? 9.562 2.711 8.117 1 98.44 145 ILE B N 1
ATOM 4063 C CA . ILE B 1 145 ? 9.672 4.012 7.465 1 98.44 145 ILE B CA 1
ATOM 4064 C C . ILE B 1 145 ? 9.625 3.836 5.949 1 98.44 145 ILE B C 1
ATOM 4066 O O . ILE B 1 145 ? 10.023 2.789 5.43 1 98.44 145 ILE B O 1
ATOM 4070 N N . ARG B 1 146 ? 9.094 4.766 5.316 1 98.69 146 ARG B N 1
ATOM 4071 C CA . ARG B 1 146 ? 9.156 4.848 3.861 1 98.69 146 ARG B CA 1
ATOM 4072 C C . ARG B 1 146 ? 10.023 6.02 3.414 1 98.69 146 ARG B C 1
ATOM 4074 O O . ARG B 1 146 ? 9.977 7.094 4.02 1 98.69 146 ARG B O 1
ATOM 4081 N N . VAL B 1 147 ? 10.789 5.785 2.402 1 98.88 147 VAL B N 1
ATOM 4082 C CA . VAL B 1 147 ? 11.805 6.738 1.979 1 98.88 147 VAL B CA 1
ATOM 4083 C C . VAL B 1 147 ? 11.664 7.02 0.485 1 98.88 147 VAL B C 1
ATOM 4085 O O . VAL B 1 147 ? 11.633 6.094 -0.328 1 98.88 147 VAL B O 1
ATOM 4088 N N . TYR B 1 148 ? 11.484 8.266 0.154 1 98.88 148 TYR B N 1
ATOM 4089 C CA . TYR B 1 148 ? 11.617 8.727 -1.223 1 98.88 148 TYR B CA 1
ATOM 4090 C C . TYR B 1 148 ? 13.047 9.156 -1.519 1 98.88 148 TYR B C 1
ATOM 4092 O O . TYR B 1 148 ? 13.602 10.016 -0.826 1 98.88 148 TYR B O 1
ATOM 4100 N N . THR B 1 149 ? 13.68 8.562 -2.486 1 98.88 149 THR B N 1
ATOM 4101 C CA . THR B 1 149 ? 14.93 9.086 -3.037 1 98.88 149 THR B CA 1
ATOM 4102 C C . THR B 1 149 ? 14.695 9.703 -4.41 1 98.88 149 THR B C 1
ATOM 4104 O O . THR B 1 149 ? 13.938 9.172 -5.223 1 98.88 149 THR B O 1
ATOM 4107 N N . PRO B 1 150 ? 15.344 10.82 -4.648 1 98.69 150 PRO B N 1
ATOM 4108 C CA . PRO B 1 150 ? 15.086 11.516 -5.914 1 98.69 150 PRO B CA 1
ATOM 4109 C C . PRO B 1 150 ? 15.633 10.766 -7.121 1 98.69 150 PRO B C 1
ATOM 4111 O O . PRO B 1 150 ? 16.453 9.859 -6.969 1 98.69 150 PRO B O 1
ATOM 4114 N N . PRO B 1 151 ? 15.055 11.156 -8.328 1 97.81 151 PRO B N 1
ATOM 4115 C CA . PRO B 1 151 ? 15.633 10.562 -9.539 1 97.81 151 PRO B CA 1
ATOM 4116 C C . PRO B 1 151 ? 17.141 10.734 -9.617 1 97.81 151 PRO B C 1
ATOM 4118 O O . PRO B 1 151 ? 17.656 11.828 -9.367 1 97.81 151 PRO B O 1
ATOM 4121 N N . GLY B 1 152 ? 17.859 9.625 -9.859 1 95.19 152 GLY B N 1
ATOM 4122 C CA . GLY B 1 152 ? 19.297 9.703 -10.016 1 95.19 152 GLY B CA 1
ATOM 4123 C C . GLY B 1 152 ? 20.047 9.609 -8.695 1 95.19 152 GLY B C 1
ATOM 4124 O O . GLY B 1 152 ? 21.266 9.852 -8.648 1 95.19 152 GLY B O 1
ATOM 4125 N N . TYR B 1 153 ? 19.359 9.305 -7.629 1 97.5 153 TYR B N 1
ATOM 4126 C CA . TYR B 1 153 ? 20.016 9.156 -6.34 1 97.5 153 TYR B CA 1
ATOM 4127 C C . TYR B 1 153 ? 21.297 8.344 -6.48 1 97.5 153 TYR B C 1
ATOM 4129 O O . TYR B 1 153 ? 21.297 7.258 -7.066 1 97.5 153 TYR B O 1
ATOM 4137 N N . ASP B 1 154 ? 22.344 8.852 -5.953 1 95.56 154 ASP B N 1
ATOM 4138 C CA . ASP B 1 154 ? 23.672 8.25 -5.926 1 95.56 154 ASP B CA 1
ATOM 4139 C C . ASP B 1 154 ? 24.234 8.211 -4.504 1 95.56 154 ASP B C 1
ATOM 4141 O O . ASP B 1 154 ? 24.609 9.25 -3.955 1 95.56 154 ASP B O 1
ATOM 4145 N N . PRO B 1 155 ? 24.312 7.027 -3.957 1 94.69 155 PRO B N 1
ATOM 4146 C CA . PRO B 1 155 ? 24.812 6.934 -2.584 1 94.69 155 PRO B CA 1
ATOM 4147 C C . PRO B 1 155 ? 26.266 7.398 -2.453 1 94.69 155 PRO B C 1
ATOM 4149 O O . PRO B 1 155 ? 26.766 7.562 -1.337 1 94.69 155 PRO B O 1
ATOM 4152 N N . LYS B 1 156 ? 26.906 7.672 -3.555 1 93.56 156 LYS B N 1
ATOM 4153 C CA . LYS B 1 156 ? 28.312 8.062 -3.521 1 93.56 156 LYS B CA 1
ATOM 4154 C C . LYS B 1 156 ? 28.484 9.523 -3.91 1 93.56 156 LYS B C 1
ATOM 4156 O O . LYS B 1 156 ? 29.609 10.016 -4.004 1 93.56 156 LYS B O 1
ATOM 4161 N N . ARG B 1 157 ? 27.406 10.125 -4.145 1 95.5 157 ARG B N 1
ATOM 4162 C CA . ARG B 1 157 ? 27.469 11.539 -4.473 1 95.5 157 ARG B CA 1
ATOM 4163 C C . ARG B 1 157 ? 28.266 12.312 -3.428 1 95.5 157 ARG B C 1
ATOM 4165 O O . ARG B 1 157 ? 28.141 12.055 -2.229 1 95.5 157 ARG B O 1
ATOM 4172 N N . LYS B 1 158 ? 29.109 13.219 -3.828 1 96.81 158 LYS B N 1
ATOM 4173 C CA . LYS B 1 158 ? 29.984 13.961 -2.932 1 96.81 158 LYS B CA 1
ATOM 4174 C C . LYS B 1 158 ? 29.188 14.812 -1.95 1 96.81 158 LYS B C 1
ATOM 4176 O O . LYS B 1 158 ? 29.438 14.773 -0.743 1 96.81 158 LYS B O 1
ATOM 4181 N N . GLU B 1 159 ? 28.297 15.625 -2.52 1 96.62 159 GLU B N 1
ATOM 4182 C CA . GLU B 1 159 ? 27.422 16.406 -1.646 1 96.62 159 GLU B CA 1
ATOM 4183 C C . GLU B 1 159 ? 26.266 15.578 -1.115 1 96.62 159 GLU B C 1
ATOM 4185 O O . GLU B 1 159 ? 25.422 15.117 -1.887 1 96.62 159 GLU B O 1
ATOM 4190 N N . PRO B 1 160 ? 26.266 15.352 0.155 1 98.19 160 PRO B N 1
ATOM 4191 C CA . PRO B 1 160 ? 25.156 14.539 0.692 1 98.19 160 PRO B CA 1
ATOM 4192 C C . PRO B 1 160 ? 23.797 15.172 0.442 1 98.19 160 PRO B C 1
ATOM 4194 O O . PRO B 1 160 ? 23.703 16.375 0.211 1 98.19 160 PRO B O 1
ATOM 4197 N N . TYR B 1 161 ? 22.812 14.375 0.397 1 98.81 161 TYR B N 1
ATOM 4198 C CA . TYR B 1 161 ? 21.453 14.852 0.159 1 98.81 161 TYR B CA 1
ATOM 4199 C C . TYR B 1 161 ? 20.859 15.469 1.423 1 98.81 161 TYR B C 1
ATOM 4201 O O . TYR B 1 161 ? 21.109 14.984 2.529 1 98.81 161 TYR B O 1
ATOM 4209 N N . PRO B 1 162 ? 20.141 16.547 1.252 1 98.88 162 PRO B N 1
ATOM 4210 C CA . PRO B 1 162 ? 19.297 16.969 2.375 1 98.88 162 PRO B CA 1
ATOM 4211 C C . PRO B 1 162 ? 18.078 16.078 2.57 1 98.88 162 PRO B C 1
ATOM 4213 O O . PRO B 1 162 ? 17.734 15.281 1.693 1 98.88 162 PRO B O 1
ATOM 4216 N N . VAL B 1 163 ? 17.5 16.203 3.762 1 98.94 163 VAL B N 1
ATOM 4217 C CA . VAL B 1 163 ? 16.406 15.305 4.125 1 98.94 163 VAL B CA 1
ATOM 4218 C C . VAL B 1 163 ? 15.219 16.109 4.648 1 98.94 163 VAL B C 1
ATOM 4220 O O . VAL B 1 163 ? 15.391 17.016 5.469 1 98.94 163 VAL B O 1
ATOM 4223 N N . LEU B 1 164 ? 14.07 15.836 4.156 1 98.94 164 LEU B N 1
ATOM 4224 C CA . LEU B 1 164 ? 12.805 16.281 4.734 1 98.94 164 LEU B CA 1
ATOM 4225 C C . LEU B 1 164 ? 12.117 15.148 5.484 1 98.94 164 LEU B C 1
ATOM 4227 O O . LEU B 1 164 ? 11.742 14.141 4.883 1 98.94 164 LEU B O 1
ATOM 4231 N N . TYR B 1 165 ? 12.039 15.25 6.793 1 98.94 165 TYR B N 1
ATOM 4232 C CA . TYR B 1 165 ? 11.164 14.375 7.57 1 98.94 165 TYR B CA 1
ATOM 4233 C C . TYR B 1 165 ? 9.727 14.859 7.527 1 98.94 165 TYR B C 1
ATOM 4235 O O . TYR B 1 165 ? 9.398 15.914 8.078 1 98.94 165 TYR B O 1
ATOM 4243 N N . LEU B 1 166 ? 8.812 14.094 6.863 1 98.94 166 LEU B N 1
ATOM 4244 C CA . LEU B 1 166 ? 7.445 14.516 6.559 1 98.94 166 LEU B CA 1
ATOM 4245 C C . LEU B 1 166 ? 6.434 13.633 7.281 1 98.94 166 LEU B C 1
ATOM 4247 O O . LEU B 1 166 ? 6.25 12.469 6.922 1 98.94 166 LEU B O 1
ATOM 4251 N N . PHE B 1 167 ? 5.707 14.234 8.242 1 98.81 167 PHE B N 1
ATOM 4252 C CA . PHE B 1 167 ? 4.871 13.469 9.156 1 98.81 167 PHE B CA 1
ATOM 4253 C C . PHE B 1 167 ? 3.43 13.422 8.664 1 98.81 167 PHE B C 1
ATOM 4255 O O . PHE B 1 167 ? 2.908 14.422 8.156 1 98.81 167 PHE B O 1
ATOM 4262 N N . HIS B 1 168 ? 2.832 12.242 8.844 1 98.19 168 HIS B N 1
ATOM 4263 C CA . HIS B 1 168 ? 1.43 12.055 8.492 1 98.19 168 HIS B CA 1
ATOM 4264 C C . HIS B 1 168 ? 0.512 12.523 9.617 1 98.19 168 HIS B C 1
ATOM 4266 O O . HIS B 1 168 ? 0.983 12.883 10.695 1 98.19 168 HIS B O 1
ATOM 4272 N N . GLY B 1 169 ? -0.782 12.602 9.289 1 96.69 169 GLY B N 1
ATOM 4273 C CA . GLY B 1 169 ? -1.777 13 10.273 1 96.69 169 GLY B CA 1
ATOM 4274 C C . GLY B 1 169 ? -2.279 11.844 11.117 1 96.69 169 GLY B C 1
ATOM 4275 O O . GLY B 1 169 ? -1.876 10.695 10.914 1 96.69 169 GLY B O 1
ATOM 4276 N N . LEU B 1 170 ? -3.162 12.219 12.008 1 93.06 170 LEU B N 1
ATOM 4277 C CA . LEU B 1 170 ? -3.744 11.211 12.883 1 93.06 170 LEU B CA 1
ATOM 4278 C C . LEU B 1 170 ? -4.512 10.172 12.078 1 93.06 170 LEU B C 1
ATOM 4280 O O . LEU B 1 170 ? -5.195 10.508 11.109 1 93.06 170 LEU B O 1
ATOM 4284 N N . THR B 1 171 ? -4.465 8.906 12.367 1 90 171 THR B N 1
ATOM 4285 C CA . THR B 1 171 ? -5.09 7.703 11.828 1 90 171 THR B CA 1
ATOM 4286 C C . THR B 1 171 ? -4.355 7.227 10.578 1 90 171 THR B C 1
ATOM 4288 O O . THR B 1 171 ? -4.559 6.098 10.125 1 90 171 THR B O 1
ATOM 4291 N N . ASP B 1 172 ? -3.566 8.125 9.898 1 94 172 ASP B N 1
ATOM 4292 C CA . ASP B 1 172 ? -2.807 7.723 8.719 1 94 172 ASP B CA 1
ATOM 4293 C C . ASP B 1 172 ? -1.604 6.867 9.109 1 94 172 ASP B C 1
ATOM 4295 O O . ASP B 1 172 ? -1.388 6.59 10.289 1 94 172 ASP B O 1
ATOM 4299 N N . GLU B 1 173 ? -0.937 6.395 8.102 1 94.88 173 GLU B N 1
ATOM 4300 C CA . GLU B 1 173 ? 0.324 5.68 8.273 1 94.88 173 GLU B CA 1
ATOM 4301 C C . GLU B 1 173 ? 1.332 6.074 7.195 1 94.88 173 GLU B C 1
ATOM 4303 O O . GLU B 1 173 ? 1.17 7.102 6.531 1 94.88 173 GLU B O 1
ATOM 4308 N N . THR B 1 174 ? 2.447 5.414 7.098 1 97.38 174 THR B N 1
ATOM 4309 C CA . THR B 1 174 ? 3.66 5.895 6.445 1 97.38 174 THR B CA 1
ATOM 4310 C C . THR B 1 174 ? 3.436 6.082 4.949 1 97.38 174 THR B C 1
ATOM 4312 O O . THR B 1 174 ? 4.188 6.797 4.285 1 97.38 174 THR B O 1
ATOM 4315 N N . SER B 1 175 ? 2.389 5.512 4.344 1 95.56 175 SER B N 1
ATOM 4316 C CA . SER B 1 175 ? 2.203 5.621 2.9 1 95.56 175 SER B CA 1
ATOM 4317 C C . SER B 1 175 ? 1.18 6.699 2.557 1 95.56 175 SER B C 1
ATOM 4319 O O . SER B 1 175 ? 0.884 6.926 1.381 1 95.56 175 SER B O 1
ATOM 4321 N N . ALA B 1 176 ? 0.656 7.367 3.525 1 96.12 176 ALA B N 1
ATOM 4322 C CA . ALA B 1 176 ? -0.442 8.305 3.293 1 96.12 176 ALA B CA 1
ATOM 4323 C C . ALA B 1 176 ? 0.004 9.461 2.406 1 96.12 176 ALA B C 1
ATOM 4325 O O . ALA B 1 176 ? -0.727 9.883 1.507 1 96.12 176 ALA B O 1
ATOM 4326 N N . TRP B 1 177 ? 1.201 9.984 2.637 1 98.06 177 TRP B N 1
ATOM 4327 C CA . TRP B 1 177 ? 1.693 11.109 1.848 1 98.06 177 TRP B CA 1
ATOM 4328 C C . TRP B 1 177 ? 1.885 10.711 0.389 1 98.06 177 TRP B C 1
ATOM 4330 O O . TRP B 1 177 ? 1.729 11.539 -0.514 1 98.06 177 TRP B O 1
ATOM 4340 N N . VAL B 1 178 ? 2.178 9.438 0.172 1 96.81 178 VAL B N 1
ATOM 4341 C CA . VAL B 1 178 ? 2.355 8.953 -1.195 1 96.81 178 VAL B CA 1
ATOM 4342 C C . VAL B 1 178 ? 0.993 8.727 -1.844 1 96.81 178 VAL B C 1
ATOM 4344 O O . VAL B 1 178 ? 0.738 9.203 -2.953 1 96.81 178 VAL B O 1
ATOM 4347 N N . THR B 1 179 ? 0.105 8.094 -1.134 1 94 179 THR B N 1
ATOM 4348 C CA . THR B 1 179 ? -1.17 7.668 -1.703 1 94 179 THR B CA 1
ATOM 4349 C C . THR B 1 179 ? -2.117 8.859 -1.853 1 94 179 THR B C 1
ATOM 4351 O O . THR B 1 179 ? -2.615 9.125 -2.947 1 94 179 THR B O 1
ATOM 4354 N N . ALA B 1 180 ? -2.281 9.578 -0.82 1 94.62 180 ALA B N 1
ATOM 4355 C CA . ALA B 1 180 ? -3.229 10.688 -0.839 1 94.62 180 ALA B CA 1
ATOM 4356 C C . ALA B 1 180 ? -2.531 12 -1.202 1 94.62 180 ALA B C 1
ATOM 4358 O O . ALA B 1 180 ? -3.092 12.828 -1.923 1 94.62 180 ALA B O 1
ATOM 4359 N N . GLY B 1 181 ? -1.331 12.125 -0.788 1 97 181 GLY B N 1
ATOM 4360 C CA . GLY B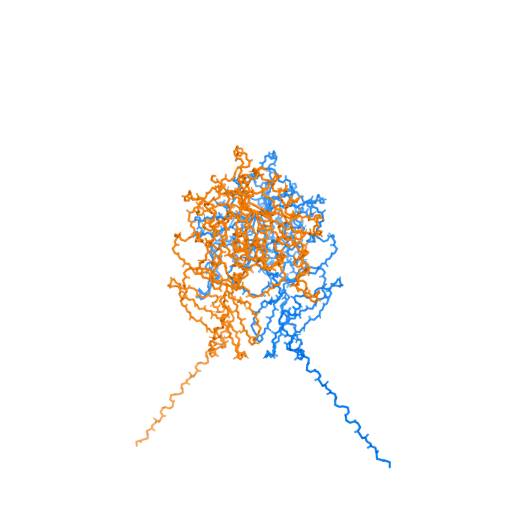 1 181 ? -0.612 13.367 -1.007 1 97 181 GLY B CA 1
ATOM 4361 C C . GLY B 1 181 ? 0.14 13.398 -2.324 1 97 181 GLY B C 1
ATOM 4362 O O . GLY B 1 181 ? 0.483 14.477 -2.822 1 97 181 GLY B O 1
ATOM 4363 N N . ARG B 1 182 ? 0.461 12.242 -2.828 1 97.19 182 ARG B N 1
ATOM 4364 C CA . ARG B 1 182 ? 1.248 12.086 -4.047 1 97.19 182 ARG B CA 1
ATOM 4365 C C . ARG B 1 182 ? 2.592 12.805 -3.926 1 97.19 182 ARG B C 1
ATOM 4367 O O . ARG B 1 182 ? 3.029 13.477 -4.863 1 97.19 182 ARG B O 1
ATOM 4374 N N . GLU B 1 183 ? 3.168 12.672 -2.779 1 98.5 183 GLU B N 1
ATOM 4375 C CA . GLU B 1 183 ? 4.434 13.336 -2.486 1 98.5 183 GLU B CA 1
ATOM 4376 C C . GLU B 1 183 ? 5.492 12.992 -3.529 1 98.5 183 GLU B C 1
ATOM 4378 O O . GLU B 1 183 ? 6.254 13.867 -3.957 1 98.5 183 GLU B O 1
ATOM 4383 N N . ASN B 1 184 ? 5.594 11.719 -3.938 1 98.25 184 ASN B N 1
ATOM 4384 C CA . ASN B 1 184 ? 6.621 11.281 -4.879 1 98.25 184 ASN B CA 1
ATOM 4385 C C . ASN B 1 184 ? 6.445 11.945 -6.242 1 98.25 184 ASN B C 1
ATOM 4387 O O . ASN B 1 184 ? 7.426 12.359 -6.863 1 98.25 184 ASN B O 1
ATOM 4391 N N . ILE B 1 185 ? 5.195 12.109 -6.699 1 97.94 185 ILE B N 1
ATOM 4392 C CA . ILE B 1 185 ? 4.898 12.727 -7.984 1 97.94 185 ILE B CA 1
ATOM 4393 C C . ILE B 1 185 ? 5.195 14.219 -7.922 1 97.94 185 ILE B C 1
ATOM 4395 O O . ILE B 1 185 ? 5.824 14.773 -8.828 1 97.94 185 ILE B O 1
ATOM 4399 N N . ILE B 1 186 ? 4.762 14.828 -6.836 1 98.75 186 ILE B N 1
ATOM 4400 C CA . ILE B 1 186 ? 5.016 16.25 -6.637 1 98.75 186 ILE B CA 1
ATOM 4401 C C . ILE B 1 186 ? 6.52 16.516 -6.672 1 98.75 186 ILE B C 1
ATOM 4403 O O . ILE B 1 186 ? 6.98 17.422 -7.375 1 98.75 186 ILE B O 1
ATOM 4407 N N . MET B 1 187 ? 7.258 15.742 -5.953 1 98.88 187 MET B N 1
ATOM 4408 C CA . MET B 1 187 ? 8.703 15.938 -5.875 1 98.88 187 MET B CA 1
ATOM 4409 C C . MET B 1 187 ? 9.359 15.711 -7.234 1 98.88 187 MET B C 1
ATOM 4411 O O . MET B 1 187 ? 10.211 16.484 -7.66 1 98.88 187 MET B O 1
ATOM 4415 N N . ASP B 1 188 ? 8.945 14.617 -7.934 1 98.62 188 ASP B N 1
ATOM 4416 C CA . ASP B 1 188 ? 9.484 14.352 -9.266 1 98.62 188 ASP B CA 1
ATOM 4417 C C . ASP B 1 188 ? 9.281 15.547 -10.188 1 98.62 188 ASP B C 1
ATOM 4419 O O . ASP B 1 188 ? 10.211 15.977 -10.875 1 98.62 188 ASP B O 1
ATOM 4423 N N . ASN B 1 189 ? 8.07 16.062 -10.188 1 98.75 189 ASN B N 1
ATOM 4424 C CA . ASN B 1 189 ? 7.727 17.172 -11.07 1 98.75 189 ASN B CA 1
ATOM 4425 C C . ASN B 1 189 ? 8.508 18.422 -10.711 1 98.75 189 ASN B C 1
ATOM 4427 O O . ASN B 1 189 ? 9.07 19.094 -11.586 1 98.75 189 ASN B O 1
ATOM 4431 N N . LEU B 1 190 ? 8.602 18.75 -9.445 1 98.81 190 LEU B N 1
ATOM 4432 C CA . LEU B 1 190 ? 9.258 19.984 -9.023 1 98.81 190 LEU B CA 1
ATOM 4433 C C . LEU B 1 190 ? 10.766 19.891 -9.227 1 98.81 190 LEU B C 1
ATOM 4435 O O . LEU B 1 190 ? 11.414 20.875 -9.586 1 98.81 190 LEU B O 1
ATOM 4439 N N . ILE B 1 191 ? 11.359 18.734 -8.984 1 98.69 191 ILE B N 1
ATOM 4440 C CA . ILE B 1 191 ? 12.781 18.531 -9.227 1 98.69 191 ILE B CA 1
ATOM 4441 C C . ILE B 1 191 ? 13.07 18.641 -10.719 1 98.69 191 ILE B C 1
ATOM 4443 O O . ILE B 1 191 ? 14.031 19.297 -11.125 1 98.69 191 ILE B O 1
ATOM 4447 N N . ALA B 1 192 ? 12.203 18.031 -11.531 1 98.44 192 ALA B N 1
ATOM 4448 C CA . ALA B 1 192 ? 12.367 18.094 -12.984 1 98.44 192 ALA B CA 1
ATOM 4449 C C . ALA B 1 192 ? 12.289 19.531 -13.484 1 98.44 192 ALA B C 1
ATOM 4451 O O . ALA B 1 192 ? 12.961 19.906 -14.453 1 98.44 192 ALA B O 1
ATOM 4452 N N . GLN B 1 193 ? 11.578 20.391 -12.82 1 98.25 193 GLN B N 1
ATOM 4453 C CA . GLN B 1 193 ? 11.391 21.797 -13.203 1 98.25 193 GLN B CA 1
ATOM 4454 C C . GLN B 1 193 ? 12.477 22.672 -12.609 1 98.25 193 GLN B C 1
ATOM 4456 O O . GLN B 1 193 ? 12.531 23.875 -12.883 1 98.25 193 GLN B O 1
ATOM 4461 N N . GLY B 1 194 ? 13.273 22.156 -11.734 1 98.06 194 GLY B N 1
ATOM 4462 C CA . GLY B 1 194 ? 14.312 22.922 -11.078 1 98.06 194 GLY B CA 1
ATOM 4463 C C . GLY B 1 194 ? 13.797 23.766 -9.914 1 98.06 194 GLY B C 1
ATOM 4464 O O . GLY B 1 194 ? 14.484 24.672 -9.445 1 98.06 194 GLY B O 1
ATOM 4465 N N . LYS B 1 195 ? 12.633 23.406 -9.438 1 98.38 195 LYS B N 1
ATOM 4466 C CA . LYS B 1 195 ? 11.992 24.219 -8.406 1 98.38 195 LYS B CA 1
ATOM 4467 C C . LYS B 1 195 ? 12.297 23.672 -7.016 1 98.38 195 LYS B C 1
ATOM 4469 O O . LYS B 1 195 ? 12.164 24.375 -6.016 1 98.38 195 LYS B O 1
ATOM 4474 N N . ALA B 1 196 ? 12.68 22.422 -6.922 1 98.56 196 ALA B N 1
ATOM 4475 C CA . ALA B 1 196 ? 13.047 21.812 -5.648 1 98.56 196 ALA B CA 1
ATOM 4476 C C . ALA B 1 196 ? 14.422 21.141 -5.738 1 98.56 196 ALA B C 1
ATOM 4478 O O . ALA B 1 196 ? 14.758 20.531 -6.754 1 98.56 196 ALA B O 1
ATOM 4479 N N . LYS B 1 197 ? 15.18 21.25 -4.711 1 98.12 197 LYS B N 1
ATOM 4480 C CA . LYS B 1 197 ? 16.438 20.516 -4.617 1 98.12 197 LYS B CA 1
ATOM 4481 C C . LYS B 1 197 ? 16.172 19 -4.539 1 98.12 197 LYS B C 1
ATOM 4483 O O . LYS B 1 197 ? 15.234 18.562 -3.869 1 98.12 197 LYS B O 1
ATOM 4488 N N . PRO B 1 198 ? 17 18.25 -5.297 1 98.31 198 PRO B N 1
ATOM 4489 C CA . PRO B 1 198 ? 16.922 16.828 -5.004 1 98.31 198 PRO B CA 1
ATOM 4490 C C . PRO B 1 198 ? 17.141 16.516 -3.523 1 98.31 198 PRO B C 1
ATOM 4492 O O . PRO B 1 198 ? 18.172 16.891 -2.955 1 98.31 198 PRO B O 1
ATOM 4495 N N . MET B 1 199 ? 16.188 15.922 -2.91 1 98.81 199 MET B N 1
ATOM 4496 C CA . MET B 1 199 ? 16.25 15.617 -1.485 1 98.81 199 MET B CA 1
ATOM 4497 C C . MET B 1 199 ? 15.633 14.25 -1.196 1 98.81 199 MET B C 1
ATOM 4499 O O . MET B 1 199 ? 14.93 13.695 -2.041 1 98.81 199 MET B O 1
ATOM 4503 N N . ILE B 1 200 ? 15.977 13.711 -0.066 1 98.88 200 ILE B N 1
ATOM 4504 C CA . ILE B 1 200 ? 15.359 12.492 0.456 1 98.88 200 ILE B CA 1
ATOM 4505 C C . ILE B 1 200 ? 14.203 12.852 1.383 1 98.88 200 ILE B C 1
ATOM 4507 O O . ILE B 1 200 ? 14.297 13.805 2.158 1 98.88 200 ILE B O 1
ATOM 4511 N N . ILE B 1 201 ? 13.07 12.203 1.252 1 98.94 201 ILE B N 1
ATOM 4512 C CA . ILE B 1 201 ? 11.953 12.391 2.176 1 98.94 201 ILE B CA 1
ATOM 4513 C C . ILE B 1 201 ? 11.758 11.125 3.012 1 98.94 201 ILE B C 1
ATOM 4515 O O . ILE B 1 201 ? 11.773 10.016 2.479 1 98.94 201 ILE B O 1
ATOM 4519 N N . ILE B 1 202 ? 11.617 11.297 4.297 1 98.94 202 ILE B N 1
ATOM 4520 C CA . ILE B 1 202 ? 11.359 10.211 5.238 1 98.94 202 ILE B CA 1
ATOM 4521 C C . ILE B 1 202 ? 9.93 10.312 5.766 1 98.94 202 ILE B C 1
ATOM 4523 O O . ILE B 1 202 ? 9.562 11.312 6.387 1 98.94 202 ILE B O 1
ATOM 4527 N N . ASN B 1 203 ? 9.109 9.305 5.512 1 98.81 203 ASN B N 1
ATOM 4528 C CA . ASN B 1 203 ? 7.805 9.125 6.129 1 98.81 203 ASN B CA 1
ATOM 4529 C C . ASN B 1 203 ? 7.844 8.07 7.23 1 98.81 203 ASN B C 1
ATOM 4531 O O . ASN B 1 203 ? 7.805 6.867 6.949 1 98.81 203 ASN B O 1
ATOM 4535 N N . THR B 1 204 ? 7.871 8.469 8.453 1 98.38 204 THR B N 1
ATOM 4536 C CA . THR B 1 204 ? 7.906 7.543 9.578 1 98.38 204 THR B CA 1
ATOM 4537 C C . THR B 1 204 ? 6.531 7.418 10.227 1 98.38 204 THR B C 1
ATOM 4539 O O . THR B 1 204 ? 5.684 8.297 10.062 1 98.38 204 THR B O 1
ATOM 4542 N N . LEU B 1 205 ? 6.316 6.336 10.891 1 97.75 205 LEU B N 1
ATOM 4543 C CA . LEU B 1 205 ? 5.082 6.16 11.648 1 97.75 205 LEU B CA 1
ATOM 4544 C C . LEU B 1 205 ? 5.051 7.09 12.859 1 97.75 205 LEU B C 1
ATOM 4546 O O . LEU B 1 205 ? 5.887 6.973 13.758 1 97.75 205 LEU B O 1
ATOM 4550 N N . GLY B 1 206 ? 4.125 7.926 12.922 1 97.25 206 GLY B N 1
ATOM 4551 C CA . GLY B 1 206 ? 4.102 9.039 13.859 1 97.25 206 GLY B CA 1
ATOM 4552 C C . GLY B 1 206 ? 3.518 8.672 15.211 1 97.25 206 GLY B C 1
ATOM 4553 O O . GLY B 1 206 ? 3.035 9.539 15.938 1 97.25 206 GLY B O 1
ATOM 4554 N N . TYR B 1 207 ? 3.576 7.402 15.586 1 96.31 207 TYR B N 1
ATOM 4555 C CA . TYR B 1 207 ? 2.916 6.973 16.812 1 96.31 207 TYR B CA 1
ATOM 4556 C C . TYR B 1 207 ? 3.93 6.445 17.812 1 96.31 207 TYR B C 1
ATOM 4558 O O . TYR B 1 207 ? 4.566 5.41 17.594 1 96.31 207 TYR B O 1
ATOM 4566 N N . GLY B 1 208 ? 4.055 7.16 18.891 1 96.5 208 GLY B N 1
ATOM 4567 C CA . GLY B 1 208 ? 4.828 6.672 20.031 1 96.5 208 GLY B CA 1
ATOM 4568 C C . GLY B 1 208 ? 4.031 5.754 20.938 1 96.5 208 GLY B C 1
ATOM 4569 O O . GLY B 1 208 ? 4.605 4.926 21.641 1 96.5 208 GLY B O 1
ATOM 4570 N N . ALA B 1 209 ? 2.75 5.953 20.906 1 93.31 209 ALA B N 1
ATOM 4571 C CA . ALA B 1 209 ? 1.815 5.145 21.688 1 93.31 209 ALA B CA 1
ATOM 4572 C C . ALA B 1 209 ? 0.674 4.633 20.812 1 93.31 209 ALA B C 1
ATOM 4574 O O . ALA B 1 209 ? -0.481 5.023 21 1 93.31 209 ALA B O 1
ATOM 4575 N N . PRO B 1 210 ? 0.975 3.697 19.969 1 90.56 210 PRO B N 1
ATOM 4576 C CA . PRO B 1 210 ? -0.027 3.25 18.984 1 90.56 210 PRO B CA 1
ATOM 4577 C C . PRO B 1 210 ? -1.25 2.619 19.656 1 90.56 210 PRO B C 1
ATOM 4579 O O . PRO B 1 210 ? -2.309 2.512 19.031 1 90.56 210 PRO B O 1
ATOM 4582 N N . GLU B 1 211 ? -1.209 2.248 20.891 1 85.81 211 GLU B N 1
ATOM 4583 C CA . GLU B 1 211 ? -2.316 1.627 21.609 1 85.81 211 GLU B CA 1
ATOM 4584 C C . GLU B 1 211 ? -3.486 2.594 21.766 1 85.81 211 GLU B C 1
ATOM 4586 O O . GLU B 1 211 ? -4.598 2.184 22.109 1 85.81 211 GLU B O 1
ATOM 4591 N N . MET B 1 212 ? -3.242 3.861 21.516 1 84.06 212 MET B N 1
ATOM 4592 C CA . MET B 1 212 ? -4.309 4.852 21.625 1 84.06 212 MET B CA 1
ATOM 4593 C C . MET B 1 212 ? -5.402 4.59 20.594 1 84.06 212 MET B C 1
ATOM 4595 O O . MET B 1 212 ? -6.504 5.125 20.688 1 84.06 212 MET B O 1
ATOM 4599 N N . PHE B 1 213 ? -5.105 3.717 19.594 1 80.06 213 PHE B N 1
ATOM 4600 C CA . PHE B 1 213 ? -6.074 3.395 18.547 1 80.06 213 PHE B CA 1
ATOM 4601 C C . PHE B 1 213 ? -6.762 2.068 18.844 1 80.06 213 PHE B C 1
ATOM 4603 O O . PHE B 1 213 ? -7.621 1.625 18.078 1 80.06 213 PHE B O 1
ATOM 4610 N N . THR B 1 214 ? -6.445 1.423 19.875 1 73.81 214 THR B N 1
ATOM 4611 C CA . THR B 1 214 ? -7.074 0.153 20.219 1 73.81 214 THR B CA 1
ATOM 4612 C C . THR B 1 214 ? -8.461 0.38 20.812 1 73.81 214 THR B C 1
ATOM 4614 O O . THR B 1 214 ? -8.602 1.083 21.812 1 73.81 214 THR B O 1
ATOM 4617 N N . PRO B 1 215 ? -9.469 -0.192 20.141 1 64.31 215 PRO B N 1
ATOM 4618 C CA . PRO B 1 215 ? -10.82 0.009 20.656 1 64.31 215 PRO B CA 1
ATOM 4619 C C . PRO B 1 215 ? -10.969 -0.411 22.109 1 64.31 215 PRO B C 1
ATOM 4621 O O . PRO B 1 215 ? -10.375 -1.407 22.531 1 64.31 215 PRO B O 1
ATOM 4624 N N . GLY B 1 216 ? -11.805 0.28 23 1 59.09 216 GLY B N 1
ATOM 4625 C CA . GLY B 1 216 ? -12.125 -0.034 24.391 1 59.09 216 GLY B CA 1
ATOM 4626 C C . GLY B 1 216 ? -11.133 0.557 25.375 1 59.09 216 GLY B C 1
ATOM 4627 O O . GLY B 1 216 ? -11.336 0.487 26.578 1 59.09 216 GLY B O 1
ATOM 4628 N N . THR B 1 217 ? -9.945 0.871 25.125 1 53.78 217 THR B N 1
ATOM 4629 C CA . THR B 1 217 ? -8.922 1.263 26.094 1 53.78 217 THR B CA 1
ATOM 4630 C C . THR B 1 217 ? -9.055 2.744 26.438 1 53.78 217 THR B C 1
ATOM 4632 O O . THR B 1 217 ? -8.281 3.264 27.25 1 53.78 217 THR B O 1
ATOM 4635 N N . GLY B 1 218 ? -10.273 3.512 26.234 1 52.75 218 GLY B N 1
ATOM 4636 C CA . GLY B 1 218 ? -10.32 4.918 26.594 1 52.75 218 GLY B CA 1
ATOM 4637 C C . GLY B 1 218 ? -9.602 5.816 25.609 1 52.75 218 GLY B C 1
ATOM 4638 O O . GLY B 1 218 ? -8.594 6.438 25.938 1 52.75 218 GLY B O 1
ATOM 4639 N N . GLN B 1 219 ? -9.625 5.832 24.359 1 60.19 219 GLN B N 1
ATOM 4640 C CA . GLN B 1 219 ? -8.969 6.113 23.094 1 60.19 219 GLN B CA 1
ATOM 4641 C C . GLN B 1 219 ? -8.82 7.613 22.875 1 60.19 219 GLN B C 1
ATOM 4643 O O . GLN B 1 219 ? -9.445 8.414 23.562 1 60.19 219 GLN B O 1
ATOM 4648 N N . ARG B 1 220 ? -8.047 8.289 22.328 1 64.5 220 ARG B N 1
ATOM 4649 C CA . ARG B 1 220 ? -7.609 9.586 21.828 1 64.5 220 ARG B CA 1
ATOM 4650 C C . ARG B 1 220 ? -7.898 10.688 22.844 1 64.5 220 ARG B C 1
ATOM 4652 O O . ARG B 1 220 ? -8.516 11.703 22.5 1 64.5 220 ARG B O 1
ATOM 4659 N N . THR B 1 221 ? -7.355 10.359 24.203 1 79 221 THR B N 1
ATOM 4660 C CA . THR B 1 221 ? -7.418 11.375 25.25 1 79 221 THR B CA 1
ATOM 4661 C C . THR B 1 221 ? -6.211 12.305 25.188 1 79 221 THR B C 1
ATOM 4663 O O . THR B 1 221 ? -5.254 12.031 24.453 1 79 221 THR B O 1
ATOM 4666 N N . LYS B 1 222 ? -6.324 13.352 25.969 1 82.38 222 LYS B N 1
ATOM 4667 C CA . LYS B 1 222 ? -5.203 14.281 26.062 1 82.38 222 LYS B CA 1
ATOM 4668 C C . LYS B 1 222 ? -3.947 13.578 26.562 1 82.38 222 LYS B C 1
ATOM 4670 O O . LYS B 1 222 ? -2.85 13.812 26.062 1 82.38 222 LYS B O 1
ATOM 4675 N N . GLU B 1 223 ? -4.113 12.719 27.562 1 85.31 223 GLU B N 1
ATOM 4676 C CA . GLU B 1 223 ? -2.998 11.977 28.141 1 85.31 223 GLU B CA 1
ATOM 4677 C C . GLU B 1 223 ? -2.377 11.031 27.109 1 85.31 223 GLU B C 1
ATOM 4679 O O . GLU B 1 223 ? -1.155 10.891 27.047 1 85.31 223 GLU B O 1
ATOM 4684 N N . ALA B 1 224 ? -3.225 10.438 26.312 1 86.56 224 ALA B N 1
ATOM 4685 C CA . ALA B 1 224 ? -2.736 9.516 25.281 1 86.56 224 ALA B CA 1
ATOM 4686 C C . ALA B 1 224 ? -1.912 10.258 24.234 1 86.56 224 ALA B C 1
ATOM 4688 O O . ALA B 1 224 ? -0.885 9.75 23.781 1 86.56 224 ALA B O 1
ATOM 4689 N N . TYR B 1 225 ? -2.334 11.422 23.891 1 87.12 225 TYR B N 1
ATOM 4690 C CA . TYR B 1 225 ? -1.614 12.219 22.906 1 87.12 225 TYR B CA 1
ATOM 4691 C C . TYR B 1 225 ? -0.278 12.695 23.453 1 87.12 225 TYR B C 1
ATOM 4693 O O . TYR B 1 225 ? 0.727 12.711 22.75 1 87.12 225 TYR B O 1
ATOM 4701 N N . GLN B 1 226 ? -0.304 13.109 24.688 1 88.5 226 GLN B N 1
ATOM 4702 C CA . GLN B 1 226 ? 0.936 13.531 25.328 1 88.5 226 GLN B CA 1
ATOM 4703 C C . GLN B 1 226 ? 1.944 12.391 25.391 1 88.5 226 GLN B C 1
ATOM 4705 O O . GLN B 1 226 ? 3.133 12.586 25.125 1 88.5 226 GLN B O 1
ATOM 4710 N N . LYS B 1 227 ? 1.436 11.234 25.781 1 91.81 227 LYS B N 1
ATOM 4711 C CA . LYS B 1 227 ? 2.297 10.055 25.812 1 91.81 227 LYS B CA 1
ATOM 4712 C C . LYS B 1 227 ? 2.85 9.742 24.422 1 91.81 227 LYS B C 1
ATOM 4714 O O . LYS B 1 227 ? 4.023 9.391 24.281 1 91.81 227 LYS B O 1
ATOM 4719 N N . ASN B 1 228 ? 1.999 9.852 23.438 1 94.12 228 ASN B N 1
ATOM 4720 C CA . ASN B 1 228 ? 2.426 9.625 22.062 1 94.12 228 ASN B CA 1
ATOM 4721 C C . ASN B 1 228 ? 3.586 10.531 21.672 1 94.12 228 ASN B C 1
ATOM 4723 O O . ASN B 1 228 ? 4.605 10.062 21.156 1 94.12 228 ASN B O 1
ATOM 4727 N N . GLU B 1 229 ? 3.465 11.805 21.984 1 93.25 229 GLU B N 1
ATOM 4728 C CA . GLU B 1 229 ? 4.488 12.781 21.625 1 93.25 229 GLU B CA 1
ATOM 4729 C C . GLU B 1 229 ? 5.773 12.539 22.406 1 93.25 229 GLU B C 1
ATOM 4731 O O . GLU B 1 229 ? 6.875 12.656 21.859 1 93.25 229 GLU B O 1
ATOM 4736 N N . ALA B 1 230 ? 5.602 12.195 23.688 1 94.44 230 ALA B N 1
ATOM 4737 C CA . ALA B 1 230 ? 6.738 12 24.578 1 94.44 230 ALA B CA 1
ATOM 4738 C C . ALA B 1 230 ? 7.605 10.828 24.109 1 94.44 230 ALA B C 1
ATOM 4740 O O . ALA B 1 230 ? 8.805 10.789 24.391 1 94.44 230 ALA B O 1
ATOM 4741 N N . LEU B 1 231 ? 6.992 9.945 23.375 1 97 231 LEU B N 1
ATOM 4742 C CA . LEU B 1 231 ? 7.734 8.781 22.891 1 97 231 LEU B CA 1
ATOM 4743 C C . LEU B 1 231 ? 8.141 8.961 21.438 1 97 231 LEU B C 1
ATOM 4745 O O . LEU B 1 231 ? 9.227 8.516 21.031 1 97 231 LEU B O 1
ATOM 4749 N N . PHE B 1 232 ? 7.328 9.648 20.719 1 97.81 232 PHE B N 1
ATOM 4750 C CA . PHE B 1 232 ? 7.57 9.766 19.281 1 97.81 232 PHE B CA 1
ATOM 4751 C C . PHE B 1 232 ? 8.789 10.641 19.016 1 97.81 232 PHE B C 1
ATOM 4753 O O . PHE B 1 232 ? 9.656 10.281 18.203 1 97.81 232 PHE B O 1
ATOM 4760 N N . ILE B 1 233 ? 8.891 11.789 19.641 1 97.94 233 ILE B N 1
ATOM 4761 C CA . ILE B 1 233 ? 9.938 12.75 19.328 1 97.94 233 ILE B CA 1
ATOM 4762 C C . ILE B 1 233 ? 11.305 12.156 19.672 1 97.94 233 ILE B C 1
ATOM 4764 O O . ILE B 1 233 ? 12.219 12.172 18.844 1 97.94 233 ILE B O 1
ATOM 4768 N N . PRO B 1 234 ? 11.461 11.523 20.812 1 98.38 234 PRO B N 1
ATOM 4769 C CA . PRO B 1 234 ? 12.75 10.859 21.078 1 98.38 234 PRO B CA 1
ATOM 4770 C C . PRO B 1 234 ? 13.055 9.75 20.078 1 98.38 234 PRO B C 1
ATOM 4772 O O . PRO B 1 234 ? 14.211 9.57 19.688 1 98.38 234 PRO B O 1
ATOM 4775 N N . ALA B 1 235 ? 12.07 8.992 19.672 1 98.62 235 ALA B N 1
ATOM 4776 C CA . ALA B 1 235 ? 12.297 7.934 18.688 1 98.62 235 ALA B CA 1
ATOM 4777 C C . ALA B 1 235 ? 12.758 8.516 17.344 1 98.62 235 ALA B C 1
ATOM 4779 O O . ALA B 1 235 ? 13.633 7.941 16.688 1 98.62 235 ALA B O 1
ATOM 4780 N N . LEU B 1 236 ? 12.148 9.648 16.969 1 98.75 236 LEU B N 1
ATOM 4781 C CA . LEU B 1 236 ? 12.586 10.344 15.773 1 98.75 236 LEU B CA 1
ATOM 4782 C C . LEU B 1 236 ? 14.055 10.734 15.883 1 98.75 236 LEU B C 1
ATOM 4784 O O . LEU B 1 236 ? 14.852 10.43 14.992 1 98.75 236 LEU B O 1
ATOM 4788 N N . LEU B 1 237 ? 14.445 11.344 16.984 1 98.69 237 LEU B N 1
ATOM 4789 C CA . LEU B 1 237 ? 15.75 11.977 17.156 1 98.69 237 LEU B CA 1
ATOM 4790 C C . LEU B 1 237 ? 16.828 10.93 17.375 1 98.69 237 LEU B C 1
ATOM 4792 O O . LEU B 1 237 ? 17.953 11.078 16.891 1 98.69 237 LEU B O 1
ATOM 4796 N N . ASN B 1 238 ? 16.453 9.828 18.016 1 98.56 238 ASN B N 1
ATOM 4797 C CA . ASN B 1 238 ? 17.484 8.93 18.5 1 98.56 238 ASN B CA 1
ATOM 4798 C C . ASN B 1 238 ? 17.484 7.605 17.734 1 98.56 238 ASN B C 1
ATOM 4800 O O . ASN B 1 238 ? 18.406 6.809 17.859 1 98.56 238 ASN B O 1
ATOM 4804 N N . GLU B 1 239 ? 16.453 7.359 17 1 98.5 239 GLU B N 1
ATOM 4805 C CA . GLU B 1 239 ? 16.391 6.102 16.25 1 98.5 239 GLU B CA 1
ATOM 4806 C C . GLU B 1 239 ? 16.25 6.352 14.758 1 98.5 239 GLU B C 1
ATOM 4808 O O . GLU B 1 239 ? 17.094 5.91 13.969 1 98.5 239 GLU B O 1
ATOM 4813 N N . VAL B 1 240 ? 15.289 7.133 14.344 1 98.75 240 VAL B N 1
ATOM 4814 C CA . VAL B 1 240 ? 14.969 7.297 12.93 1 98.75 240 VAL B CA 1
ATOM 4815 C C . VAL B 1 240 ? 16.078 8.07 12.234 1 98.75 240 VAL B C 1
ATOM 4817 O O . VAL B 1 240 ? 16.625 7.625 11.227 1 98.75 240 VAL B O 1
ATOM 4820 N N . ILE B 1 241 ? 16.453 9.266 12.766 1 98.81 241 ILE B N 1
ATOM 4821 C CA . ILE B 1 241 ? 17.453 10.117 12.125 1 98.81 241 ILE B CA 1
ATOM 4822 C C . ILE B 1 241 ? 18.781 9.367 12.031 1 98.81 241 ILE B C 1
ATOM 4824 O O . ILE B 1 241 ? 19.359 9.258 10.945 1 98.81 241 ILE B O 1
ATOM 4828 N N . PRO B 1 242 ? 19.297 8.703 13.117 1 98.69 242 PRO B N 1
ATOM 4829 C CA . PRO B 1 242 ? 20.531 7.945 12.984 1 98.69 242 PRO B CA 1
ATOM 4830 C C . PRO B 1 242 ? 20.422 6.793 11.992 1 98.69 242 PRO B C 1
ATOM 4832 O O . PRO B 1 242 ? 21.375 6.512 11.258 1 98.69 242 PRO B O 1
ATOM 4835 N N . MET B 1 243 ? 19.297 6.133 11.969 1 98.06 243 MET B N 1
ATOM 4836 C CA . MET B 1 243 ? 19.094 5.043 11.016 1 98.06 243 MET B CA 1
ATOM 4837 C C . MET B 1 243 ? 19.172 5.551 9.578 1 98.06 243 MET B C 1
ATOM 4839 O O . MET B 1 243 ? 19.812 4.922 8.727 1 98.06 243 MET B O 1
ATOM 4843 N N . VAL B 1 244 ? 18.531 6.664 9.312 1 98.56 244 VAL B N 1
ATOM 4844 C CA . VAL B 1 244 ? 18.547 7.27 7.984 1 98.56 244 VAL B CA 1
ATOM 4845 C C . VAL B 1 244 ? 19.984 7.629 7.602 1 98.56 244 VAL B C 1
ATOM 4847 O O . VAL B 1 244 ? 20.406 7.391 6.469 1 98.56 244 VAL B O 1
ATOM 4850 N N . GLU B 1 245 ? 20.766 8.172 8.531 1 98.5 245 GLU B N 1
ATOM 4851 C CA . GLU B 1 245 ? 22.141 8.578 8.281 1 98.5 245 GLU B CA 1
ATOM 4852 C C . GLU B 1 245 ? 23.031 7.367 7.984 1 98.5 245 GLU B C 1
ATOM 4854 O O . GLU B 1 245 ? 24.047 7.484 7.289 1 98.5 245 GLU B O 1
ATOM 4859 N N . LYS B 1 246 ? 22.641 6.25 8.477 1 96.94 246 LYS B N 1
ATOM 4860 C CA . LYS B 1 246 ? 23.375 5.02 8.219 1 96.94 246 LYS B CA 1
ATOM 4861 C C . LYS B 1 246 ? 23 4.418 6.867 1 96.94 246 LYS B C 1
ATOM 4863 O O . LYS B 1 246 ? 23.859 3.887 6.156 1 96.94 246 LYS B O 1
ATOM 4868 N N . LEU B 1 247 ? 21.797 4.594 6.477 1 96.38 247 LEU B N 1
ATOM 4869 C CA . LEU B 1 247 ? 21.266 3.889 5.316 1 96.38 247 LEU B CA 1
ATOM 4870 C C . LEU B 1 247 ? 21.484 4.695 4.039 1 96.38 247 LEU B C 1
ATOM 4872 O O . LEU B 1 247 ? 21.609 4.125 2.953 1 96.38 247 LEU B O 1
ATOM 4876 N N . TYR B 1 248 ? 21.469 5.98 4.156 1 98 248 TYR B N 1
ATOM 4877 C CA . TYR B 1 248 ? 21.469 6.836 2.975 1 98 248 TYR B CA 1
ATOM 4878 C C . TYR B 1 248 ? 22.594 7.871 3.061 1 98 248 TYR B C 1
ATOM 4880 O O . TYR B 1 248 ? 23.078 8.164 4.152 1 98 248 TYR B O 1
ATOM 4888 N N . ASN B 1 249 ? 23 8.438 1.904 1 98.25 249 ASN B N 1
ATOM 4889 C CA . ASN B 1 249 ? 23.969 9.539 1.822 1 98.25 249 ASN B CA 1
ATOM 4890 C C . ASN B 1 249 ? 23.312 10.883 2.129 1 98.25 249 ASN B C 1
ATOM 4892 O O . ASN B 1 249 ? 22.984 11.641 1.215 1 98.25 249 ASN B O 1
ATOM 4896 N N . VAL B 1 250 ? 23.25 11.156 3.436 1 98.62 250 VAL B N 1
ATOM 4897 C CA . VAL B 1 250 ? 22.578 12.383 3.844 1 98.62 250 VAL B CA 1
ATOM 4898 C C . VAL B 1 250 ? 23.516 13.227 4.711 1 98.62 250 VAL B C 1
ATOM 4900 O O . VAL B 1 250 ? 24.422 12.688 5.352 1 98.62 250 VAL B O 1
ATOM 4903 N N . GLY B 1 251 ? 23.281 14.523 4.66 1 98.12 251 GLY B N 1
ATOM 4904 C CA . GLY B 1 251 ? 24 15.391 5.566 1 98.12 251 GLY B CA 1
ATOM 4905 C C . GLY B 1 251 ? 23.625 15.195 7.023 1 98.12 251 GLY B C 1
ATOM 4906 O O . GLY B 1 251 ? 22.469 14.898 7.328 1 98.12 251 GLY B O 1
ATOM 4907 N N . LYS B 1 252 ? 24.609 15.469 7.867 1 97.31 252 LYS B N 1
ATOM 4908 C CA . LYS B 1 252 ? 24.359 15.156 9.273 1 97.31 252 LYS B CA 1
ATOM 4909 C C . LYS B 1 252 ? 24.156 16.438 10.086 1 97.31 252 LYS B C 1
ATOM 4911 O O . LYS B 1 252 ? 23.719 16.375 11.242 1 97.31 252 LYS B O 1
ATOM 4916 N N . SER B 1 253 ? 24.406 17.562 9.508 1 98 253 SER B N 1
ATOM 4917 C CA . SER B 1 253 ? 24.188 18.812 10.211 1 98 253 SER B CA 1
ATOM 4918 C C . SER B 1 253 ? 22.781 19.344 9.953 1 98 253 SER B C 1
ATOM 4920 O O . SER B 1 253 ? 22.094 18.906 9.023 1 98 253 SER B O 1
ATOM 4922 N N . LYS B 1 254 ? 22.391 20.266 10.719 1 98.25 254 LYS B N 1
ATOM 4923 C CA . LYS B 1 254 ? 21.016 20.766 10.695 1 98.25 254 LYS B CA 1
ATOM 4924 C C . LYS B 1 254 ? 20.719 21.469 9.375 1 98.25 254 LYS B C 1
ATOM 4926 O O . LYS B 1 254 ? 19.562 21.547 8.953 1 98.25 254 LYS B O 1
ATOM 4931 N N . LYS B 1 255 ? 21.688 21.984 8.648 1 98.06 255 LYS B N 1
ATOM 4932 C CA . LYS B 1 255 ? 21.453 22.688 7.391 1 98.06 255 LYS B CA 1
ATOM 4933 C C . LYS B 1 255 ? 20.875 21.75 6.332 1 98.06 255 LYS B C 1
ATOM 4935 O O . LYS B 1 255 ? 20.359 22.203 5.309 1 98.06 255 LYS B O 1
ATOM 4940 N N . TYR B 1 256 ? 21.016 20.406 6.602 1 98.56 256 TYR B N 1
ATOM 4941 C CA . TYR B 1 256 ? 20.516 19.391 5.672 1 98.56 256 TYR B CA 1
ATOM 4942 C C . TYR B 1 256 ? 19.188 18.828 6.152 1 98.56 256 TYR B C 1
ATOM 4944 O O . TYR B 1 256 ? 18.703 17.844 5.598 1 98.56 256 TYR B O 1
ATOM 4952 N N . ARG B 1 257 ? 18.547 19.391 7.188 1 98.88 257 ARG B N 1
ATOM 4953 C CA . ARG B 1 257 ? 17.391 18.719 7.758 1 98.88 257 ARG B CA 1
ATOM 4954 C C . ARG B 1 257 ? 16.188 19.672 7.844 1 98.88 257 ARG B C 1
ATOM 4956 O O . ARG B 1 257 ? 16.297 20.766 8.398 1 98.88 257 ARG B O 1
ATOM 4963 N N . ALA B 1 258 ? 15.148 19.25 7.27 1 98.94 258 ALA B N 1
ATOM 4964 C CA . ALA B 1 258 ? 13.828 19.859 7.41 1 98.94 258 ALA B CA 1
ATOM 4965 C C . ALA B 1 258 ? 12.836 18.906 8.062 1 98.94 258 ALA B C 1
ATOM 4967 O O . ALA B 1 258 ? 12.969 17.688 7.93 1 98.94 258 ALA B O 1
ATOM 4968 N N . VAL B 1 259 ? 11.906 19.422 8.805 1 98.94 259 VAL B N 1
ATOM 4969 C CA . VAL B 1 259 ? 10.805 18.656 9.359 1 98.94 259 VAL B CA 1
ATOM 4970 C C . VAL B 1 259 ? 9.477 19.344 9.039 1 98.94 259 VAL B C 1
ATOM 4972 O O . VAL B 1 259 ? 9.383 20.562 9.086 1 98.94 259 VAL B O 1
ATOM 4975 N N . ALA B 1 260 ? 8.484 18.594 8.609 1 98.94 260 ALA B N 1
ATOM 4976 C CA . ALA B 1 260 ? 7.152 19.109 8.305 1 98.94 260 ALA B CA 1
ATOM 4977 C C . ALA B 1 260 ? 6.09 18.031 8.508 1 98.94 260 ALA B C 1
ATOM 4979 O O . ALA B 1 260 ? 6.418 16.859 8.695 1 98.94 260 ALA B O 1
ATOM 4980 N N . GLY B 1 261 ? 4.852 18.391 8.508 1 98.88 261 GLY B N 1
ATOM 4981 C CA . GLY B 1 261 ? 3.766 17.422 8.617 1 98.88 261 GLY B CA 1
ATOM 4982 C C . GLY B 1 261 ? 2.395 18.078 8.602 1 98.88 261 GLY B C 1
ATOM 4983 O O . GLY B 1 261 ? 2.281 19.297 8.578 1 98.88 261 GLY B O 1
ATOM 4984 N N . LEU B 1 262 ? 1.399 17.25 8.555 1 98.81 262 LEU B N 1
ATOM 4985 C CA . LEU B 1 262 ? 0.024 17.734 8.516 1 98.81 262 LEU B CA 1
ATOM 4986 C C . LEU B 1 262 ? -0.727 17.344 9.789 1 98.81 262 LEU B C 1
ATOM 4988 O O . LEU B 1 262 ? -0.451 16.297 10.383 1 98.81 262 LEU B O 1
ATOM 4992 N N . SER B 1 263 ? -1.657 18.203 10.25 1 98.12 263 SER B N 1
ATOM 4993 C CA . SER B 1 263 ? -2.553 17.875 11.359 1 98.12 263 SER B CA 1
ATOM 4994 C C . SER B 1 263 ? -1.771 17.438 12.586 1 98.12 263 SER B C 1
ATOM 4996 O O . SER B 1 263 ? -0.918 18.172 13.086 1 98.12 263 SER B O 1
ATOM 4998 N N . MET B 1 264 ? -1.874 16.172 13.016 1 96.75 264 MET B N 1
ATOM 4999 C CA . MET B 1 264 ? -1.035 15.648 14.086 1 96.75 264 MET B CA 1
ATOM 5000 C C . MET B 1 264 ? 0.443 15.812 13.75 1 96.75 264 MET B C 1
ATOM 5002 O O . MET B 1 264 ? 1.228 16.266 14.586 1 96.75 264 MET B O 1
ATOM 5006 N N . GLY B 1 265 ? 0.761 15.523 12.523 1 98.5 265 GLY B N 1
ATOM 5007 C CA . GLY B 1 265 ? 2.133 15.68 12.07 1 98.5 265 GLY B CA 1
ATOM 5008 C C . GLY B 1 265 ? 2.592 17.125 12.047 1 98.5 265 GLY B C 1
ATOM 5009 O O . GLY B 1 265 ? 3.779 17.406 12.227 1 98.5 265 GLY B O 1
ATOM 5010 N N . GLY B 1 266 ? 1.624 18.016 11.82 1 98.81 266 GLY B N 1
ATOM 5011 C CA . GLY B 1 266 ? 1.946 19.438 11.906 1 98.81 266 GLY B CA 1
ATOM 5012 C C . GLY B 1 266 ? 2.309 19.875 13.312 1 98.81 266 GLY B C 1
ATOM 5013 O O . GLY B 1 266 ? 3.258 20.641 13.508 1 98.81 266 GLY B O 1
ATOM 5014 N N . GLY B 1 267 ? 1.523 19.422 14.266 1 98.06 267 GLY B N 1
ATOM 5015 C CA . GLY B 1 267 ? 1.893 19.672 15.648 1 98.06 267 GLY B CA 1
ATOM 5016 C C . GLY B 1 267 ? 3.229 19.062 16.031 1 98.06 267 GLY B C 1
ATOM 5017 O O . GLY B 1 267 ? 4.039 19.688 16.703 1 98.06 267 GLY B O 1
ATOM 5018 N N . GLN B 1 268 ? 3.449 17.875 15.57 1 98.25 268 GLN B N 1
ATOM 5019 C CA . GLN B 1 268 ? 4.68 17.141 15.859 1 98.25 268 GLN B CA 1
ATOM 5020 C C . GLN B 1 268 ? 5.891 17.844 15.234 1 98.25 268 GLN B C 1
ATOM 5022 O O . GLN B 1 268 ? 6.969 17.875 15.828 1 98.25 268 GLN B O 1
ATOM 5027 N N . SER B 1 269 ? 5.684 18.375 14.016 1 98.81 269 SER B N 1
ATOM 5028 C CA . SER B 1 269 ? 6.801 19.047 13.367 1 98.81 269 SER B CA 1
ATOM 5029 C C . SER B 1 269 ? 7.168 20.328 14.109 1 98.81 269 SER B C 1
ATOM 5031 O O . SER B 1 269 ? 8.352 20.688 14.211 1 98.81 269 SER B O 1
ATOM 5033 N N . LEU B 1 270 ? 6.176 21.031 14.609 1 98.62 270 LEU B N 1
ATOM 5034 C CA . LEU B 1 270 ? 6.449 22.188 15.445 1 98.62 270 LEU B CA 1
ATOM 5035 C C . LEU B 1 270 ? 7.18 21.781 16.719 1 98.62 270 LEU B C 1
ATOM 5037 O O . LEU B 1 270 ? 8.164 22.422 17.109 1 98.62 270 LEU B O 1
ATOM 5041 N N . ASP B 1 271 ? 6.719 20.75 17.328 1 97.94 271 ASP B N 1
ATOM 5042 C CA . ASP B 1 271 ? 7.355 20.25 18.547 1 97.94 271 ASP B CA 1
ATOM 5043 C C . ASP B 1 271 ? 8.82 19.891 18.297 1 97.94 271 ASP B C 1
ATOM 5045 O O . ASP B 1 271 ? 9.711 20.375 18.984 1 97.94 271 ASP B O 1
ATOM 5049 N N . ALA B 1 272 ? 9.047 19.109 17.328 1 98.38 272 ALA B N 1
ATOM 5050 C CA . ALA B 1 272 ? 10.391 18.656 16.984 1 98.38 272 ALA B CA 1
ATOM 5051 C C . ALA B 1 272 ? 11.273 19.828 16.578 1 98.38 272 ALA B C 1
ATOM 5053 O O . ALA B 1 272 ? 12.391 19.984 17.078 1 98.38 272 ALA B O 1
ATOM 5054 N N . GLY B 1 273 ? 10.773 20.672 15.688 1 98.56 273 GLY B N 1
ATOM 5055 C CA . GLY B 1 273 ? 11.578 21.719 15.078 1 98.56 273 GLY B CA 1
ATOM 5056 C C . GLY B 1 273 ? 11.891 22.859 16.031 1 98.56 273 GLY B C 1
ATOM 5057 O O . GLY B 1 273 ? 13.031 23.328 16.109 1 98.56 273 GLY B O 1
ATOM 5058 N N . LEU B 1 274 ? 10.93 23.359 16.797 1 98.5 274 LEU B N 1
ATOM 5059 C CA . LEU B 1 274 ? 11.109 24.531 17.641 1 98.5 274 LEU B CA 1
ATOM 5060 C C . LEU B 1 274 ? 11.836 24.156 18.938 1 98.5 274 LEU B C 1
ATOM 5062 O O . LEU B 1 274 ? 12.555 24.969 19.5 1 98.5 274 LEU B O 1
ATOM 5066 N N . ASN B 1 275 ? 11.672 22.922 19.359 1 98.12 275 ASN B N 1
ATOM 5067 C CA . ASN B 1 275 ? 12.352 22.484 20.562 1 98.12 275 ASN B CA 1
ATOM 5068 C C . ASN B 1 275 ? 13.758 21.969 20.266 1 98.12 275 ASN B C 1
ATOM 5070 O O . ASN B 1 275 ? 14.57 21.797 21.172 1 98.12 275 ASN B O 1
ATOM 5074 N N . HIS B 1 276 ? 14.055 21.656 19.047 1 98.38 276 HIS B N 1
ATOM 5075 C CA . HIS B 1 276 ? 15.344 21.078 18.672 1 98.38 276 HIS B CA 1
ATOM 5076 C C . HIS B 1 276 ? 15.945 21.828 17.484 1 98.38 276 HIS B C 1
ATOM 5078 O O . HIS B 1 276 ? 16.312 21.203 16.484 1 98.38 276 HIS B O 1
ATOM 5084 N N . ALA B 1 277 ? 16.062 23.125 17.688 1 98.44 277 ALA B N 1
ATOM 5085 C CA . ALA B 1 277 ? 16.594 24 16.641 1 98.44 277 ALA B CA 1
ATOM 5086 C C . ALA B 1 277 ? 18.062 23.719 16.391 1 98.44 277 ALA B C 1
ATOM 5088 O O . ALA B 1 277 ? 18.641 24.219 15.406 1 98.44 277 ALA B O 1
ATOM 5089 N N . ASP B 1 278 ? 18.656 22.875 17.141 1 98.06 278 ASP B N 1
ATOM 5090 C CA . ASP B 1 278 ? 20.016 22.406 16.906 1 98.06 278 ASP B CA 1
ATOM 5091 C C . ASP B 1 278 ? 20.031 21.234 15.938 1 98.06 278 ASP B C 1
ATOM 5093 O O . ASP B 1 278 ? 21.078 20.859 15.414 1 98.06 278 ASP B O 1
ATOM 5097 N N . VAL B 1 279 ? 18.906 20.688 15.617 1 98.69 279 VAL B N 1
ATOM 5098 C CA . VAL B 1 279 ? 18.812 19.5 14.781 1 98.69 279 VAL B CA 1
ATOM 5099 C C . VAL B 1 279 ? 18.234 19.859 13.414 1 98.69 279 VAL B C 1
ATOM 5101 O O . VAL B 1 279 ? 18.609 19.266 12.398 1 98.69 279 VAL B O 1
ATOM 5104 N N . PHE B 1 280 ? 17.375 20.844 13.383 1 98.81 280 PHE B N 1
ATOM 5105 C CA . PHE B 1 280 ? 16.688 21.203 12.148 1 98.81 280 PHE B CA 1
ATOM 5106 C C . PHE B 1 280 ? 16.906 22.672 11.805 1 98.81 280 PHE B C 1
ATOM 5108 O O . PHE B 1 280 ? 16.938 23.531 12.703 1 98.81 280 PHE B O 1
ATOM 5115 N N . ASP B 1 281 ? 16.938 22.984 10.484 1 98.69 281 ASP B N 1
ATOM 5116 C CA . ASP B 1 281 ? 16.984 24.375 10.039 1 98.69 281 ASP B CA 1
ATOM 5117 C C . ASP B 1 281 ? 15.633 24.828 9.5 1 98.69 281 ASP B C 1
ATOM 5119 O O . ASP B 1 281 ? 15.352 26.031 9.43 1 98.69 281 ASP B O 1
ATOM 5123 N N . TYR B 1 282 ? 14.836 23.875 9.078 1 98.88 282 TYR B N 1
ATOM 5124 C CA . TYR B 1 282 ? 13.57 24.188 8.414 1 98.88 282 TYR B CA 1
ATOM 5125 C C . TYR B 1 282 ? 12.406 23.469 9.086 1 98.88 282 TYR B C 1
ATOM 5127 O O . TYR B 1 282 ? 12.469 22.25 9.297 1 98.88 282 TYR B O 1
ATOM 5135 N N . VAL B 1 283 ? 11.352 24.234 9.375 1 98.94 283 VAL B N 1
ATOM 5136 C CA . VAL B 1 283 ? 10.164 23.688 10.016 1 98.94 283 VAL B CA 1
ATOM 5137 C C . VAL B 1 283 ? 8.922 24.078 9.211 1 98.94 283 VAL B C 1
ATOM 5139 O O . VAL B 1 283 ? 8.672 25.25 8.969 1 98.94 283 VAL B O 1
ATOM 5142 N N . GLY B 1 284 ? 8.227 23.094 8.711 1 98.94 284 GLY B N 1
ATOM 5143 C CA . GLY B 1 284 ? 6.945 23.281 8.047 1 98.94 284 GLY B CA 1
ATOM 5144 C C . GLY B 1 284 ? 5.793 22.641 8.805 1 98.94 284 GLY B C 1
ATOM 5145 O O . GLY B 1 284 ? 5.93 21.531 9.328 1 98.94 284 GLY B O 1
ATOM 5146 N N . SER B 1 285 ? 4.688 23.281 8.836 1 98.94 285 SER B N 1
ATOM 5147 C CA . SER B 1 285 ? 3.531 22.766 9.562 1 98.94 285 SER B CA 1
ATOM 5148 C C . SER B 1 285 ? 2.232 23.062 8.82 1 98.94 285 SER B C 1
ATOM 5150 O O . SER B 1 285 ? 1.85 24.219 8.641 1 98.94 285 SER B O 1
ATOM 5152 N N . PHE B 1 286 ? 1.565 21.984 8.406 1 98.94 286 PHE B N 1
ATOM 5153 C CA . PHE B 1 286 ? 0.368 22.047 7.578 1 98.94 286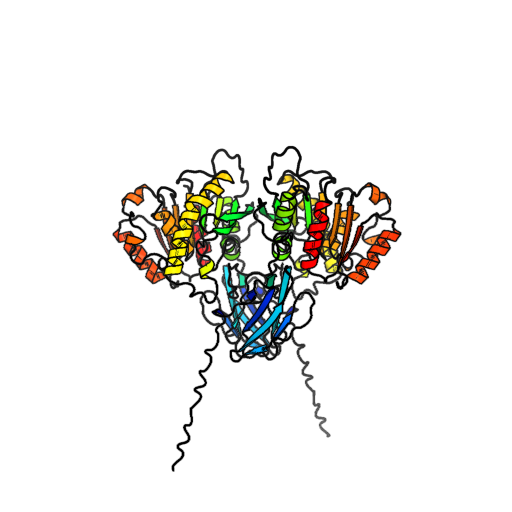 PHE B CA 1
ATOM 5154 C C . PHE B 1 286 ? -0.878 21.734 8.398 1 98.94 286 PHE B C 1
ATOM 5156 O O . PHE B 1 286 ? -1.1 20.594 8.789 1 98.94 286 PHE B O 1
ATOM 5163 N N . SER B 1 287 ? -1.728 22.781 8.609 1 98.81 287 SER B N 1
ATOM 5164 C CA . SER B 1 287 ? -2.914 22.609 9.445 1 98.81 287 SER B CA 1
ATOM 5165 C C . SER B 1 287 ? -2.568 21.969 10.781 1 98.81 287 SER B C 1
ATOM 5167 O O . SER B 1 287 ? -3.172 20.953 11.164 1 98.81 287 SER B O 1
ATOM 5169 N N . PRO B 1 288 ? -1.677 22.609 11.516 1 98.69 288 PRO B N 1
ATOM 5170 C CA . PRO B 1 288 ? -1.118 21.906 12.672 1 98.69 288 PRO B CA 1
ATOM 5171 C C . PRO B 1 288 ? -2.15 21.672 13.773 1 98.69 288 PRO B C 1
ATOM 5173 O O . PRO B 1 288 ? -2.861 22.594 14.164 1 98.69 288 PRO B O 1
ATOM 5176 N N . ALA B 1 289 ? -2.199 20.453 14.289 1 97.38 289 ALA B N 1
ATOM 5177 C CA . ALA B 1 289 ? -2.996 20.141 15.477 1 97.38 289 ALA B CA 1
ATOM 5178 C C . ALA B 1 289 ? -2.268 20.547 16.75 1 97.38 289 ALA B C 1
ATOM 5180 O O . ALA B 1 289 ? -1.932 19.703 17.578 1 97.38 289 ALA B O 1
ATOM 5181 N N . VAL B 1 290 ? -2.188 21.828 17.016 1 96 290 VAL B N 1
ATOM 5182 C CA . VAL B 1 290 ? -1.5 22.344 18.188 1 96 290 VAL B CA 1
ATOM 5183 C C . VAL B 1 290 ? -2.297 22.016 19.453 1 96 290 VAL B C 1
ATOM 5185 O O . VAL B 1 290 ? -1.775 22.094 20.562 1 96 290 VAL B O 1
ATOM 5188 N N . ILE B 1 291 ? -3.492 21.562 19.25 1 91.12 291 ILE B N 1
ATOM 5189 C CA . ILE B 1 291 ? -4.355 21.172 20.359 1 91.12 291 ILE B CA 1
ATOM 5190 C C . ILE B 1 291 ? -3.799 19.922 21.031 1 91.12 291 ILE B C 1
ATOM 5192 O O . ILE B 1 291 ? -4.211 19.562 22.141 1 91.12 291 ILE B O 1
ATOM 5196 N N . LEU B 1 292 ? -2.939 19.297 20.328 1 89.44 292 LEU B N 1
ATOM 5197 C CA . LEU B 1 292 ? -2.357 18.078 20.891 1 89.44 292 LEU B CA 1
ATOM 5198 C C . LEU B 1 292 ? -1.132 18.406 21.734 1 89.44 292 LEU B C 1
ATOM 5200 O O . LEU B 1 292 ? -0.602 17.531 22.438 1 89.44 292 LEU B O 1
ATOM 5204 N N . LEU B 1 293 ? -0.683 19.625 21.719 1 90.88 293 LEU B N 1
ATOM 5205 C CA . LEU B 1 293 ? 0.397 20.094 22.562 1 90.88 293 LEU B CA 1
ATOM 5206 C C . LEU B 1 293 ? -0.144 20.578 23.922 1 90.88 293 LEU B C 1
ATOM 5208 O O . LEU B 1 293 ? -1.358 20.688 24.094 1 90.88 293 LEU B O 1
ATOM 5212 N N . ASP B 1 294 ? 0.763 20.797 24.812 1 90.5 294 ASP B N 1
ATOM 5213 C CA . ASP B 1 294 ? 0.339 21.406 26.078 1 90.5 294 ASP B CA 1
ATOM 5214 C C . ASP B 1 294 ? -0.333 22.75 25.844 1 90.5 294 ASP B C 1
ATOM 5216 O O . ASP B 1 294 ? 0.194 23.594 25.109 1 90.5 294 ASP B O 1
ATOM 5220 N N . PRO B 1 295 ? -1.472 22.938 26.438 1 88.62 295 PRO B N 1
ATOM 5221 C CA . PRO B 1 295 ? -2.176 24.203 26.219 1 88.62 295 PRO B CA 1
ATOM 5222 C C . PRO B 1 295 ? -1.393 25.406 26.734 1 88.62 295 PRO B C 1
ATOM 5224 O O . PRO B 1 295 ? -1.615 26.531 26.281 1 88.62 295 PRO B O 1
ATOM 5227 N N . ASP B 1 296 ? -0.625 25.156 27.75 1 94.44 296 ASP B N 1
ATOM 5228 C CA . ASP B 1 296 ? 0.385 26.141 28.125 1 94.44 296 ASP B CA 1
ATOM 5229 C C . ASP B 1 296 ? 1.633 26 27.25 1 94.44 296 ASP B C 1
ATOM 5231 O O . ASP B 1 296 ? 2.529 25.219 27.562 1 94.44 296 ASP B O 1
ATOM 5235 N N . TYR B 1 297 ? 1.685 26.812 26.219 1 96.44 297 TYR B N 1
ATOM 5236 C CA . TYR B 1 297 ? 2.732 26.703 25.203 1 96.44 297 TYR B CA 1
ATOM 5237 C C . TYR B 1 297 ? 4.109 26.906 25.828 1 96.44 297 TYR B C 1
ATOM 5239 O O . TYR B 1 297 ? 5.117 26.453 25.281 1 96.44 297 TYR B O 1
ATOM 5247 N N . ASN B 1 298 ? 4.191 27.594 26.969 1 96.81 298 ASN B N 1
ATOM 5248 C CA . ASN B 1 298 ? 5.473 27.734 27.656 1 96.81 298 ASN B CA 1
ATOM 5249 C C . ASN B 1 298 ? 5.98 26.406 28.188 1 96.81 298 ASN B C 1
ATOM 5251 O O . ASN B 1 298 ? 7.188 26.203 28.344 1 96.81 298 ASN B O 1
ATOM 5255 N N . LYS B 1 299 ? 5.043 25.531 28.453 1 95.44 299 LYS B N 1
ATOM 5256 C CA . LYS B 1 299 ? 5.422 24.188 28.875 1 95.44 299 LYS B CA 1
ATOM 5257 C C . LYS B 1 299 ? 5.781 23.312 27.688 1 95.44 299 LYS B C 1
ATOM 5259 O O . LYS B 1 299 ? 6.695 22.484 27.766 1 95.44 299 LYS B O 1
ATOM 5264 N N . ALA 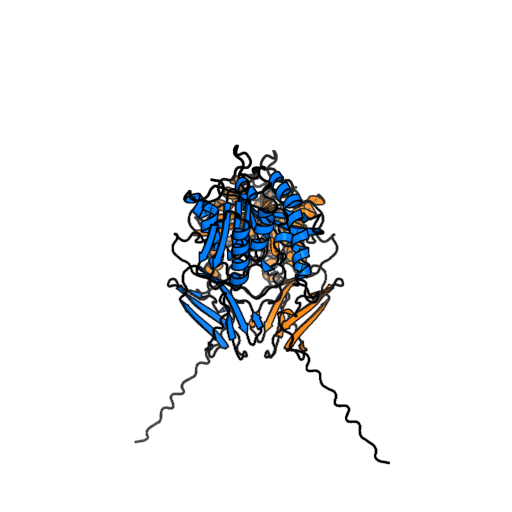B 1 300 ? 5.094 23.516 26.625 1 94.88 300 ALA B N 1
ATOM 5265 C CA . ALA B 1 300 ? 5.359 22.75 25.406 1 94.88 300 ALA B CA 1
ATOM 5266 C C . ALA B 1 300 ? 6.699 23.141 24.797 1 94.88 300 ALA B C 1
ATOM 5268 O O . ALA B 1 300 ? 7.383 22.297 24.188 1 94.88 300 ALA B O 1
ATOM 5269 N N . PHE B 1 301 ? 7 24.422 24.938 1 97.75 301 PHE B N 1
ATOM 5270 C CA . PHE B 1 301 ? 8.227 24.984 24.375 1 97.75 301 PHE B CA 1
ATOM 5271 C C . PHE B 1 301 ? 9 25.766 25.422 1 97.75 301 PHE B C 1
ATOM 5273 O O . PHE B 1 301 ? 9.172 26.984 25.297 1 97.75 301 PHE B O 1
ATOM 5280 N N . PRO B 1 302 ? 9.609 25.094 26.312 1 96.88 302 PRO B N 1
ATOM 5281 C CA . PRO B 1 302 ? 10.141 25.75 27.5 1 96.88 302 PRO B CA 1
ATOM 5282 C C . PRO B 1 302 ? 11.32 26.672 27.203 1 96.88 302 PRO B C 1
ATOM 5284 O O . PRO B 1 302 ? 11.57 27.625 27.938 1 96.88 302 PRO B O 1
ATOM 5287 N N . ASN B 1 303 ? 12.023 26.438 26.141 1 96.88 303 ASN B N 1
ATOM 5288 C CA . ASN B 1 303 ? 13.234 27.219 25.875 1 96.88 303 ASN B CA 1
ATOM 5289 C C . ASN B 1 303 ? 13.062 28.141 24.672 1 96.88 303 ASN B C 1
ATOM 5291 O O . ASN B 1 303 ? 14.039 28.719 24.203 1 96.88 303 ASN B O 1
ATOM 5295 N N . LEU B 1 304 ? 11.875 28.219 24.172 1 97.88 304 LEU B N 1
ATOM 5296 C CA . LEU B 1 304 ? 11.672 29 22.953 1 97.88 304 LEU B CA 1
ATOM 5297 C C . LEU B 1 304 ? 11.641 30.484 23.266 1 97.88 304 LEU B C 1
ATOM 5299 O O . LEU B 1 304 ? 10.844 30.938 24.078 1 97.88 304 LEU B O 1
ATOM 5303 N N . ASN B 1 305 ? 12.414 31.219 22.641 1 97.31 305 ASN B N 1
ATOM 5304 C CA . ASN B 1 305 ? 12.477 32.688 22.688 1 97.31 305 ASN B CA 1
ATOM 5305 C C . ASN B 1 305 ? 13.062 33.25 21.391 1 97.31 305 ASN B C 1
ATOM 5307 O O . ASN B 1 305 ? 13.312 32.5 20.438 1 97.31 305 ASN B O 1
ATOM 5311 N N . GLU B 1 306 ? 13.312 34.438 21.312 1 97.75 306 GLU B N 1
ATOM 5312 C CA . GLU B 1 306 ? 13.68 35.156 20.094 1 97.75 306 GLU B CA 1
ATOM 5313 C C . GLU B 1 306 ? 15.023 34.688 19.562 1 97.75 306 GLU B C 1
ATOM 5315 O O . GLU B 1 306 ? 15.312 34.812 18.359 1 97.75 306 GLU B O 1
ATOM 5320 N N . SER B 1 307 ? 15.844 34.094 20.328 1 97.69 307 SER B N 1
ATOM 5321 C CA . SER B 1 307 ? 17.172 33.625 19.906 1 97.69 307 SER B CA 1
ATOM 5322 C C . SER B 1 307 ? 17.062 32.5 18.875 1 97.69 307 SER B C 1
ATOM 5324 O O . SER B 1 307 ? 18 32.281 18.109 1 97.69 307 SER B O 1
ATOM 5326 N N . VAL B 1 308 ? 15.922 31.844 18.844 1 98.25 308 VAL B N 1
ATOM 5327 C CA . VAL B 1 308 ? 15.719 30.734 17.906 1 98.25 308 VAL B CA 1
ATOM 5328 C C . VAL B 1 308 ? 15.758 31.25 16.469 1 98.25 308 VAL B C 1
ATOM 5330 O O . VAL B 1 308 ? 16.062 30.5 15.547 1 98.25 308 VAL B O 1
ATOM 5333 N N . ASN B 1 309 ? 15.484 32.531 16.281 1 98.38 309 ASN B N 1
ATOM 5334 C CA . ASN B 1 309 ? 15.469 33.156 14.961 1 98.38 309 ASN B CA 1
ATOM 5335 C C . ASN B 1 309 ? 16.859 33.125 14.312 1 98.38 309 ASN B C 1
ATOM 5337 O O . ASN B 1 309 ? 16.969 33.219 13.086 1 98.38 309 ASN B O 1
ATOM 5341 N N . LYS B 1 310 ? 17.859 32.969 15.086 1 97.88 310 LYS B N 1
ATOM 5342 C CA . LYS B 1 310 ? 19.219 32.875 14.57 1 97.88 310 LYS B CA 1
ATOM 5343 C C . LYS B 1 310 ? 19.578 31.422 14.258 1 97.88 310 LYS B C 1
ATOM 5345 O O . LYS B 1 310 ? 20.578 31.156 13.578 1 97.88 310 LYS B O 1
ATOM 5350 N N . LYS B 1 311 ? 18.812 30.531 14.734 1 98 311 LYS B N 1
ATOM 5351 C CA . LYS B 1 311 ? 19.125 29.109 14.609 1 98 311 LYS B CA 1
ATOM 5352 C C . LYS B 1 311 ? 18.312 28.469 13.484 1 98 311 LYS B C 1
ATOM 5354 O O . LYS B 1 311 ? 18.781 27.547 12.836 1 98 311 LYS B O 1
ATOM 5359 N N . LEU B 1 312 ? 17.156 28.953 13.258 1 98.38 312 LEU B N 1
ATOM 5360 C CA . LEU B 1 312 ? 16.281 28.391 12.234 1 98.38 312 LEU B CA 1
ATOM 5361 C C . LEU B 1 312 ? 16.312 29.25 10.977 1 98.38 312 LEU B C 1
ATOM 5363 O O . LEU B 1 312 ? 16.328 30.484 11.062 1 98.38 312 LEU B O 1
ATOM 5367 N N . LYS B 1 313 ? 16.25 28.625 9.852 1 98.5 313 LYS B N 1
ATOM 5368 C CA . LYS B 1 313 ? 16.234 29.344 8.578 1 98.5 313 LYS B CA 1
ATOM 5369 C C . LYS B 1 313 ? 14.797 29.625 8.133 1 98.5 313 LYS B C 1
ATOM 5371 O O . LYS B 1 313 ? 14.547 30.609 7.441 1 98.5 313 LYS B O 1
ATOM 5376 N N . LEU B 1 314 ? 13.906 28.719 8.492 1 98.75 314 LEU B N 1
ATOM 5377 C CA . LEU B 1 314 ? 12.523 28.891 8.055 1 98.75 314 LEU B CA 1
ATOM 5378 C C . LEU B 1 314 ? 11.57 28.188 9.008 1 98.75 314 LEU B C 1
ATOM 5380 O O . LEU B 1 314 ? 11.797 27.031 9.383 1 98.75 314 LEU B O 1
ATOM 5384 N N . VAL B 1 315 ? 10.609 28.875 9.453 1 98.88 315 VAL B N 1
ATOM 5385 C CA . VAL B 1 315 ? 9.391 28.328 10.047 1 98.88 315 VAL B CA 1
ATOM 5386 C C . VAL B 1 315 ? 8.188 28.719 9.195 1 98.88 315 VAL B C 1
ATOM 5388 O O . VAL B 1 315 ? 7.902 29.891 9.008 1 98.88 315 VAL B O 1
ATOM 5391 N N . TRP B 1 316 ? 7.508 27.734 8.617 1 98.94 316 TRP B N 1
ATOM 5392 C CA . TRP B 1 316 ? 6.418 27.938 7.664 1 98.94 316 TRP B CA 1
ATOM 5393 C C . TRP B 1 316 ? 5.148 27.25 8.133 1 98.94 316 TRP B C 1
ATOM 5395 O O . TRP B 1 316 ? 5.133 26.031 8.328 1 98.94 316 TRP B O 1
ATOM 5405 N N . ILE B 1 317 ? 4.082 28 8.391 1 98.94 317 ILE B N 1
ATOM 5406 C CA . ILE B 1 317 ? 2.824 27.469 8.914 1 98.94 317 ILE B CA 1
ATOM 5407 C C . ILE B 1 317 ? 1.67 27.891 8.008 1 98.94 317 ILE B C 1
ATOM 5409 O O . ILE B 1 317 ? 1.574 29.062 7.613 1 98.94 317 ILE B O 1
ATOM 5413 N N . ALA B 1 318 ? 0.813 26.969 7.629 1 98.94 318 ALA B N 1
ATOM 5414 C CA . ALA B 1 318 ? -0.341 27.312 6.801 1 98.94 318 ALA B CA 1
ATOM 5415 C C . ALA B 1 318 ? -1.561 26.484 7.195 1 98.94 318 ALA B C 1
ATOM 5417 O O . ALA B 1 318 ? -1.422 25.391 7.746 1 98.94 318 ALA B O 1
ATOM 5418 N N . ILE B 1 319 ? -2.736 27 6.914 1 98.88 319 ILE B N 1
ATOM 5419 C CA . ILE B 1 319 ? -3.988 26.328 7.23 1 98.88 319 ILE B CA 1
ATOM 5420 C C . ILE B 1 319 ? -5.102 26.859 6.328 1 98.88 319 ILE B C 1
ATOM 5422 O O . ILE B 1 319 ? -5.086 28.016 5.926 1 98.88 319 ILE B O 1
ATOM 5426 N N . GLY B 1 320 ? -6.008 25.984 6 1 98.5 320 GLY B N 1
ATOM 5427 C CA . GLY B 1 320 ? -7.195 26.438 5.285 1 98.5 320 GLY B CA 1
ATOM 5428 C C . GLY B 1 320 ? -8.188 27.172 6.176 1 98.5 320 GLY B C 1
ATOM 5429 O O . GLY B 1 320 ? -8.398 26.781 7.324 1 98.5 320 GLY B O 1
ATOM 5430 N N . LYS B 1 321 ? -8.875 28.125 5.648 1 98.12 321 LYS B N 1
ATOM 5431 C CA . LYS B 1 321 ? -9.758 29 6.418 1 98.12 321 LYS B CA 1
ATOM 5432 C C . LYS B 1 321 ? -10.969 28.234 6.941 1 98.12 321 LYS B C 1
ATOM 5434 O O . LYS B 1 321 ? -11.562 28.609 7.953 1 98.12 321 LYS B O 1
ATOM 5439 N N . ASP B 1 322 ? -11.328 27.156 6.219 1 96.94 322 ASP B N 1
ATOM 5440 C CA . ASP B 1 322 ? -12.5 26.375 6.613 1 96.94 322 ASP B CA 1
ATOM 5441 C C . ASP B 1 322 ? -12.109 25.156 7.445 1 96.94 322 ASP B C 1
ATOM 5443 O O . ASP B 1 322 ? -12.922 24.266 7.66 1 96.94 322 ASP B O 1
ATOM 5447 N N . ASP B 1 323 ? -10.883 25.109 7.836 1 98 323 ASP B N 1
ATOM 5448 C CA . ASP B 1 323 ? -10.383 24.047 8.711 1 98 323 ASP B CA 1
ATOM 5449 C C . ASP B 1 323 ? -10.867 24.25 10.141 1 98 323 ASP B C 1
ATOM 5451 O O . ASP B 1 323 ? -10.867 25.375 10.656 1 98 323 ASP B O 1
ATOM 5455 N N . TYR B 1 324 ? -11.227 23.219 10.836 1 96.38 324 TYR B N 1
ATOM 5456 C CA . TYR B 1 324 ? -11.773 23.297 12.18 1 96.38 324 TYR B CA 1
ATOM 5457 C C . TYR B 1 324 ? -10.688 23.641 13.195 1 96.38 324 TYR B C 1
ATOM 5459 O O . TYR B 1 324 ? -10.984 24.016 14.328 1 96.38 324 TYR B O 1
ATOM 5467 N N . LEU B 1 325 ? -9.422 23.594 12.812 1 97.94 325 LEU B N 1
ATOM 5468 C CA . LEU B 1 325 ? -8.312 23.859 13.719 1 97.94 325 LEU B CA 1
ATOM 5469 C C . LEU B 1 325 ? -7.934 25.328 13.703 1 97.94 325 LEU B C 1
ATOM 5471 O O . LEU B 1 325 ? -7.059 25.766 14.453 1 97.94 325 LEU B O 1
ATOM 5475 N N . VAL B 1 326 ? -8.586 26.172 12.922 1 98.5 326 VAL B N 1
ATOM 5476 C CA . VAL B 1 326 ? -8.219 27.562 12.719 1 98.5 326 VAL B CA 1
ATOM 5477 C C . VAL B 1 326 ? -8.188 28.297 14.062 1 98.5 326 VAL B C 1
ATOM 5479 O O . VAL B 1 326 ? -7.219 28.984 14.375 1 98.5 326 VAL B O 1
ATOM 5482 N N . PRO B 1 327 ? -9.195 28.125 14.945 1 98 327 PRO B N 1
ATOM 5483 C CA . PRO B 1 327 ? -9.141 28.875 16.203 1 98 327 PRO B CA 1
ATOM 5484 C C . PRO B 1 327 ? -7.906 28.562 17.031 1 98 327 PRO B C 1
ATOM 5486 O O . PRO B 1 327 ? -7.25 29.469 17.547 1 98 327 PRO B O 1
ATOM 5489 N N . SER B 1 328 ? -7.57 27.344 17.141 1 97.56 328 SER B N 1
ATOM 5490 C CA . SER B 1 328 ? -6.398 26.953 17.922 1 97.56 328 SER B CA 1
ATOM 5491 C C . SER B 1 328 ? -5.113 27.422 17.25 1 97.56 328 SER B C 1
ATOM 5493 O O . SER B 1 328 ? -4.164 27.828 17.938 1 97.56 328 SER B O 1
ATOM 5495 N N . ASP B 1 329 ? -5.051 27.375 15.945 1 98.5 329 ASP B N 1
ATOM 5496 C CA . ASP B 1 329 ? -3.854 27.781 15.219 1 98.5 329 ASP B CA 1
ATOM 5497 C C . ASP B 1 329 ? -3.627 29.281 15.352 1 98.5 329 ASP B C 1
ATOM 5499 O O . ASP B 1 329 ? -2.49 29.734 15.516 1 98.5 329 ASP B O 1
ATOM 5503 N N . ARG B 1 330 ? -4.688 30.062 15.281 1 98.5 330 ARG B N 1
ATOM 5504 C CA . ARG B 1 330 ? -4.551 31.5 15.43 1 98.5 330 ARG B CA 1
ATOM 5505 C C . ARG B 1 330 ? -4.059 31.859 16.828 1 98.5 330 ARG B C 1
ATOM 5507 O O . ARG B 1 330 ? -3.248 32.781 16.984 1 98.5 330 ARG B O 1
ATOM 5514 N N . LYS B 1 331 ? -4.531 31.141 17.812 1 98.06 331 LYS B N 1
ATOM 5515 C CA . LYS B 1 331 ? -4.027 31.328 19.172 1 98.06 331 LYS B CA 1
ATOM 5516 C C . LYS B 1 331 ? -2.533 31.031 19.25 1 98.06 331 LYS B C 1
ATOM 5518 O O . LYS B 1 331 ? -1.783 31.766 19.906 1 98.06 331 LYS B O 1
ATOM 5523 N N . PHE B 1 332 ? -2.129 29.984 18.672 1 98.44 332 PHE B N 1
ATOM 5524 C CA . PHE B 1 332 ? -0.723 29.609 18.656 1 98.44 332 PHE B CA 1
ATOM 5525 C C . PHE B 1 332 ? 0.115 30.656 17.938 1 98.44 332 PHE B C 1
ATOM 5527 O O . PHE B 1 332 ? 1.207 31 18.391 1 98.44 332 PHE B O 1
ATOM 5534 N N . ILE B 1 333 ? -0.391 31.141 16.766 1 98.62 333 ILE B N 1
ATOM 5535 C CA . ILE B 1 333 ? 0.297 32.156 15.984 1 98.62 333 ILE B CA 1
ATOM 5536 C C . ILE B 1 333 ? 0.485 33.438 16.828 1 98.62 333 ILE B C 1
ATOM 5538 O O . ILE B 1 333 ? 1.566 34.031 16.844 1 98.62 333 ILE B O 1
ATOM 5542 N N . ASP B 1 334 ? -0.539 33.812 17.531 1 98.44 334 ASP B N 1
ATOM 5543 C CA . ASP B 1 334 ? -0.448 34.969 18.406 1 98.44 334 ASP B CA 1
ATOM 5544 C C . ASP B 1 334 ? 0.614 34.75 19.484 1 98.44 334 ASP B C 1
ATOM 5546 O O . ASP B 1 334 ? 1.34 35.688 19.844 1 98.44 334 ASP B O 1
ATOM 5550 N N . TRP B 1 335 ? 0.633 33.562 20 1 98.44 335 TRP B N 1
ATOM 5551 C CA . TRP B 1 335 ? 1.637 33.219 21.016 1 98.44 335 TRP B CA 1
ATOM 5552 C C . TRP B 1 335 ? 3.043 33.312 20.438 1 98.44 335 TRP B C 1
ATOM 5554 O O . TRP B 1 335 ? 3.945 33.875 21.062 1 98.44 335 TRP B O 1
ATOM 5564 N N . LEU B 1 336 ? 3.283 32.844 19.234 1 98.62 336 LEU B N 1
ATOM 5565 C CA . LEU B 1 336 ? 4.578 32.938 18.578 1 98.62 336 LEU B CA 1
ATOM 5566 C C . LEU B 1 336 ? 4.984 34.406 18.406 1 98.62 336 LEU B C 1
ATOM 5568 O O . LEU B 1 336 ? 6.145 34.75 18.625 1 98.62 336 LEU B O 1
ATOM 5572 N N . LYS B 1 337 ? 4.016 35.219 18.031 1 98.5 337 LYS B N 1
ATOM 5573 C CA . LYS B 1 337 ? 4.273 36.656 17.891 1 98.5 337 LYS B CA 1
ATOM 5574 C C . LYS B 1 337 ? 4.699 37.281 19.203 1 98.5 337 LYS B C 1
ATOM 5576 O O . LYS B 1 337 ? 5.621 38.094 19.25 1 98.5 337 LYS B O 1
ATOM 5581 N N . SER B 1 338 ? 4.004 36.906 20.219 1 98 338 SER B N 1
ATOM 5582 C CA . SER B 1 338 ? 4.312 37.438 21.531 1 98 338 SER B CA 1
ATOM 5583 C C . SER B 1 338 ? 5.727 37.062 21.969 1 98 338 SER B C 1
ATOM 5585 O O . SER B 1 338 ? 6.344 37.781 22.766 1 98 338 SER B O 1
ATOM 5587 N N . LYS B 1 339 ? 6.262 35.969 21.438 1 97.88 339 LYS B N 1
ATOM 5588 C CA . LYS B 1 339 ? 7.609 35.5 21.75 1 97.88 339 LYS B CA 1
ATOM 5589 C C . LYS B 1 339 ? 8.625 36.062 20.75 1 97.88 339 LYS B C 1
ATOM 5591 O O . LYS B 1 339 ? 9.82 35.781 20.844 1 97.88 339 LYS B O 1
ATOM 5596 N N . HIS B 1 340 ? 8.156 36.781 19.766 1 98.31 340 HIS B N 1
ATOM 5597 C CA . HIS B 1 340 ? 8.969 37.438 18.734 1 98.31 340 HIS B CA 1
ATOM 5598 C C . HIS B 1 340 ? 9.695 36.375 17.891 1 98.31 340 HIS B C 1
ATOM 5600 O O . HIS B 1 340 ? 10.875 36.562 17.578 1 98.31 340 HIS B O 1
ATOM 5606 N N . ILE B 1 341 ? 9.086 35.281 17.641 1 98.56 341 ILE B N 1
ATOM 5607 C CA . ILE B 1 341 ? 9.609 34.25 16.766 1 98.56 341 ILE B CA 1
ATOM 5608 C C . ILE B 1 341 ? 9.344 34.625 15.312 1 98.56 341 ILE B C 1
ATOM 5610 O O . ILE B 1 341 ? 8.25 35.094 14.977 1 98.56 341 ILE B O 1
ATOM 5614 N N . ALA B 1 342 ? 10.32 34.5 14.453 1 98.56 342 ALA B N 1
ATOM 5615 C CA . ALA B 1 342 ? 10.156 34.719 13.023 1 98.56 342 ALA B CA 1
ATOM 5616 C C . ALA B 1 342 ? 9.516 33.531 12.344 1 98.56 342 ALA B C 1
ATOM 5618 O O . ALA B 1 342 ? 9.984 32.375 12.508 1 98.56 342 ALA B O 1
ATOM 5619 N N . PHE B 1 343 ? 8.461 33.719 11.625 1 98.69 343 PHE B N 1
ATOM 5620 C CA . PHE B 1 343 ? 7.781 32.688 10.883 1 98.69 343 PHE B CA 1
ATOM 5621 C C . PHE B 1 343 ? 6.98 33.25 9.719 1 98.69 343 PHE B C 1
ATOM 5623 O O . PHE B 1 343 ? 6.707 34.469 9.688 1 98.69 343 PHE B O 1
ATOM 5630 N N . GLU B 1 344 ? 6.711 32.438 8.719 1 98.69 344 GLU B N 1
ATOM 5631 C CA . GLU B 1 344 ? 5.719 32.688 7.684 1 98.69 344 GLU B CA 1
ATOM 5632 C C . GLU B 1 344 ? 4.398 32 7.98 1 98.69 344 GLU B C 1
ATOM 5634 O O . GLU B 1 344 ? 4.387 30.844 8.391 1 98.69 344 GLU B O 1
ATOM 5639 N N . TYR B 1 345 ? 3.334 32.75 7.891 1 98.62 345 TYR B N 1
ATOM 5640 C CA . TYR B 1 345 ? 2.006 32.188 8.148 1 98.62 345 TYR B CA 1
ATOM 5641 C C . TYR B 1 345 ? 1.041 32.562 7.023 1 98.62 345 TYR B C 1
ATOM 5643 O O . TYR B 1 345 ? 1.011 33.688 6.562 1 98.62 345 TYR B O 1
ATOM 5651 N N . LYS B 1 346 ? 0.284 31.531 6.539 1 98.19 346 LYS B N 1
ATOM 5652 C CA . LYS B 1 346 ? -0.706 31.766 5.492 1 98.19 346 LYS B CA 1
ATOM 5653 C C . LYS B 1 346 ? -2.01 31.031 5.793 1 98.19 346 LYS B C 1
ATOM 5655 O O . LYS B 1 346 ? -1.991 29.891 6.277 1 98.19 346 LYS B O 1
ATOM 5660 N N . GLU B 1 347 ? -3.119 31.656 5.578 1 98.5 347 GLU B N 1
ATOM 5661 C CA . GLU B 1 347 ? -4.434 31.016 5.52 1 98.5 347 GLU B CA 1
ATOM 5662 C C . GLU B 1 347 ? -4.957 30.969 4.086 1 98.5 347 GLU B C 1
ATOM 5664 O O . GLU B 1 347 ? -4.957 31.969 3.379 1 98.5 347 GLU B O 1
ATOM 5669 N N . THR B 1 348 ? -5.262 29.875 3.66 1 98.5 348 THR B N 1
ATOM 5670 C CA . THR B 1 348 ? -5.746 29.641 2.303 1 98.5 348 THR B CA 1
ATOM 5671 C C . THR B 1 348 ? -7.191 29.156 2.316 1 98.5 348 THR B C 1
ATOM 5673 O O . THR B 1 348 ? -7.773 28.953 3.385 1 98.5 348 THR B O 1
ATOM 5676 N N . GLU B 1 349 ? -7.754 29.016 1.103 1 97.12 349 GLU B N 1
ATOM 5677 C CA . GLU B 1 349 ? -9.023 28.312 1.01 1 97.12 349 GLU B CA 1
ATOM 5678 C C . GLU B 1 349 ? -8.844 26.812 1.274 1 97.12 349 GLU B C 1
ATOM 5680 O O . GLU B 1 349 ? -7.797 26.25 0.963 1 97.12 349 GLU B O 1
ATOM 5685 N N . GLY B 1 350 ? -9.891 26.297 1.82 1 96.44 350 GLY B N 1
ATOM 5686 C CA . GLY B 1 350 ? -9.891 24.844 1.947 1 96.44 350 GLY B CA 1
ATOM 5687 C C . GLY B 1 350 ? -10.211 24.375 3.352 1 96.44 350 GLY B C 1
ATOM 5688 O O . GLY B 1 350 ? -10.203 25.156 4.297 1 96.44 350 GLY B O 1
ATOM 5689 N N . VAL B 1 351 ? -10.477 23.109 3.424 1 96.75 351 VAL B N 1
ATOM 5690 C CA . VAL B 1 351 ? -10.797 22.438 4.676 1 96.75 351 VAL B CA 1
ATOM 5691 C C . VAL B 1 351 ? -9.617 21.578 5.125 1 96.75 351 VAL B C 1
ATOM 5693 O O . VAL B 1 351 ? -8.484 21.781 4.668 1 96.75 351 VAL B O 1
ATOM 5696 N N . HIS B 1 352 ? -9.781 20.75 6.156 1 96.94 352 HIS B N 1
ATOM 5697 C CA . HIS B 1 352 ? -8.781 19.844 6.699 1 96.94 352 HIS B CA 1
ATOM 5698 C C . HIS B 1 352 ? -8.609 18.625 5.812 1 96.94 352 HIS B C 1
ATOM 5700 O O . HIS B 1 352 ? -9.156 17.547 6.109 1 96.94 352 HIS B O 1
ATOM 5706 N N . SER B 1 353 ? -7.871 18.797 4.637 1 96 353 SER B N 1
ATOM 5707 C CA . SER B 1 353 ? -7.848 17.719 3.645 1 96 353 SER B CA 1
ATOM 5708 C C . SER B 1 353 ? -6.516 17.672 2.908 1 96 353 SER B C 1
ATOM 5710 O O . SER B 1 353 ? -5.766 18.656 2.912 1 96 353 SER B O 1
ATOM 5712 N N . TYR B 1 354 ? -6.281 16.578 2.205 1 96.38 354 TYR B N 1
ATOM 5713 C CA . TYR B 1 354 ? -5.066 16.391 1.42 1 96.38 354 TYR B CA 1
ATOM 5714 C C . TYR B 1 354 ? -5.062 17.297 0.199 1 96.38 354 TYR B C 1
ATOM 5716 O O . TYR B 1 354 ? -4.008 17.562 -0.38 1 96.38 354 TYR B O 1
ATOM 5724 N N . GLN B 1 355 ? -6.211 17.797 -0.224 1 96.19 355 GLN B N 1
ATOM 5725 C CA . GLN B 1 355 ? -6.234 18.812 -1.28 1 96.19 355 GLN B CA 1
ATOM 5726 C C . GLN B 1 355 ? -5.426 20.031 -0.884 1 96.19 355 GLN B C 1
ATOM 5728 O O . GLN B 1 355 ? -4.723 20.625 -1.713 1 96.19 355 GLN B O 1
ATOM 5733 N N . VAL B 1 356 ? -5.562 20.344 0.337 1 97.88 356 VAL B N 1
ATOM 5734 C CA . VAL B 1 356 ? -4.875 21.516 0.879 1 97.88 356 VAL B CA 1
ATOM 5735 C C . VAL B 1 356 ? -3.402 21.188 1.105 1 97.88 356 VAL B C 1
ATOM 5737 O O . VAL B 1 356 ? -2.523 21.969 0.731 1 97.88 356 VAL B O 1
ATOM 5740 N N . TRP B 1 357 ? -3.109 20.078 1.621 1 98.44 357 TRP B N 1
ATOM 5741 C CA . TRP B 1 357 ? -1.76 19.734 2.059 1 98.44 357 TRP B CA 1
ATOM 5742 C C . TRP B 1 357 ? -0.857 19.453 0.863 1 98.44 357 TRP B C 1
ATOM 5744 O O . TRP B 1 357 ? 0.347 19.703 0.91 1 98.44 357 TRP B O 1
ATOM 5754 N N . ARG B 1 358 ? -1.427 18.938 -0.268 1 97.12 358 ARG B N 1
ATOM 5755 C CA . ARG B 1 358 ? -0.651 18.797 -1.496 1 97.12 358 ARG B CA 1
ATOM 5756 C C . ARG B 1 358 ? -0.137 20.141 -1.979 1 97.12 358 ARG B C 1
ATOM 5758 O O . ARG B 1 358 ? 0.992 20.25 -2.465 1 97.12 358 ARG B O 1
ATOM 5765 N N . ARG B 1 359 ? -0.997 21.109 -1.878 1 98.12 359 ARG B N 1
ATOM 5766 C CA . ARG B 1 359 ? -0.612 22.453 -2.277 1 98.12 359 ARG B CA 1
ATOM 5767 C C . ARG B 1 359 ? 0.444 23.031 -1.337 1 98.12 359 ARG B C 1
ATOM 5769 O O . ARG B 1 359 ? 1.388 23.688 -1.78 1 98.12 359 ARG B O 1
ATOM 5776 N N . TYR B 1 360 ? 0.269 22.734 -0.067 1 98.88 360 TYR B N 1
ATOM 5777 C CA . TYR B 1 360 ? 1.246 23.234 0.895 1 98.88 360 TYR B CA 1
ATOM 5778 C C . TYR B 1 360 ? 2.605 22.578 0.681 1 98.88 360 TYR B C 1
ATOM 5780 O O . TYR B 1 360 ? 3.641 23.25 0.765 1 98.88 360 TYR B O 1
ATOM 5788 N N . LEU B 1 361 ? 2.623 21.25 0.439 1 98.88 361 LEU B N 1
ATOM 5789 C CA . LEU B 1 361 ? 3.893 20.609 0.122 1 98.88 361 LEU B CA 1
ATOM 5790 C C . LEU B 1 361 ? 4.531 21.234 -1.11 1 98.88 361 LEU B C 1
ATOM 5792 O O . LEU B 1 361 ? 5.734 21.516 -1.119 1 98.88 361 LEU B O 1
ATOM 5796 N N . THR B 1 362 ? 3.738 21.516 -2.125 1 98.69 362 THR B N 1
ATOM 5797 C CA . THR B 1 362 ? 4.18 22.109 -3.381 1 98.69 362 THR B CA 1
ATOM 5798 C C . THR B 1 362 ? 4.797 23.484 -3.139 1 98.69 362 THR B C 1
ATOM 5800 O O . THR B 1 362 ? 5.758 23.875 -3.814 1 98.69 362 THR B O 1
ATOM 5803 N N . GLU B 1 363 ? 4.273 24.219 -2.215 1 98.69 363 GLU B N 1
ATOM 5804 C CA . GLU B 1 363 ? 4.762 25.562 -1.916 1 98.69 363 GLU B CA 1
ATOM 5805 C C . GLU B 1 363 ? 5.977 25.516 -0.997 1 98.69 363 GLU B C 1
ATOM 5807 O O . GLU B 1 363 ? 6.863 26.359 -1.09 1 98.69 363 GLU B O 1
ATOM 5812 N N . PHE B 1 364 ? 6.047 24.609 -0.11 1 98.88 364 PHE B N 1
ATOM 5813 C CA . PHE B 1 364 ? 7.031 24.562 0.966 1 98.88 364 PHE B CA 1
ATOM 5814 C C . PHE B 1 364 ? 8.367 24.016 0.459 1 98.88 364 PHE B C 1
ATOM 5816 O O . PHE B 1 364 ? 9.422 24.578 0.769 1 98.88 364 PHE B O 1
ATOM 5823 N N . VAL B 1 365 ? 8.352 22.938 -0.333 1 98.75 365 VAL B N 1
ATOM 5824 C CA . VAL B 1 365 ? 9.578 22.203 -0.65 1 98.75 365 VAL B CA 1
ATOM 5825 C C . VAL B 1 365 ? 10.492 23.094 -1.491 1 98.75 365 VAL B C 1
ATOM 5827 O O . VAL B 1 365 ? 11.719 23.016 -1.364 1 98.75 365 VAL B O 1
ATOM 5830 N N . PRO B 1 366 ? 9.984 24.031 -2.352 1 98.75 366 PRO B N 1
ATOM 5831 C CA . PRO B 1 366 ? 10.891 24.906 -3.094 1 98.75 366 PRO B CA 1
ATOM 5832 C C . PRO B 1 366 ? 11.656 25.875 -2.186 1 98.75 366 PRO B C 1
ATOM 5834 O O . PRO B 1 366 ? 12.664 26.453 -2.602 1 98.75 366 PRO B O 1
ATOM 5837 N N . LEU B 1 367 ? 11.211 26.047 -0.982 1 98.75 367 LEU B N 1
ATOM 5838 C CA . LEU B 1 367 ? 11.836 26.984 -0.052 1 98.75 367 LEU B CA 1
ATOM 5839 C C . LEU B 1 367 ? 12.969 26.312 0.719 1 98.75 367 LEU B C 1
ATOM 5841 O O . LEU B 1 367 ? 13.734 26.969 1.418 1 98.75 367 LEU B O 1
ATOM 5845 N N . LEU B 1 368 ? 13.078 25.016 0.582 1 98.81 368 LEU B N 1
ATOM 5846 C CA . LEU B 1 368 ? 13.992 24.25 1.427 1 98.81 368 LEU B CA 1
ATOM 5847 C C . LEU B 1 368 ? 15.391 24.219 0.82 1 98.81 368 LEU B C 1
ATOM 5849 O O . LEU B 1 368 ? 15.539 24.125 -0.4 1 98.81 368 LEU B O 1
ATOM 5853 N N . PHE B 1 369 ? 16.422 24.328 1.758 1 98.31 369 PHE B N 1
ATOM 5854 C CA . PHE B 1 369 ? 17.828 24.031 1.503 1 98.31 369 PHE B CA 1
ATOM 5855 C C . PHE B 1 369 ? 18.406 24.984 0.471 1 98.31 369 PHE B C 1
ATOM 5857 O O . PHE B 1 369 ? 19.125 24.562 -0.445 1 98.31 369 PHE B O 1
ATOM 5864 N N . LYS B 1 370 ? 17.969 26.172 0.546 1 89.38 370 LYS B N 1
ATOM 5865 C CA . LYS B 1 370 ? 18.516 27.25 -0.279 1 89.38 370 LYS B CA 1
ATOM 5866 C C . LYS B 1 370 ? 19.719 27.906 0.393 1 89.38 370 LYS B C 1
ATOM 5868 O O . LYS B 1 370 ? 19.844 27.875 1.619 1 89.38 370 LYS B O 1
#

Solvent-accessible surface area (backbone atoms only — not comparable to full-atom values): 39091 Å² total; per-residue (Å²): 137,82,80,77,78,79,78,75,73,76,74,72,70,71,76,73,70,65,52,75,86,75,54,65,20,73,38,72,45,95,85,26,38,34,32,41,52,46,73,45,69,74,58,88,44,44,26,43,33,40,72,84,67,50,80,38,78,39,48,70,51,96,58,16,39,27,36,45,73,51,74,49,75,59,45,63,41,51,31,27,33,30,55,68,78,35,62,27,41,49,38,41,33,47,47,53,57,55,35,58,69,52,26,75,12,41,20,51,46,75,36,80,64,62,73,83,43,52,66,40,85,63,101,61,69,56,34,38,42,35,38,44,64,49,71,39,80,83,62,66,46,79,44,52,36,30,35,40,36,36,57,81,69,54,77,76,49,85,74,49,30,33,36,36,41,44,32,43,36,78,62,37,31,48,57,27,48,47,72,63,35,25,47,63,41,27,48,27,49,34,38,75,69,67,51,26,68,72,38,32,35,38,18,45,56,82,59,24,42,64,65,35,69,42,80,88,64,76,25,87,38,73,67,43,44,44,49,16,51,69,38,27,52,55,38,42,69,68,43,49,51,56,48,48,54,70,74,43,49,45,47,87,53,24,76,23,26,30,32,22,16,29,29,48,12,5,26,48,16,48,51,50,30,65,70,32,42,82,55,22,22,32,27,32,22,35,45,34,34,56,82,60,46,52,87,54,52,62,71,63,37,70,82,64,43,47,70,51,52,79,49,36,78,42,37,41,40,37,34,24,70,65,20,90,50,44,71,61,43,53,54,51,52,52,51,40,52,76,44,54,49,70,65,48,77,49,74,42,81,40,42,79,45,52,62,42,46,36,51,48,51,65,61,48,50,50,66,48,82,118,136,84,79,77,77,78,76,74,75,78,73,73,70,73,74,74,69,67,52,76,85,75,54,63,20,72,38,74,45,95,87,27,37,35,33,41,53,48,73,46,68,73,58,87,42,45,28,44,32,40,73,82,68,51,80,37,78,39,47,70,49,95,57,17,39,28,37,45,72,51,74,50,74,60,42,62,42,52,32,27,34,29,53,68,79,35,62,28,42,49,37,40,34,47,48,52,56,55,34,59,69,52,25,76,13,43,18,52,45,74,36,80,63,61,73,83,42,52,65,39,84,63,99,61,69,55,34,38,42,34,38,42,65,47,72,40,80,83,62,65,46,80,46,53,36,28,34,40,37,36,58,82,70,53,77,76,50,84,73,48,30,33,36,38,39,44,32,44,36,77,62,38,32,47,56,26,49,47,71,62,35,26,46,62,41,28,48,26,49,32,38,74,71,69,51,24,68,74,39,33,36,39,19,44,57,81,59,24,41,66,66,43,71,40,82,89,73,75,50,82,38,73,67,48,42,44,50,16,51,68,36,28,52,54,38,43,68,70,45,48,51,57,48,47,54,71,73,42,51,45,47,87,52,22,80,25,25,32,31,22,16,29,29,48,13,5,26,47,17,48,51,49,30,66,68,31,40,80,55,22,22,31,27,31,23,35,46,35,35,56,82,61,45,52,87,54,54,62,73,62,35,71,82,64,42,47,71,50,53,79,49,37,80,43,38,41,38,36,36,24,70,65,19,89,52,44,69,62,42,52,53,50,51,52,50,39,53,77,44,55,48,70,67,48,77,49,73,44,80,41,44,80,44,53,62,43,48,37,52,47,51,66,60,48,50,49,68,47,83,118

=== Feature glossary ===
Key to the feature types in this record:

— What the protein is —

Primary structure: the covalent order of the twenty standard amino acids along the backbone. Two proteins with the same sequence will (almost always) fold to the same structure; two with 30% identity often share a fold but not the details.

Database cross-references. InterPro integrates a dozen domain/family signature databases into unified entries with residue-range hits. GO terms attach function/process/location labels with evidence codes. CATH codes position the fold in a four-level structural taxonomy. Organism is the NCBI-taxonomy species name.

— Where its atoms are —

The mmCIF block holds the 3D Cartesian coordinates of each backbone atom (N, Cα, C, O) in ångströms. mmCIF is the PDB's canonical archive format — a tagged-loop text representation of the atomic model.

Six rendered views show the 3D structure from the faces of a cube — i.e. along ±x, ±y, ±z. Rendering representation is drawn randomly per protein from cartoon (secondary-structure ribbons), sticks (backbone bonds), or molecular surface; coloring is either N→C rainbow (blue at the N-terminus through red at the C-terminus) or one color per chain.

— Local backbone conformation —

DSSP 8-state secondary structure assigns each residue one of H (α-helix), G (3₁₀-helix), I (π-helix), E (extended β-strand), B (isolated β-bridge), T (hydrogen-bonded turn), S (bend), or '-' (coil). The assignment is computed from backbone hydrogen-bond geometry via the Kabsch–Sander algorithm.

P-SEA three-state annotation labels each residue as helix, strand, or coil based purely on the geometry of the Cα trace. It serves as a fallback when the full backbone (and thus DSSP) is unavailable.

The φ/ψ torsion pair specifies the backbone conformation at each residue. φ rotates about the N–Cα bond, ψ about the Cα–C bond. Steric clashes forbid most of the (φ, ψ) plane — the allowed regions (α-helix basin, β-sheet basin, left-handed helix) are the Ramachandran-allowed regions.

— Global shape and packing —

The geometric summary reports three shape descriptors. Rg (radius of gyration) measures how spread out the Cα atoms are about their centre of mass; compact globular proteins have small Rg, elongated or unfolded ones large. Cα contacts (<8 Å, |i−j|>4) count long-range residue pairs in spatial proximity — high for tightly packed folds, near zero for rods or random coil. The bounding-box extents give the protein's footprint along x, y, z in Å.

Accessible surface area quantifies burial. A residue with SASA near zero is packed into the hydrophobic core; one with SASA >100 Å² sits on the surface. Computed here via the Shrake–Rupley numerical algorithm with a 1.4 Å probe.

Plot images: a contact map (which residues are close in 3D, as an N×N binary image), a Ramachandran scatter (backbone torsion angles, revealing secondary-structure composition at a glance), and — for AlphaFold structures — a PAE heatmap (pairwise prediction confidence).

— Structural neighborhood —

The Foldseek 3Di string encodes local tertiary geometry as a 20-letter alphabet — one character per residue — derived from the relative positions of nearby Cα atoms. Unlike the amino-acid sequence, 3Di is a direct function of the 3D structure, so two proteins with the same fold have similar 3Di strings even at low sequence identity.

Nearest PDB neighbors are the top structural matches found by Foldseek when searching this structure against the entire Protein Data Bank. Each hit reports a TM-score (0 to 1; >0.5 almost always implies the same fold) and an E-value. These are *structural* homologs — they may share no detectable sequence similarity.

— Confidence and disorder —

For AlphaFold models, the B-factor field carries pLDDT — the model's own estimate of local accuracy on a 0–100 scale. Regions with pLDDT<50 should be treated as essentially unmodeled; they often correspond to intrinsically disordered segments.

B-factor (Debye–Waller factor) reflects atomic displacement in the crystal lattice. It is an experimental observable (units Å²), not a prediction; low values mean the atom is pinned down, high values mean it moves or is heterogeneous across the crystal.

Predicted aligned error is AlphaFold's pairwise confidence. Unlike pLDDT (per-residue), PAE is per-residue-pair and captures whether two parts of the structure are correctly placed relative to each other. Units are ångströms of expected positional error.